Protein AF-A0A1H0XQ32-F1 (afdb_monomer)

Nearest PDB structures (foldseek):
  3n6x-assembly1_A  TM=8.731E-01  e=6.498E-16  Methylobacillus flagellatus KT
  6twz-assembly2_D  TM=1.959E-01  e=4.871E+00  Homo sapiens
  9j4x-assembly1_B  TM=1.695E-01  e=3.723E+00  Homo sapiens
  6bav-assembly1_B  TM=1.476E-01  e=6.093E+00  Pyrococcus horikoshii OT3
  6zl4-assembly1_C  TM=1.636E-01  e=9.119E+00  Thermococcus kodakarensis

Structure (mmCIF, N/CA/C/O backbone):
data_AF-A0A1H0XQ32-F1
#
_entry.id   AF-A0A1H0XQ32-F1
#
loop_
_atom_site.group_PDB
_atom_site.id
_atom_site.type_symbol
_atom_site.label_atom_id
_atom_site.label_alt_id
_atom_site.label_comp_id
_atom_site.label_asym_id
_atom_site.label_entity_id
_atom_site.label_seq_id
_atom_site.pdbx_PDB_ins_code
_atom_site.Cartn_x
_atom_site.Cartn_y
_atom_site.Cartn_z
_atom_site.occupancy
_atom_site.B_iso_or_equiv
_atom_site.auth_seq_id
_atom_site.auth_comp_id
_atom_site.auth_asym_id
_atom_site.auth_atom_id
_atom_site.pdbx_PDB_model_num
ATOM 1 N N . MET A 1 1 ? -42.227 3.439 33.821 1.00 31.31 1 MET A N 1
ATOM 2 C CA . MET A 1 1 ? -41.181 2.536 34.349 1.00 31.31 1 MET A CA 1
ATOM 3 C C . MET A 1 1 ? -41.293 1.191 33.646 1.00 31.31 1 MET A C 1
ATOM 5 O O . MET A 1 1 ? -41.882 0.273 34.191 1.00 31.31 1 MET A O 1
ATOM 9 N N . THR A 1 2 ? -40.744 1.080 32.437 1.00 22.09 2 THR A N 1
ATOM 10 C CA . THR A 1 2 ? -40.580 -0.215 31.761 1.00 22.09 2 THR A CA 1
ATOM 11 C C . THR A 1 2 ? -39.084 -0.395 31.578 1.00 22.09 2 THR A C 1
ATOM 13 O O . THR A 1 2 ? -38.461 0.267 30.750 1.00 22.09 2 THR A O 1
ATOM 16 N N . GLN A 1 3 ? -38.495 -1.178 32.474 1.00 25.22 3 GLN A N 1
ATOM 17 C CA . GLN A 1 3 ? -37.087 -1.541 32.476 1.00 25.22 3 GLN A CA 1
ATOM 18 C C . GLN A 1 3 ? -36.874 -2.440 31.247 1.00 25.22 3 GLN A C 1
ATOM 20 O O . GLN A 1 3 ? -37.228 -3.615 31.275 1.00 25.22 3 GLN A O 1
ATOM 25 N N . LEU A 1 4 ? -36.392 -1.882 30.127 1.00 27.50 4 LEU A N 1
ATOM 26 C CA . LEU A 1 4 ? -35.857 -2.709 29.043 1.00 27.50 4 LEU A CA 1
ATOM 27 C C . LEU A 1 4 ? -34.647 -3.442 29.630 1.00 27.50 4 LEU A C 1
ATOM 29 O O . LEU A 1 4 ? -33.611 -2.823 29.873 1.00 27.50 4 LEU A O 1
ATOM 33 N N . ALA A 1 5 ? -34.813 -4.731 29.922 1.00 26.94 5 ALA A N 1
ATOM 34 C CA . ALA A 1 5 ? -33.715 -5.610 30.289 1.00 26.94 5 ALA A CA 1
ATOM 35 C C . ALA A 1 5 ? -32.644 -5.540 29.190 1.00 26.94 5 ALA A C 1
ATOM 37 O O . ALA A 1 5 ? -32.963 -5.651 28.007 1.00 26.94 5 ALA A O 1
ATOM 38 N N . ASP A 1 6 ? -31.394 -5.295 29.582 1.00 38.69 6 ASP A N 1
ATOM 39 C CA . ASP A 1 6 ? -30.257 -5.198 28.670 1.00 38.69 6 ASP A CA 1
ATOM 40 C C . ASP A 1 6 ? -29.831 -6.619 28.249 1.00 38.69 6 ASP A C 1
ATOM 42 O O . ASP A 1 6 ? -29.292 -7.352 29.085 1.00 38.69 6 ASP A O 1
ATOM 46 N N . PRO A 1 7 ? -30.041 -7.044 26.987 1.00 36.62 7 PRO A N 1
ATOM 47 C CA . PRO A 1 7 ? -29.637 -8.375 26.529 1.00 36.62 7 PRO A CA 1
ATOM 48 C C . PRO A 1 7 ? -28.108 -8.577 26.541 1.00 36.62 7 PRO A C 1
ATOM 50 O O . PRO A 1 7 ? -27.640 -9.697 26.359 1.00 36.62 7 PRO A O 1
ATOM 53 N N . ARG A 1 8 ? -27.314 -7.521 26.789 1.00 48.47 8 ARG A N 1
ATOM 54 C CA . ARG A 1 8 ? -25.839 -7.539 26.786 1.00 48.47 8 ARG A CA 1
ATOM 55 C C . ARG A 1 8 ? -25.207 -7.951 28.122 1.00 48.47 8 ARG A C 1
ATOM 57 O O . ARG A 1 8 ? -23.985 -8.020 28.220 1.00 48.47 8 ARG A O 1
ATOM 64 N N . ALA A 1 9 ? -26.000 -8.212 29.165 1.00 37.81 9 ALA A N 1
ATOM 65 C CA . ALA A 1 9 ? -25.479 -8.560 30.492 1.00 37.81 9 ALA A CA 1
ATOM 66 C C . ALA A 1 9 ? -24.954 -10.012 30.615 1.00 37.81 9 ALA A C 1
ATOM 68 O O . ALA A 1 9 ? -24.308 -10.329 31.610 1.00 37.81 9 ALA A O 1
ATOM 69 N N . GLY A 1 10 ? -25.219 -10.891 29.635 1.00 31.66 10 GLY A N 1
ATOM 70 C CA . GLY A 1 10 ? -25.147 -12.348 29.829 1.00 31.66 10 GLY A CA 1
ATOM 71 C C . GLY A 1 10 ? -23.977 -13.135 29.219 1.00 31.66 10 GLY A C 1
ATOM 72 O O . GLY A 1 10 ? -23.879 -14.321 29.511 1.00 31.66 10 GLY A O 1
ATOM 73 N N . ALA A 1 11 ? -23.091 -12.561 28.395 1.00 36.66 11 ALA A N 1
ATOM 74 C CA . ALA A 1 11 ? -22.084 -13.358 27.673 1.00 36.66 11 ALA A CA 1
ATOM 75 C C . ALA A 1 11 ? -20.656 -12.794 27.788 1.00 36.66 11 ALA A C 1
ATOM 77 O O . ALA A 1 11 ? -20.172 -12.069 26.918 1.00 36.66 11 ALA A O 1
ATOM 78 N N . VAL A 1 12 ? -19.957 -13.165 28.866 1.00 41.00 12 VAL A N 1
ATOM 79 C CA . VAL A 1 12 ? -18.495 -13.020 28.987 1.00 41.00 12 VAL A CA 1
ATOM 80 C C . VAL A 1 12 ? -17.870 -14.380 28.687 1.00 41.00 12 VAL A C 1
ATOM 82 O O . VAL A 1 12 ? -18.045 -15.325 29.451 1.00 41.00 12 VAL A O 1
ATOM 85 N N . ALA A 1 13 ? -17.145 -14.503 27.574 1.00 41.34 13 ALA A N 1
ATOM 86 C CA . ALA A 1 13 ? -16.465 -15.752 27.239 1.00 41.34 13 ALA A CA 1
ATOM 87 C C . ALA A 1 13 ? -15.279 -15.994 28.193 1.00 41.34 13 ALA A C 1
ATOM 89 O O . ALA A 1 13 ? -14.374 -15.162 28.316 1.00 41.34 13 ALA A O 1
ATOM 90 N N . ALA A 1 14 ? -15.278 -17.145 28.870 1.00 35.25 14 ALA A N 1
ATOM 91 C CA . ALA A 1 14 ? -14.205 -17.569 29.757 1.00 35.25 14 ALA A CA 1
ATOM 92 C C . ALA A 1 14 ? -13.032 -18.147 28.947 1.00 35.25 14 ALA A C 1
ATOM 94 O O . ALA A 1 14 ? -13.041 -19.312 28.568 1.00 35.25 14 ALA A O 1
ATOM 95 N N . ALA A 1 15 ? -11.997 -17.342 28.699 1.00 37.59 15 ALA A N 1
ATOM 96 C CA . ALA A 1 15 ? -10.663 -17.889 28.464 1.00 37.59 15 ALA A CA 1
ATOM 97 C C . ALA A 1 15 ? -10.096 -18.289 29.837 1.00 37.59 15 ALA A C 1
ATOM 99 O O . ALA A 1 15 ? -9.770 -17.413 30.640 1.00 37.59 15 ALA A O 1
ATOM 100 N N . GLY A 1 16 ? -10.128 -19.587 30.150 1.00 30.06 16 GLY A N 1
ATOM 101 C CA . GLY A 1 16 ? -9.577 -20.167 31.377 1.00 30.06 16 GLY A CA 1
ATOM 102 C C . GLY A 1 16 ? -8.091 -20.490 31.216 1.00 30.06 16 GLY A C 1
ATOM 103 O O . GLY A 1 16 ? -7.684 -20.988 30.168 1.00 30.06 16 GLY A O 1
ATOM 104 N N . GLY A 1 17 ? -7.304 -20.193 32.250 1.00 36.41 17 GLY A N 1
ATOM 105 C CA . GLY A 1 17 ? -5.853 -20.399 32.302 1.00 36.41 17 GLY A CA 1
ATOM 106 C C . GLY A 1 17 ? -5.114 -19.143 32.769 1.00 36.41 17 GLY A C 1
ATOM 107 O O . GLY A 1 17 ? -5.398 -18.043 32.295 1.00 36.41 17 GLY A O 1
ATOM 108 N N . GLY A 1 18 ? -4.181 -19.299 33.715 1.00 39.19 18 GLY A N 1
ATOM 109 C CA . GLY A 1 18 ? -3.292 -18.218 34.155 1.00 39.19 18 GLY A CA 1
ATOM 110 C C . GLY A 1 18 ? -2.538 -17.595 32.976 1.00 39.19 18 GLY A C 1
ATOM 111 O O . GLY A 1 18 ? -2.161 -18.293 32.035 1.00 39.19 18 GLY A O 1
ATOM 112 N N . VAL A 1 19 ? -2.352 -16.274 33.006 1.00 50.97 19 VAL A N 1
ATOM 113 C CA . VAL A 1 19 ? -1.716 -15.531 31.910 1.00 50.97 19 VAL A CA 1
ATOM 114 C C . VAL A 1 19 ? -0.263 -15.243 32.275 1.00 50.97 19 VAL A C 1
ATOM 116 O O . VAL A 1 19 ? 0.022 -14.364 33.091 1.00 50.97 19 VAL A O 1
ATOM 119 N N . GLU A 1 20 ? 0.662 -15.961 31.641 1.00 44.50 20 GLU A N 1
ATOM 120 C CA . GLU A 1 20 ? 2.079 -15.595 31.645 1.00 44.50 20 GLU A CA 1
ATOM 121 C C . GLU A 1 20 ? 2.291 -14.374 30.740 1.00 44.50 20 GLU A C 1
ATOM 123 O O . GLU A 1 20 ? 2.023 -14.404 29.537 1.00 44.50 20 GLU A O 1
ATOM 128 N N . LEU A 1 21 ? 2.745 -13.271 31.335 1.00 50.19 21 LEU A N 1
ATOM 129 C CA . LEU A 1 21 ? 3.136 -12.068 30.607 1.00 50.19 21 LEU A CA 1
ATOM 130 C C . LEU A 1 21 ? 4.607 -12.215 30.177 1.00 50.19 21 LEU A C 1
ATOM 132 O O . LEU A 1 21 ? 5.432 -12.604 31.005 1.00 50.19 21 LEU A O 1
ATOM 136 N N . PRO A 1 22 ? 4.970 -11.912 28.918 1.00 40.78 22 PRO A N 1
ATOM 137 C CA . PRO A 1 22 ? 6.354 -12.024 28.471 1.00 40.78 22 PRO A CA 1
ATOM 138 C C . PRO A 1 22 ? 7.275 -11.039 29.217 1.00 40.78 22 PRO A C 1
ATOM 140 O O . PRO A 1 22 ? 6.940 -9.870 29.403 1.00 40.78 22 PRO A O 1
ATOM 143 N N . ASP A 1 23 ? 8.443 -11.555 29.608 1.00 37.12 23 ASP A N 1
ATOM 144 C CA . ASP A 1 23 ? 9.588 -10.917 30.274 1.00 37.12 23 ASP A CA 1
ATOM 145 C C . ASP A 1 23 ? 9.352 -10.306 31.677 1.00 37.12 23 ASP A C 1
ATOM 147 O O . ASP A 1 23 ? 9.107 -9.112 31.855 1.00 37.12 23 ASP A O 1
ATOM 151 N N . GLY A 1 24 ? 9.561 -11.133 32.712 1.00 45.62 24 GLY A N 1
ATOM 152 C CA . GLY A 1 24 ? 10.059 -10.715 34.036 1.00 45.62 24 GLY A CA 1
ATOM 153 C C . GLY A 1 24 ? 9.094 -9.992 34.986 1.00 45.62 24 GLY A C 1
ATOM 154 O O . GLY A 1 24 ? 9.485 -9.678 36.110 1.00 45.62 24 GLY A O 1
ATOM 155 N N . GLY A 1 25 ? 7.849 -9.734 34.586 1.00 47.66 25 GLY A N 1
ATOM 156 C CA . GLY A 1 25 ? 6.786 -9.276 35.485 1.00 47.66 25 GLY A CA 1
ATOM 157 C C . GLY A 1 25 ? 6.001 -10.463 36.043 1.00 47.66 25 GLY A C 1
ATOM 158 O O . GLY A 1 25 ? 5.611 -11.334 35.273 1.00 47.66 25 GLY A O 1
ATOM 159 N N . ALA A 1 26 ? 5.767 -10.511 37.358 1.00 50.94 26 ALA A N 1
ATOM 160 C CA . ALA A 1 26 ? 4.978 -11.571 37.993 1.00 50.94 26 ALA A CA 1
ATOM 161 C C . ALA A 1 26 ? 3.661 -11.822 37.227 1.00 50.94 26 ALA A C 1
ATOM 163 O O . ALA A 1 26 ? 2.922 -10.874 36.950 1.00 50.94 26 ALA A O 1
ATOM 164 N N . ALA A 1 27 ? 3.399 -13.082 36.864 1.00 62.31 27 ALA A N 1
ATOM 165 C CA . ALA A 1 27 ? 2.175 -13.498 36.183 1.00 62.31 27 ALA A CA 1
ATOM 166 C C . ALA A 1 27 ? 0.936 -13.091 37.000 1.00 62.31 27 ALA A C 1
ATOM 168 O O . ALA A 1 27 ? 0.950 -13.175 38.231 1.00 62.31 27 ALA A O 1
ATOM 169 N N . LEU A 1 28 ? -0.134 -12.656 36.325 1.00 69.56 28 LEU A N 1
ATOM 170 C CA . LEU A 1 28 ? -1.410 -12.398 36.995 1.00 69.56 28 LEU A CA 1
ATOM 171 C C . LEU A 1 28 ? -2.043 -13.741 37.364 1.00 69.56 28 LEU A C 1
ATOM 173 O O . LEU A 1 28 ? -2.235 -14.602 36.499 1.00 69.56 28 LEU A O 1
ATOM 177 N N . GLY A 1 29 ? -2.388 -13.911 38.640 1.00 75.62 29 GLY A N 1
ATOM 178 C CA . GLY A 1 29 ? -3.139 -15.082 39.091 1.00 75.62 29 GLY A CA 1
ATOM 179 C C . GLY A 1 29 ? -4.531 -15.134 38.452 1.00 75.62 29 GLY A C 1
ATOM 180 O O . GLY A 1 29 ? -5.077 -14.113 38.035 1.00 75.62 29 GLY A O 1
ATOM 181 N N . GLU A 1 30 ? -5.148 -16.316 38.404 1.00 77.56 30 GLU A N 1
ATOM 182 C CA . GLU A 1 30 ? -6.462 -16.510 37.767 1.00 77.56 30 GLU A CA 1
ATOM 183 C C . GLU A 1 30 ? -7.561 -15.614 38.367 1.00 77.56 30 GLU A C 1
ATOM 185 O O . GLU A 1 30 ? -8.359 -15.025 37.638 1.00 77.56 30 GLU A O 1
ATOM 190 N N . GLN A 1 31 ? -7.563 -15.445 39.693 1.00 82.12 31 GLN A N 1
ATOM 191 C CA . GLN A 1 31 ? -8.504 -14.564 40.392 1.00 82.12 31 GLN A CA 1
ATOM 192 C C . GLN A 1 31 ? -8.262 -13.081 40.073 1.00 82.12 31 GLN A C 1
ATOM 194 O O . GLN A 1 31 ? -9.213 -12.335 39.844 1.00 82.12 31 GLN A O 1
ATOM 199 N N . GLU A 1 32 ? -6.997 -12.662 40.008 1.00 83.06 32 GLU A N 1
ATOM 200 C CA . GLU A 1 32 ? -6.605 -11.286 39.675 1.00 83.06 32 GLU A CA 1
ATOM 201 C C . GLU A 1 32 ? -6.991 -10.949 38.227 1.00 83.06 32 GLU A C 1
ATOM 203 O O . GLU A 1 32 ? -7.568 -9.896 37.955 1.00 83.06 32 GLU A O 1
ATOM 208 N N . TRP A 1 33 ? -6.773 -11.887 37.300 1.00 85.50 33 TRP A N 1
ATOM 209 C CA . TRP A 1 33 ? -7.219 -11.774 35.913 1.00 85.50 33 TRP A CA 1
ATOM 210 C C . TRP A 1 33 ? -8.747 -11.711 35.791 1.00 85.50 33 TRP A C 1
ATOM 212 O O . TRP A 1 33 ? -9.278 -10.897 35.032 1.00 85.50 33 TRP A O 1
ATOM 222 N N . ALA A 1 34 ? -9.473 -12.537 36.549 1.00 85.62 34 ALA A N 1
ATOM 223 C CA . ALA A 1 34 ? -10.932 -12.518 36.559 1.00 85.62 34 ALA A CA 1
ATOM 224 C C . ALA A 1 34 ? -11.485 -11.170 37.056 1.00 85.62 34 ALA A C 1
ATOM 226 O O . ALA A 1 34 ? -12.405 -10.629 36.432 1.00 85.62 34 ALA A O 1
ATOM 227 N N . ALA A 1 35 ? -10.898 -10.605 38.116 1.00 88.06 35 ALA A N 1
ATOM 228 C CA . ALA A 1 35 ? -11.256 -9.290 38.644 1.00 88.06 35 ALA A CA 1
ATOM 229 C C . ALA A 1 35 ? -10.950 -8.167 37.640 1.00 88.06 35 ALA A C 1
ATOM 231 O O . ALA A 1 35 ? -11.825 -7.349 37.342 1.00 88.06 35 ALA A O 1
ATOM 232 N N . LEU A 1 36 ? -9.753 -8.181 37.040 1.00 89.31 36 LEU A N 1
ATOM 233 C CA . LEU A 1 36 ? -9.358 -7.250 35.980 1.00 89.31 36 LEU A CA 1
ATOM 234 C C . LEU A 1 36 ? -10.362 -7.282 34.826 1.00 89.31 36 LEU A C 1
ATOM 236 O O . LEU A 1 36 ? -10.873 -6.241 34.410 1.00 89.31 36 LEU A O 1
ATOM 240 N N . ARG A 1 37 ? -10.679 -8.479 34.320 1.00 90.00 37 ARG A N 1
ATOM 241 C CA . ARG A 1 37 ? -11.626 -8.668 33.216 1.00 90.00 37 ARG A CA 1
ATOM 242 C C . ARG A 1 37 ? -13.003 -8.106 33.558 1.00 90.00 37 ARG A C 1
ATOM 244 O O . ARG A 1 37 ? -13.582 -7.406 32.729 1.00 90.00 37 ARG A O 1
ATOM 251 N N . ALA A 1 38 ? -13.520 -8.394 34.752 1.00 92.50 38 ALA A N 1
ATOM 252 C CA . ALA A 1 38 ? -14.818 -7.892 35.195 1.00 92.50 38 ALA A CA 1
ATOM 253 C C . ALA A 1 38 ? -14.844 -6.356 35.235 1.00 92.50 38 ALA A C 1
ATOM 255 O O . ALA A 1 38 ? -15.766 -5.738 34.697 1.00 92.50 38 ALA A O 1
ATOM 256 N N . GLY A 1 39 ? -13.798 -5.739 35.788 1.00 94.19 39 GLY A N 1
ATOM 257 C CA . GLY A 1 39 ? -13.684 -4.287 35.847 1.00 94.19 39 GLY A CA 1
ATOM 258 C C . GLY A 1 39 ? -13.544 -3.622 34.479 1.00 94.19 39 GLY A C 1
ATOM 259 O O . GLY A 1 39 ? -14.209 -2.624 34.208 1.00 94.19 39 GLY A O 1
ATOM 260 N N . VAL A 1 40 ? -12.759 -4.206 33.571 1.00 93.06 40 VAL A N 1
ATOM 261 C CA . VAL A 1 40 ? -12.608 -3.708 32.193 1.00 93.06 40 VAL A CA 1
ATOM 262 C C . VAL A 1 40 ? -13.931 -3.780 31.425 1.00 93.06 40 VAL A C 1
ATOM 264 O O . VAL A 1 40 ? -14.305 -2.823 30.745 1.00 93.06 40 VAL A O 1
ATOM 267 N N . VAL A 1 41 ? -14.679 -4.880 31.566 1.00 94.56 41 VAL A N 1
ATOM 268 C CA . VAL A 1 41 ? -16.009 -5.030 30.955 1.00 94.56 41 VAL A CA 1
ATOM 269 C C . VAL A 1 41 ? -16.997 -4.017 31.537 1.00 94.56 41 VAL A C 1
ATOM 271 O O . VAL A 1 41 ? -17.730 -3.371 30.786 1.00 94.56 41 VAL A O 1
ATOM 274 N N . GLN A 1 42 ? -17.018 -3.830 32.859 1.00 95.50 42 GLN A N 1
ATOM 275 C CA . GLN A 1 42 ? -17.862 -2.822 33.503 1.00 95.50 42 GLN A CA 1
ATOM 276 C C . GLN A 1 42 ? -17.548 -1.414 32.983 1.00 95.50 42 GLN A C 1
ATOM 278 O O . GLN A 1 42 ? -18.458 -0.705 32.548 1.00 95.50 42 GLN A O 1
ATOM 283 N N . HIS A 1 43 ? -16.269 -1.045 32.949 1.00 94.25 43 HIS A N 1
ATOM 284 C CA . HIS A 1 43 ? -15.827 0.242 32.431 1.00 94.25 43 HIS A CA 1
ATOM 285 C C . HIS A 1 43 ? -16.259 0.450 30.972 1.00 94.25 43 HIS A C 1
ATOM 287 O O . HIS A 1 43 ? -16.863 1.476 30.655 1.00 94.25 43 HIS A O 1
ATOM 293 N N . LYS A 1 44 ? -16.043 -0.535 30.086 1.00 93.88 44 LYS A N 1
ATOM 294 C CA . LYS A 1 44 ? -16.458 -0.428 28.677 1.00 93.88 44 LYS A CA 1
ATOM 295 C C . LYS A 1 44 ? -17.970 -0.235 28.532 1.00 93.88 44 LYS A C 1
ATOM 297 O O . LYS A 1 44 ? -18.394 0.604 27.740 1.00 93.88 44 LYS A O 1
ATOM 302 N N . ARG A 1 45 ? -18.794 -0.950 29.310 1.00 94.75 45 ARG A N 1
ATOM 303 C CA . ARG A 1 45 ? -20.263 -0.777 29.297 1.00 94.75 45 ARG A CA 1
ATOM 304 C C . ARG A 1 45 ? -20.671 0.644 29.689 1.00 94.75 45 ARG A C 1
ATOM 306 O O . ARG A 1 45 ? -21.519 1.240 29.024 1.00 94.75 45 ARG A O 1
ATOM 313 N N . ALA A 1 46 ? -20.061 1.195 30.741 1.00 94.19 46 ALA A N 1
ATOM 314 C CA . ALA A 1 46 ? -20.303 2.574 31.161 1.00 94.19 46 ALA A CA 1
ATOM 315 C C . ALA A 1 46 ? -19.883 3.573 30.070 1.00 94.19 46 ALA A C 1
ATOM 317 O O . ALA A 1 46 ? -20.626 4.507 29.763 1.00 94.19 46 ALA A O 1
ATOM 318 N N . LEU A 1 47 ? -18.735 3.329 29.433 1.00 93.44 47 LEU A N 1
ATOM 319 C CA . LEU A 1 47 ? -18.185 4.166 28.372 1.00 93.44 47 LEU A CA 1
ATOM 320 C C . LEU A 1 47 ? -19.069 4.184 27.116 1.00 93.44 47 LEU A C 1
ATOM 322 O O . LEU A 1 47 ? -19.374 5.255 26.600 1.00 93.44 47 LEU A O 1
ATOM 326 N N . GLU A 1 48 ? -19.556 3.030 26.655 1.00 92.81 48 GLU A N 1
ATOM 327 C CA . GLU A 1 48 ? -20.490 2.937 25.519 1.00 92.81 48 GLU A CA 1
ATOM 328 C C . GLU A 1 48 ? -21.792 3.714 25.787 1.00 92.81 48 GLU A C 1
ATOM 330 O O . GLU A 1 48 ? -22.268 4.458 24.923 1.00 92.81 48 GLU A O 1
ATOM 335 N N . ARG A 1 49 ? -22.351 3.605 27.006 1.00 92.12 49 ARG A N 1
ATOM 336 C CA . ARG A 1 49 ? -23.553 4.359 27.413 1.00 92.12 49 ARG A CA 1
ATOM 337 C C . ARG A 1 49 ? -23.291 5.863 27.486 1.00 92.12 49 ARG A C 1
ATOM 339 O O . ARG A 1 49 ? -24.133 6.641 27.035 1.00 92.12 49 ARG A O 1
ATOM 346 N N . PHE A 1 50 ? -22.131 6.271 27.997 1.00 92.19 50 PHE A N 1
ATOM 347 C CA . PHE A 1 50 ? -21.698 7.668 28.010 1.00 92.19 50 PHE A CA 1
ATOM 348 C C . PHE A 1 50 ? -21.580 8.244 26.595 1.00 92.19 50 PHE A C 1
ATOM 350 O O . PHE A 1 50 ? -22.188 9.272 26.292 1.00 92.19 50 PHE A O 1
ATOM 357 N N . LEU A 1 51 ? -20.860 7.557 25.704 1.00 91.38 51 LEU A N 1
ATOM 358 C CA . LEU A 1 51 ? -20.684 7.987 24.317 1.00 91.38 51 LEU A CA 1
ATOM 359 C C . LEU A 1 51 ? -22.027 8.088 23.585 1.00 91.38 51 LEU A C 1
ATOM 361 O O . LEU A 1 51 ? -22.233 9.032 22.821 1.00 91.38 51 LEU A O 1
ATOM 365 N N . ALA A 1 52 ? -22.954 7.158 23.835 1.00 88.56 52 ALA A N 1
ATOM 366 C CA . ALA A 1 52 ? -24.306 7.225 23.291 1.00 88.56 52 ALA A CA 1
ATOM 367 C C . ALA A 1 52 ? -25.095 8.425 23.831 1.00 88.56 52 ALA A C 1
ATOM 369 O O . ALA A 1 52 ? -25.738 9.129 23.056 1.00 88.56 52 ALA A O 1
ATOM 370 N N . ALA A 1 53 ? -25.015 8.698 25.135 1.00 87.25 53 ALA A N 1
ATOM 371 C CA . ALA A 1 53 ? -25.704 9.828 25.750 1.00 87.25 53 ALA A CA 1
ATOM 372 C C . ALA A 1 53 ? -25.205 11.179 25.213 1.00 87.25 53 ALA A C 1
ATOM 374 O O . ALA A 1 53 ? -26.011 12.073 24.964 1.00 87.25 53 ALA A O 1
ATOM 375 N N . VAL A 1 54 ? -23.892 11.315 25.005 1.00 87.44 54 VAL A N 1
ATOM 376 C CA . VAL A 1 54 ? -23.261 12.538 24.488 1.00 87.44 54 VAL A CA 1
ATOM 377 C C . VAL A 1 54 ? -23.625 12.801 23.026 1.00 87.44 54 VAL A C 1
ATOM 379 O O . VAL A 1 54 ? -23.956 13.931 22.670 1.00 87.44 54 VAL A O 1
ATOM 382 N N . HIS A 1 55 ? -23.587 11.772 22.177 1.00 85.94 55 HIS A N 1
ATOM 383 C CA . HIS A 1 55 ? -23.819 11.931 20.738 1.00 85.94 55 HIS A CA 1
ATOM 384 C C . HIS A 1 55 ? -25.296 11.818 20.340 1.00 85.94 55 HIS A C 1
ATOM 386 O O . HIS A 1 55 ? -25.659 12.222 19.238 1.00 85.94 55 HIS A O 1
ATOM 392 N N . ARG A 1 56 ? -26.172 11.342 21.233 1.00 78.00 56 ARG A N 1
ATOM 393 C CA . ARG A 1 56 ? -27.628 11.323 21.038 1.00 78.00 56 ARG A CA 1
ATOM 394 C C . ARG A 1 56 ? -28.352 11.955 22.236 1.00 78.00 56 ARG A C 1
ATOM 396 O O . ARG A 1 56 ? -28.972 11.240 23.031 1.00 78.00 56 ARG A O 1
ATOM 403 N N . PRO A 1 57 ? -28.331 13.294 22.366 1.00 64.94 57 PRO A N 1
ATOM 404 C CA . PRO A 1 57 ? -29.088 13.971 23.411 1.00 64.94 57 PRO A CA 1
ATOM 405 C C . PRO A 1 57 ? -30.576 13.648 23.240 1.00 64.94 57 PRO A C 1
ATOM 407 O O . PRO A 1 57 ? -31.156 13.941 22.195 1.00 64.94 57 PRO A O 1
ATOM 410 N N . ARG A 1 58 ? -31.231 13.051 24.245 1.00 60.97 58 ARG A N 1
ATOM 411 C CA . ARG A 1 58 ? -32.702 12.968 24.217 1.00 60.97 58 ARG A CA 1
ATOM 412 C C . ARG A 1 58 ? -33.272 14.377 24.428 1.00 60.97 58 ARG A C 1
ATOM 414 O O . ARG A 1 58 ? -32.704 15.115 25.245 1.00 60.97 58 ARG A O 1
ATOM 421 N N . PRO A 1 59 ? -34.379 14.754 23.766 1.00 50.97 59 PRO A N 1
ATOM 422 C CA . PRO A 1 59 ? -35.110 15.973 24.107 1.00 50.97 59 PRO A CA 1
ATOM 423 C C . PRO A 1 59 ? -35.417 15.977 25.616 1.00 50.97 59 PRO A C 1
ATOM 425 O O . PRO A 1 59 ? -35.971 15.006 26.126 1.00 50.97 59 PRO A O 1
ATOM 428 N N . GLY A 1 60 ? -34.975 17.006 26.348 1.00 52.97 60 GLY A N 1
ATOM 429 C CA . GLY A 1 60 ? -35.142 17.112 27.810 1.00 52.97 60 GLY A CA 1
ATOM 430 C C . GLY A 1 60 ? -34.107 16.370 28.680 1.00 52.97 60 GLY A C 1
ATOM 431 O O . GLY A 1 60 ? -34.237 16.353 29.900 1.00 52.97 60 GLY A O 1
ATOM 432 N N . SER A 1 61 ? -33.070 15.764 28.090 1.00 52.59 61 SER A N 1
ATOM 433 C CA . SER A 1 61 ? -31.977 15.106 28.829 1.00 52.59 61 SER A CA 1
ATOM 434 C C . SER A 1 61 ? -31.003 16.075 29.522 1.00 52.59 61 SER A C 1
ATOM 436 O O . SER A 1 61 ? -30.846 17.231 29.126 1.00 52.59 61 SER A O 1
ATOM 438 N N . ALA A 1 62 ? -30.284 15.569 30.535 1.00 46.72 62 ALA A N 1
ATOM 439 C CA . ALA A 1 62 ? -29.322 16.274 31.401 1.00 46.72 62 ALA A CA 1
ATOM 440 C C . ALA A 1 62 ? -28.186 17.059 30.698 1.00 46.72 62 ALA A C 1
ATOM 442 O O . ALA A 1 62 ? -27.461 17.808 31.359 1.00 46.72 62 ALA A O 1
ATOM 443 N N . LEU A 1 63 ? -28.032 16.953 29.373 1.00 49.97 63 LEU A N 1
ATOM 444 C CA . LEU A 1 63 ? -27.153 17.835 28.593 1.00 49.97 63 LEU A CA 1
ATOM 445 C C . LEU A 1 63 ? -27.658 19.292 28.568 1.00 49.97 63 LEU A C 1
ATOM 447 O O . LEU A 1 63 ? -26.850 20.220 28.479 1.00 49.97 63 LEU A O 1
ATOM 451 N N . ALA A 1 64 ? -28.965 19.517 28.733 1.00 42.03 64 ALA A N 1
ATOM 452 C CA . ALA A 1 64 ? -29.549 20.854 28.851 1.00 42.03 64 ALA A CA 1
ATOM 453 C C . ALA A 1 64 ? -29.326 21.499 30.239 1.00 42.03 64 ALA A C 1
ATOM 455 O O . ALA A 1 64 ? -29.304 22.722 30.334 1.00 42.03 64 ALA A O 1
ATOM 456 N N . GLY A 1 65 ? -29.095 20.698 31.292 1.00 45.19 65 GLY A N 1
ATOM 457 C CA . GLY A 1 65 ? -29.075 21.140 32.698 1.00 45.19 65 GLY A CA 1
ATOM 458 C C . GLY A 1 65 ? -27.720 21.101 33.423 1.00 45.19 65 GLY A C 1
ATOM 459 O O . GLY A 1 65 ? -27.692 21.220 34.642 1.00 45.19 65 GLY A O 1
ATOM 460 N N . GLY A 1 66 ? -26.592 20.912 32.725 1.00 55.44 66 GLY A N 1
ATOM 461 C CA . GLY A 1 66 ? -25.255 20.972 33.350 1.00 55.44 66 GLY A CA 1
ATOM 462 C C . GLY A 1 66 ? -24.738 19.676 34.004 1.00 55.44 66 GLY A C 1
ATOM 463 O O . GLY A 1 66 ? -23.834 19.743 34.841 1.00 55.44 66 GLY A O 1
ATOM 464 N N . GLY A 1 67 ? -25.276 18.507 33.625 1.00 68.38 67 GLY A N 1
ATOM 465 C CA . GLY A 1 67 ? -24.870 17.198 34.164 1.00 68.38 67 GLY A CA 1
ATOM 466 C C . GLY A 1 67 ? -23.453 16.737 33.777 1.00 68.38 67 GLY A C 1
ATOM 467 O O . GLY A 1 67 ? -22.813 17.326 32.901 1.00 68.38 67 GLY A O 1
ATOM 468 N N . LEU A 1 68 ? -22.987 15.646 34.410 1.00 70.94 68 LEU A N 1
ATOM 469 C CA . LEU A 1 68 ? -21.664 15.021 34.207 1.00 70.94 68 LEU A CA 1
ATOM 470 C C . LEU A 1 68 ? -21.258 14.925 32.718 1.00 70.94 68 LEU A C 1
ATOM 472 O O . LEU A 1 68 ? -20.152 15.366 32.398 1.00 70.94 68 LEU A O 1
ATOM 476 N N . PRO A 1 69 ? -22.132 14.497 31.776 1.00 75.62 69 PRO A N 1
ATOM 477 C CA . PRO A 1 69 ? -21.739 14.402 30.374 1.00 75.62 69 PRO A CA 1
ATOM 478 C C . PRO A 1 69 ? -21.330 15.735 29.742 1.00 75.62 69 PRO A C 1
ATOM 480 O O . PRO A 1 69 ? -20.370 15.792 28.981 1.00 75.62 69 PRO A O 1
ATOM 483 N N . ARG A 1 70 ? -22.001 16.838 30.095 1.00 76.56 70 ARG A N 1
ATOM 484 C CA . ARG A 1 70 ? -21.684 18.163 29.544 1.00 76.56 70 ARG A CA 1
ATOM 485 C C . ARG A 1 70 ? -20.321 18.659 30.027 1.00 76.56 70 ARG A C 1
ATOM 487 O O . ARG A 1 70 ? -19.596 19.265 29.247 1.00 76.56 70 ARG A O 1
ATOM 494 N N . ARG A 1 71 ? -19.969 18.393 31.291 1.00 78.50 71 ARG A N 1
ATOM 495 C CA . ARG A 1 71 ? -18.690 18.816 31.891 1.00 78.50 71 ARG A CA 1
ATOM 496 C C . ARG A 1 71 ? -17.491 18.101 31.272 1.00 78.50 71 ARG A C 1
ATOM 498 O O . ARG A 1 71 ? -16.449 18.719 31.116 1.00 78.50 71 ARG A O 1
ATOM 505 N N . LEU A 1 72 ? -17.656 16.830 30.906 1.00 81.62 72 LEU A N 1
ATOM 506 C CA . LEU A 1 72 ? -16.598 16.031 30.277 1.00 81.62 72 LEU A CA 1
ATOM 507 C C . LEU A 1 72 ? -16.409 16.352 28.789 1.00 81.62 72 LEU A C 1
ATOM 509 O O . LEU A 1 72 ? -15.328 16.148 28.249 1.00 81.62 72 LEU A O 1
ATOM 513 N N . VAL A 1 73 ? -17.452 16.859 28.128 1.00 82.69 73 VAL A N 1
ATOM 514 C CA . VAL A 1 73 ? -17.422 17.212 26.700 1.00 82.69 73 VAL A CA 1
ATOM 515 C C . VAL A 1 73 ? -16.978 18.658 26.473 1.00 82.69 73 VAL A C 1
ATOM 517 O O . VAL A 1 73 ? -16.325 18.958 25.473 1.00 82.69 73 VAL A O 1
ATOM 520 N N . ALA A 1 74 ? -17.329 19.569 27.384 1.00 78.12 74 ALA A N 1
ATOM 521 C CA . ALA A 1 74 ? -17.013 20.986 27.259 1.00 78.12 74 ALA A CA 1
ATOM 522 C C . ALA A 1 74 ? -15.492 21.215 27.179 1.00 78.12 74 ALA A C 1
ATOM 524 O O . ALA A 1 74 ? -14.770 21.015 28.150 1.00 78.12 74 ALA A O 1
ATOM 525 N N . GLY A 1 75 ? -15.015 21.659 26.013 1.00 75.00 75 GLY A N 1
ATOM 526 C CA . GLY A 1 75 ? -13.603 21.976 25.777 1.00 75.00 75 GLY A CA 1
ATOM 527 C C . GLY A 1 75 ? -12.726 20.797 25.341 1.00 75.00 75 GLY A C 1
ATOM 528 O O . GLY A 1 75 ? -11.542 21.009 25.089 1.00 75.00 75 GLY A O 1
ATOM 529 N N . SER A 1 76 ? -13.272 19.583 25.199 1.00 84.62 76 SER A N 1
ATOM 530 C CA . SER A 1 76 ? -12.517 18.463 24.626 1.00 84.62 76 SER A CA 1
ATOM 531 C C . SER A 1 76 ? -12.327 18.655 23.120 1.00 84.62 76 SER A C 1
ATOM 533 O O . SER A 1 76 ? -13.292 18.827 22.373 1.00 84.62 76 SER A O 1
ATOM 535 N N . SER A 1 77 ? -11.082 18.557 22.651 1.00 82.81 77 SER A N 1
ATOM 536 C CA . SER A 1 77 ? -10.768 18.507 21.218 1.00 82.81 77 SER A CA 1
ATOM 537 C C . SER A 1 77 ? -11.131 17.168 20.569 1.00 82.81 77 SER A C 1
ATOM 539 O O . SER A 1 77 ? -11.141 17.073 19.347 1.00 82.81 77 SER A O 1
ATOM 541 N N . ARG A 1 78 ? -11.449 16.139 21.369 1.00 87.00 78 ARG A N 1
ATOM 542 C CA . ARG A 1 78 ? -11.834 14.797 20.903 1.00 87.00 78 ARG A CA 1
ATOM 543 C C . ARG A 1 78 ? -13.343 14.630 20.727 1.00 87.00 78 ARG A C 1
ATOM 545 O O . ARG A 1 78 ? -13.794 13.581 20.277 1.00 87.00 78 ARG A O 1
ATOM 552 N N . PHE A 1 79 ? -14.130 15.647 21.077 1.00 88.19 79 PHE A N 1
ATOM 553 C CA . PHE A 1 79 ? -15.555 15.672 20.774 1.00 88.19 79 PHE A CA 1
ATOM 554 C C . PHE A 1 79 ? -15.791 16.102 19.323 1.00 88.19 79 PHE A C 1
ATOM 556 O O . PHE A 1 79 ? -15.423 17.208 18.919 1.00 88.19 79 PHE A O 1
ATOM 563 N N . SER A 1 80 ? -16.468 15.248 18.556 1.00 85.88 80 SER A N 1
ATOM 564 C CA . SER A 1 80 ? -16.808 15.520 17.162 1.00 85.88 80 SER A CA 1
ATOM 565 C C . SER A 1 80 ? -18.286 15.893 17.011 1.00 85.88 80 SER A C 1
ATOM 567 O O . SER A 1 80 ? -19.156 15.037 17.183 1.00 85.88 80 SER A O 1
ATOM 569 N N . PRO A 1 81 ? -18.623 17.132 16.598 1.00 83.69 81 PRO A N 1
ATOM 570 C CA . PRO A 1 81 ? -20.004 17.478 16.261 1.00 83.69 81 PRO A CA 1
ATOM 571 C C . PRO A 1 81 ? -20.546 16.655 15.092 1.00 83.69 81 PRO A C 1
ATOM 573 O O . PRO A 1 81 ? -21.751 16.436 14.998 1.00 83.69 81 PRO A O 1
ATOM 576 N N . ALA A 1 82 ? -19.665 16.173 14.208 1.00 84.00 82 ALA A N 1
ATOM 577 C CA . ALA A 1 82 ? -20.062 15.343 13.079 1.00 84.00 82 ALA A CA 1
ATOM 578 C C . ALA A 1 82 ? -20.646 13.985 13.524 1.00 84.00 82 ALA A C 1
ATOM 580 O O . ALA A 1 82 ? -21.404 13.368 12.775 1.00 84.00 82 ALA A O 1
ATOM 581 N N . ALA A 1 83 ? -20.355 13.552 14.751 1.00 88.00 83 ALA A N 1
ATOM 582 C CA . ALA A 1 83 ? -20.895 12.333 15.339 1.00 88.00 83 ALA A CA 1
ATOM 583 C C . ALA A 1 83 ? -22.281 12.512 15.991 1.00 88.00 83 ALA A C 1
ATOM 585 O O . ALA A 1 83 ? -22.932 11.522 16.323 1.00 88.00 83 ALA A O 1
ATOM 586 N N . VAL A 1 84 ? -22.761 13.748 16.183 1.00 87.88 84 VAL A N 1
ATOM 587 C CA . VAL A 1 84 ? -24.066 13.997 16.815 1.00 87.88 84 VAL A CA 1
ATOM 588 C C . VAL A 1 84 ? -25.198 13.487 15.920 1.00 87.88 84 VAL A C 1
ATOM 590 O O . VAL A 1 84 ? -25.255 13.797 14.732 1.00 87.88 84 VAL A O 1
ATOM 593 N N . GLY A 1 85 ? -26.106 12.704 16.505 1.00 84.62 85 GLY A N 1
ATOM 594 C CA . GLY A 1 85 ? -27.225 12.062 15.813 1.00 84.62 85 GLY A CA 1
ATOM 595 C C . GLY A 1 85 ? -26.844 10.812 15.015 1.00 84.62 85 GLY A C 1
ATOM 596 O O . GLY A 1 85 ? -27.718 10.223 14.384 1.00 84.62 85 GLY A O 1
ATOM 597 N N . VAL A 1 86 ? -25.574 10.396 15.045 1.00 86.62 86 VAL A N 1
ATOM 598 C CA . VAL A 1 86 ? -25.079 9.237 14.295 1.00 86.62 86 VAL A CA 1
ATOM 599 C C . VAL A 1 86 ? -25.061 7.995 15.183 1.00 86.62 86 VAL A C 1
ATOM 601 O O . VAL A 1 86 ? -24.468 7.988 16.268 1.00 86.62 86 VAL A O 1
ATOM 604 N N . GLU A 1 87 ? -25.698 6.928 14.706 1.00 86.94 87 GLU A N 1
ATOM 605 C CA . GLU A 1 87 ? -25.591 5.606 15.321 1.00 86.94 87 GLU A CA 1
ATOM 606 C C . GLU A 1 87 ? -24.405 4.833 14.736 1.00 86.94 87 GLU A C 1
ATOM 608 O O . GLU A 1 87 ? -24.160 4.911 13.529 1.00 86.94 87 GLU A O 1
ATOM 613 N N . PRO A 1 88 ? -23.653 4.086 15.564 1.00 89.38 88 PRO A N 1
ATOM 614 C CA . PRO A 1 88 ? -22.622 3.202 15.054 1.00 89.38 88 PRO A CA 1
ATOM 615 C C . PRO A 1 88 ? -23.264 2.103 14.206 1.00 89.38 88 PRO A C 1
ATOM 617 O O . PRO A 1 88 ? -24.177 1.403 14.653 1.00 89.38 88 PRO A O 1
ATOM 620 N N . VAL A 1 89 ? -22.749 1.916 12.995 1.00 87.75 89 VAL A N 1
ATOM 621 C CA . VAL A 1 89 ? -23.041 0.716 12.206 1.00 87.75 89 VAL A CA 1
ATOM 622 C C . VAL A 1 89 ? -22.598 -0.509 13.017 1.00 87.75 89 VAL A C 1
ATOM 624 O O . VAL A 1 89 ? -21.553 -0.476 13.665 1.00 87.75 89 VAL A O 1
ATOM 627 N N . GLY A 1 90 ? -23.444 -1.540 13.081 1.00 83.25 90 GLY A N 1
ATOM 628 C CA . GLY A 1 90 ? -23.220 -2.709 13.943 1.00 83.25 90 GLY A CA 1
ATOM 629 C C . GLY A 1 90 ? -23.531 -2.492 15.435 1.00 83.25 90 GLY A C 1
ATOM 630 O O . GLY A 1 90 ? -23.452 -3.431 16.219 1.00 83.25 90 GLY A O 1
ATOM 631 N N . GLY A 1 91 ? -23.929 -1.287 15.863 1.00 87.75 91 GLY A N 1
ATOM 632 C CA . GLY A 1 91 ? -24.481 -1.051 17.206 1.00 87.75 91 GLY A CA 1
ATOM 633 C C . GLY A 1 91 ? -23.470 -0.973 18.362 1.00 87.75 91 GLY A C 1
ATOM 634 O O . GLY A 1 91 ? -23.892 -0.879 19.523 1.00 87.75 91 GLY A O 1
ATOM 635 N N . VAL A 1 92 ? -22.165 -0.981 18.065 1.00 91.81 92 VAL A N 1
ATOM 636 C CA . VAL A 1 92 ? -21.054 -0.872 19.031 1.00 91.81 92 VAL A CA 1
ATOM 637 C C . VAL A 1 92 ? -20.136 0.280 18.617 1.00 91.81 92 VAL A C 1
ATOM 639 O O . VAL A 1 92 ? -19.678 0.313 17.476 1.00 91.81 92 VAL A O 1
ATOM 642 N N . ARG A 1 93 ? -19.851 1.248 19.506 1.00 92.25 93 ARG A N 1
ATOM 643 C CA . ARG A 1 93 ? -19.007 2.408 19.143 1.00 92.25 93 ARG A CA 1
ATOM 644 C C . ARG A 1 93 ? -17.522 2.081 19.197 1.00 92.25 93 ARG A C 1
ATOM 646 O O . ARG A 1 93 ? -16.759 2.590 18.376 1.00 92.25 93 ARG A O 1
ATOM 653 N N . LEU A 1 94 ? -17.122 1.215 20.128 1.00 93.25 94 LEU A N 1
ATOM 654 C CA . LEU A 1 94 ? -15.750 0.743 20.296 1.00 93.25 94 LEU A CA 1
ATOM 655 C C . LEU A 1 94 ? -15.669 -0.786 20.108 1.00 93.25 94 LEU A C 1
ATOM 657 O O . LEU A 1 94 ? -15.498 -1.504 21.098 1.00 93.25 94 LEU A O 1
ATOM 661 N N . PRO A 1 95 ? -15.795 -1.315 18.871 1.00 93.81 95 PRO A N 1
ATOM 662 C CA . PRO A 1 95 ? -15.628 -2.750 18.611 1.00 93.81 95 PRO A CA 1
ATOM 663 C C . PRO A 1 95 ? -14.241 -3.281 18.985 1.00 93.81 95 PRO A C 1
ATOM 665 O O . PRO A 1 95 ? -14.086 -4.436 19.366 1.00 93.81 95 PRO A O 1
ATOM 668 N N . VAL A 1 96 ? -13.215 -2.436 18.871 1.00 92.25 96 VAL A N 1
ATOM 669 C CA . VAL A 1 96 ? -11.834 -2.759 19.236 1.00 92.25 96 VAL A CA 1
ATOM 670 C C . VAL A 1 96 ? -11.257 -1.572 19.994 1.00 92.25 96 VAL A C 1
ATOM 672 O O . VAL A 1 96 ? -11.262 -0.456 19.480 1.00 92.25 96 VAL A O 1
ATOM 675 N N . CYS A 1 97 ? -10.760 -1.800 21.206 1.00 91.75 97 CYS A N 1
ATOM 676 C CA . CYS A 1 97 ? -9.998 -0.812 21.968 1.00 91.75 97 CYS A CA 1
ATOM 677 C C . CYS A 1 97 ? -8.982 -1.508 22.878 1.00 91.75 97 CYS A C 1
ATOM 679 O O . CYS A 1 97 ? -9.074 -2.709 23.114 1.00 91.75 97 CYS A O 1
ATOM 681 N N . ALA A 1 98 ? -8.005 -0.772 23.398 1.00 88.75 98 ALA A N 1
ATOM 682 C CA . ALA A 1 98 ? -7.165 -1.257 24.488 1.00 88.75 98 ALA A CA 1
ATOM 683 C C . ALA A 1 98 ? -7.360 -0.420 25.745 1.00 88.75 98 ALA A C 1
ATOM 685 O O . ALA A 1 98 ? -7.597 0.785 25.667 1.00 88.75 98 ALA A O 1
ATOM 686 N N . VAL A 1 99 ? -7.226 -1.070 26.896 1.00 89.75 99 VAL A N 1
ATOM 687 C CA . VAL A 1 99 ? -7.255 -0.428 28.208 1.00 89.75 99 VAL A CA 1
ATOM 688 C C . VAL A 1 99 ? -5.863 -0.519 28.813 1.00 89.75 99 VAL A C 1
ATOM 690 O O . VAL A 1 99 ? -5.304 -1.610 28.957 1.00 89.75 99 VAL A O 1
ATOM 693 N N . ASP A 1 100 ? -5.310 0.645 29.140 1.00 87.62 100 ASP A N 1
ATOM 694 C CA . ASP A 1 100 ? -4.046 0.784 29.847 1.00 87.62 100 ASP A CA 1
ATOM 695 C C . ASP A 1 100 ? -4.315 0.828 31.350 1.00 87.62 100 ASP A C 1
ATOM 697 O O . ASP A 1 100 ? -5.147 1.603 31.827 1.00 87.62 100 ASP A O 1
ATOM 701 N N . LEU A 1 101 ? -3.591 0.002 32.097 1.00 87.00 101 LEU A N 1
ATOM 702 C CA . LEU A 1 101 ? -3.752 -0.196 33.531 1.00 87.00 101 LEU A CA 1
ATOM 703 C C . LEU A 1 101 ? -2.401 -0.031 34.238 1.00 87.00 101 LEU A C 1
ATOM 705 O O . LEU A 1 101 ? -1.342 -0.335 33.683 1.00 87.00 101 LEU A O 1
ATOM 709 N N . LEU A 1 102 ? -2.441 0.428 35.482 1.00 85.88 102 LEU A N 1
ATOM 710 C CA . LEU A 1 102 ? -1.327 0.431 36.417 1.00 85.88 102 LEU A CA 1
ATOM 711 C C . LEU A 1 102 ? -1.623 -0.595 37.499 1.00 85.88 102 LEU A C 1
ATOM 713 O O . LEU A 1 102 ? -2.622 -0.473 38.202 1.00 85.88 102 LEU A O 1
ATOM 717 N N . ARG A 1 103 ? -0.731 -1.568 37.648 1.00 84.00 103 ARG A N 1
ATOM 718 C CA . ARG A 1 103 ? -0.674 -2.422 38.825 1.00 84.00 103 ARG A CA 1
ATOM 719 C C . ARG A 1 103 ? 0.276 -1.791 39.830 1.00 84.00 103 ARG A C 1
ATOM 721 O O . ARG A 1 103 ? 1.473 -1.653 39.555 1.00 84.00 103 ARG A O 1
ATOM 728 N N . THR A 1 104 ? -0.266 -1.360 40.954 1.00 83.00 104 THR A N 1
ATOM 729 C CA . THR A 1 104 ? 0.500 -0.756 42.042 1.00 83.00 104 THR A CA 1
ATOM 730 C C . THR A 1 104 ? 1.264 -1.835 42.832 1.00 83.00 104 THR A C 1
ATOM 732 O O . THR A 1 104 ? 0.984 -3.027 42.676 1.00 83.00 104 THR A O 1
ATOM 735 N N . PRO A 1 105 ? 2.260 -1.472 43.663 1.00 78.44 105 PRO A N 1
ATOM 736 C CA . PRO A 1 105 ? 3.054 -2.446 44.421 1.00 78.44 105 PRO A CA 1
ATOM 737 C C . PRO A 1 105 ? 2.235 -3.271 45.426 1.00 78.44 105 PRO A C 1
ATOM 739 O O . PRO A 1 105 ? 2.600 -4.400 45.732 1.00 78.44 105 PRO A O 1
ATOM 742 N N . ASP A 1 106 ? 1.128 -2.717 45.914 1.00 79.81 106 ASP A N 1
ATOM 743 C CA . ASP A 1 106 ? 0.123 -3.361 46.767 1.00 79.81 106 ASP A CA 1
ATOM 744 C C . ASP A 1 106 ? -0.880 -4.232 45.984 1.00 79.81 106 ASP A C 1
ATOM 746 O O . ASP A 1 106 ? -1.767 -4.836 46.579 1.00 79.81 106 ASP A O 1
ATOM 750 N N . GLY A 1 107 ? -0.729 -4.341 44.659 1.00 79.25 107 GLY A N 1
ATOM 751 C CA . GLY A 1 107 ? -1.536 -5.211 43.801 1.00 79.25 107 GLY A CA 1
ATOM 752 C C . GLY A 1 107 ? -2.850 -4.598 43.312 1.00 79.25 107 GLY A C 1
ATOM 753 O O . GLY A 1 107 ? -3.601 -5.272 42.609 1.00 79.25 107 GLY A O 1
ATOM 754 N N . ALA A 1 108 ? -3.137 -3.332 43.627 1.00 84.56 108 ALA A N 1
ATOM 755 C CA . ALA A 1 108 ? -4.321 -2.655 43.111 1.00 84.56 108 ALA A CA 1
ATOM 756 C C . ALA A 1 108 ? -4.181 -2.362 41.607 1.00 84.56 108 ALA A C 1
ATOM 758 O O . ALA A 1 108 ? -3.106 -2.022 41.105 1.00 84.56 108 ALA A O 1
ATOM 759 N N . LEU A 1 109 ? -5.294 -2.483 40.881 1.00 86.94 109 LEU A N 1
ATOM 760 C CA . LEU A 1 109 ? -5.376 -2.210 39.449 1.00 86.94 109 LEU A CA 1
ATOM 761 C C . LEU A 1 109 ? -6.098 -0.886 39.217 1.00 86.94 109 LEU A C 1
ATOM 763 O O . LEU A 1 109 ? -7.271 -0.740 39.551 1.00 86.94 109 LEU A O 1
ATOM 767 N N . LEU A 1 110 ? -5.391 0.065 38.614 1.00 89.50 110 LEU A N 1
ATOM 768 C CA . LEU A 1 110 ? -5.894 1.406 38.340 1.00 89.50 110 LEU A CA 1
ATOM 769 C C . LEU A 1 110 ? -5.926 1.674 36.838 1.00 89.50 110 LEU A C 1
ATOM 771 O O . LEU A 1 110 ? -4.982 1.360 36.116 1.00 89.50 110 LEU A O 1
ATOM 775 N N . LEU A 1 111 ? -6.997 2.297 36.361 1.00 89.94 111 LEU A N 1
ATOM 776 C CA . LEU A 1 111 ? -7.184 2.636 34.958 1.00 89.94 111 LEU A CA 1
ATOM 777 C C . LEU A 1 111 ? -6.373 3.885 34.589 1.00 89.94 111 LEU A C 1
ATOM 779 O O . LEU A 1 111 ? -6.511 4.940 35.207 1.00 89.94 111 LEU A O 1
ATOM 783 N N . LEU A 1 112 ? -5.520 3.766 33.569 1.00 87.31 112 LEU A N 1
ATOM 784 C CA . LEU A 1 112 ? -4.669 4.852 33.068 1.00 87.31 112 LEU A CA 1
ATOM 785 C C . LEU A 1 112 ? -5.248 5.537 31.836 1.00 87.31 112 LEU A C 1
ATOM 787 O O . LEU A 1 112 ? -5.007 6.726 31.628 1.00 87.31 112 LEU A O 1
ATOM 791 N N . GLY A 1 113 ? -5.955 4.788 30.994 1.00 87.00 113 GLY A N 1
ATOM 792 C CA . GLY A 1 113 ? -6.472 5.310 29.740 1.00 87.00 113 GLY A CA 1
ATOM 793 C C . GLY A 1 113 ? -7.054 4.240 28.834 1.00 87.00 113 GLY A C 1
ATOM 794 O O . GLY A 1 113 ? -6.911 3.040 29.067 1.00 87.00 113 GLY A O 1
ATOM 795 N N . VAL A 1 114 ? -7.691 4.717 27.771 1.00 86.94 114 VAL A N 1
ATOM 796 C CA . VAL A 1 114 ? -8.242 3.894 26.697 1.00 86.94 114 VAL A CA 1
ATOM 797 C C . VAL A 1 114 ? -7.604 4.328 25.380 1.00 86.94 114 VAL A C 1
ATOM 799 O O . VAL A 1 114 ? -7.544 5.518 25.074 1.00 86.94 114 VAL A O 1
ATOM 802 N N . ASP A 1 115 ? -7.142 3.368 24.585 1.00 84.50 115 ASP A N 1
ATOM 803 C CA . ASP A 1 115 ? -6.766 3.571 23.185 1.00 84.50 115 ASP A CA 1
ATOM 804 C C . ASP A 1 115 ? -7.902 3.033 22.310 1.00 84.50 115 ASP A C 1
ATOM 806 O O . ASP A 1 115 ? -8.064 1.824 22.146 1.00 84.50 115 ASP A O 1
ATOM 810 N N . ALA A 1 116 ? -8.739 3.944 21.815 1.00 76.75 116 ALA A N 1
ATOM 811 C CA . ALA A 1 116 ? -9.923 3.633 21.014 1.00 76.75 116 ALA A CA 1
ATOM 812 C C . ALA A 1 116 ? -9.620 3.412 19.520 1.00 76.75 116 ALA A C 1
ATOM 814 O O . ALA A 1 116 ? -10.497 2.966 18.790 1.00 76.75 116 ALA A O 1
ATOM 815 N N . ALA A 1 117 ? -8.411 3.746 19.052 1.00 70.19 117 ALA A N 1
ATOM 816 C CA . ALA A 1 117 ? -7.975 3.518 17.671 1.00 70.19 117 ALA A CA 1
ATOM 817 C C . ALA A 1 117 ? -7.385 2.104 17.525 1.00 70.19 117 ALA A C 1
ATOM 819 O O . ALA A 1 117 ? -7.564 1.287 18.414 1.00 70.19 117 ALA A O 1
ATOM 820 N N . VAL A 1 118 ? -6.653 1.800 16.440 1.00 66.81 118 VAL A N 1
ATOM 821 C CA . VAL A 1 118 ? -5.902 0.527 16.306 1.00 66.81 118 VAL A CA 1
ATOM 822 C C . VAL A 1 118 ? -4.867 0.415 17.428 1.00 66.81 118 VAL A C 1
ATOM 824 O O . VAL A 1 118 ? -3.814 1.057 17.325 1.00 66.81 118 VAL A O 1
ATOM 827 N N . PRO A 1 119 ? -5.124 -0.333 18.508 1.00 68.75 119 PRO A N 1
ATOM 828 C CA . PRO A 1 119 ? -4.249 -0.289 19.658 1.00 68.75 119 PRO A CA 1
ATOM 829 C C . PRO A 1 119 ? -3.059 -1.220 19.423 1.00 68.75 119 PRO A C 1
ATOM 831 O O . PRO A 1 119 ? -3.210 -2.314 18.879 1.00 68.75 119 PRO A O 1
ATOM 834 N N . ALA A 1 120 ? -1.866 -0.807 19.854 1.00 68.31 120 ALA A N 1
ATOM 835 C CA . ALA A 1 120 ? -0.726 -1.724 19.889 1.00 68.31 120 ALA A CA 1
ATOM 836 C C . ALA A 1 120 ? -1.077 -2.955 20.745 1.00 68.31 120 ALA A C 1
ATOM 838 O O . ALA A 1 120 ? -1.636 -2.785 21.832 1.00 68.31 120 ALA A O 1
ATOM 839 N N . GLY A 1 121 ? -0.760 -4.151 20.247 1.00 71.31 121 GLY A N 1
ATOM 840 C CA . GLY A 1 121 ? -1.157 -5.443 20.815 1.00 71.31 121 GLY A CA 1
ATOM 841 C C . GLY A 1 121 ? -2.330 -6.108 20.079 1.00 71.31 121 GLY A C 1
ATOM 842 O O . GLY A 1 121 ? -2.537 -7.310 20.225 1.00 71.31 121 GLY A O 1
ATOM 843 N N . ALA A 1 122 ? -3.073 -5.379 19.236 1.00 80.81 122 ALA A N 1
ATOM 844 C CA . ALA A 1 122 ? -4.107 -5.973 18.382 1.00 80.81 122 ALA A CA 1
ATOM 845 C C . ALA A 1 122 ? -3.528 -6.976 17.371 1.00 80.81 122 ALA A C 1
ATOM 847 O O . ALA A 1 122 ? -4.175 -7.963 17.026 1.00 80.81 122 ALA A O 1
ATOM 848 N N . GLU A 1 123 ? -2.296 -6.747 16.916 1.00 80.69 123 GLU A N 1
ATOM 849 C CA . GLU A 1 123 ? -1.579 -7.615 15.986 1.00 80.69 123 GLU A CA 1
ATOM 850 C C . GLU A 1 123 ? -1.303 -9.027 16.523 1.00 80.69 123 GLU A C 1
ATOM 852 O O . GLU A 1 123 ? -1.093 -9.940 15.720 1.00 80.69 123 GLU A O 1
ATOM 857 N N . GLU A 1 124 ? -1.312 -9.196 17.851 1.00 81.25 124 GLU A N 1
ATOM 858 C CA . GLU A 1 124 ? -1.132 -10.473 18.551 1.00 81.25 124 GLU A CA 1
ATOM 859 C C . GLU A 1 124 ? -2.423 -11.309 18.527 1.00 81.25 124 GLU A C 1
ATOM 861 O O . GLU A 1 124 ? -2.370 -12.535 18.607 1.00 81.25 124 GLU A O 1
ATOM 866 N N . HIS A 1 125 ? -3.578 -10.656 18.331 1.00 85.81 125 HIS A N 1
ATOM 867 C CA . HIS A 1 125 ? -4.912 -11.266 18.313 1.00 85.81 125 HIS A CA 1
ATOM 868 C C . HIS A 1 125 ? 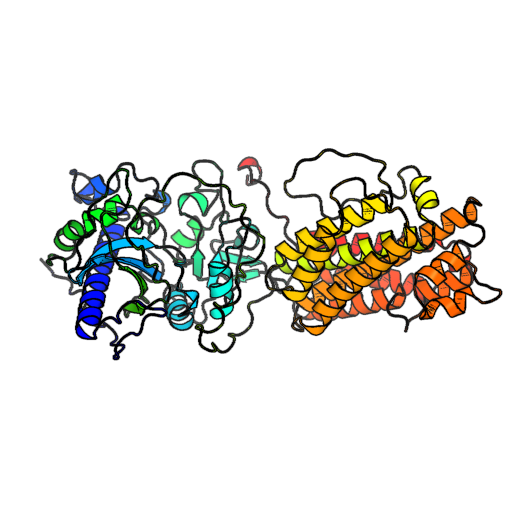-5.676 -10.968 17.011 1.00 85.81 125 HIS A C 1
ATOM 870 O O . HIS A 1 125 ? -6.803 -10.461 17.051 1.00 85.81 125 HIS A O 1
ATOM 876 N N . PRO A 1 126 ? -5.122 -11.301 15.829 1.00 87.31 126 PRO A N 1
ATOM 877 C CA . PRO A 1 126 ? -5.699 -10.888 14.550 1.00 87.31 126 PRO A CA 1
ATOM 878 C C . PRO A 1 126 ? -7.083 -11.492 14.288 1.00 87.31 126 PRO A C 1
ATOM 880 O O . PRO A 1 126 ? -7.937 -10.827 13.710 1.00 87.31 126 PRO A O 1
ATOM 883 N N . GLN A 1 127 ? -7.332 -12.732 14.725 1.00 88.44 127 GLN A N 1
ATOM 884 C CA . GLN A 1 127 ? -8.605 -13.422 14.479 1.00 88.44 127 GLN A CA 1
ATOM 885 C C . GLN A 1 127 ? -9.760 -12.859 15.326 1.00 88.44 127 GLN A C 1
ATOM 887 O O . GLN A 1 127 ? -10.800 -12.538 14.748 1.00 88.44 127 GLN A O 1
ATOM 892 N N . PRO A 1 128 ? -9.615 -12.660 16.657 1.00 89.88 128 PRO A N 1
ATOM 893 C CA . PRO A 1 128 ? -10.617 -11.937 17.439 1.00 89.88 128 PRO A CA 1
ATOM 894 C C . PRO A 1 128 ? -10.922 -10.544 16.886 1.00 89.88 128 PRO A C 1
ATOM 896 O O . PRO A 1 128 ? -12.092 -10.205 16.722 1.00 89.88 128 PRO A O 1
ATOM 899 N N . VAL A 1 129 ? -9.884 -9.771 16.547 1.00 91.06 129 VAL A N 1
ATOM 900 C CA . VAL A 1 129 ? -10.034 -8.428 15.972 1.00 91.06 129 VAL A CA 1
ATOM 901 C C . VAL A 1 129 ? -10.811 -8.489 14.659 1.00 91.06 129 VAL A C 1
ATOM 903 O O . VAL A 1 129 ? -11.803 -7.782 14.508 1.00 91.06 129 VAL A O 1
ATOM 906 N N . LEU A 1 130 ? -10.426 -9.372 13.733 1.00 90.94 130 LEU A N 1
ATOM 907 C CA . LEU A 1 130 ? -11.123 -9.538 12.459 1.00 90.94 130 LEU A CA 1
ATOM 908 C C . LEU A 1 130 ? -12.596 -9.925 12.652 1.00 90.94 130 LEU A C 1
ATOM 910 O O . LEU A 1 130 ? -13.452 -9.390 11.953 1.00 90.94 130 LEU A O 1
ATOM 914 N N . ALA A 1 131 ? -12.905 -10.809 13.604 1.00 90.50 131 ALA A N 1
ATOM 915 C CA . ALA A 1 131 ? -14.281 -11.203 13.900 1.00 90.50 131 ALA A CA 1
ATOM 916 C C . ALA A 1 131 ? -15.143 -10.008 14.346 1.00 90.50 131 ALA A C 1
ATOM 918 O O . ALA A 1 131 ? -16.226 -9.815 13.799 1.00 90.50 131 ALA A O 1
ATOM 919 N N . ALA A 1 132 ? -14.647 -9.163 15.258 1.00 92.44 132 ALA A N 1
ATOM 920 C CA . ALA A 1 132 ? -15.377 -7.962 15.677 1.00 92.44 132 ALA A CA 1
ATOM 921 C C . ALA A 1 132 ? -15.511 -6.924 14.560 1.00 92.44 132 ALA A C 1
ATOM 923 O O . ALA A 1 132 ? -16.566 -6.314 14.413 1.00 92.44 132 ALA A O 1
ATOM 924 N N . LEU A 1 133 ? -14.479 -6.751 13.726 1.00 94.06 133 LEU A N 1
ATOM 925 C CA . LEU A 1 133 ? -14.568 -5.868 12.561 1.00 94.06 133 LEU A CA 1
ATOM 926 C C . LEU A 1 133 ? -15.646 -6.344 11.585 1.00 94.06 133 LEU A C 1
ATOM 928 O O . LEU A 1 133 ? -16.426 -5.530 11.108 1.00 94.06 133 LEU A O 1
ATOM 932 N N . ARG A 1 134 ? -15.723 -7.651 11.309 1.00 93.31 134 ARG A N 1
ATOM 933 C CA . ARG A 1 134 ? -16.762 -8.222 10.440 1.00 93.31 134 ARG A CA 1
ATOM 934 C C . ARG A 1 134 ? -18.159 -8.094 11.050 1.00 93.31 134 ARG A C 1
ATOM 936 O O . ARG A 1 134 ? -19.089 -7.773 10.323 1.00 93.31 134 ARG A O 1
ATOM 943 N N . ALA A 1 135 ? -18.296 -8.282 12.362 1.00 92.25 135 ALA A N 1
ATOM 944 C CA . ALA A 1 135 ? -19.564 -8.096 13.068 1.00 92.25 135 ALA A CA 1
ATOM 945 C C . ALA A 1 135 ? -20.046 -6.634 13.069 1.00 92.25 135 ALA A C 1
ATOM 947 O O . ALA A 1 135 ? -21.247 -6.381 13.097 1.00 92.25 135 ALA A O 1
ATOM 948 N N . ALA A 1 136 ? -19.125 -5.669 12.979 1.00 93.62 136 ALA A N 1
ATOM 949 C CA . ALA A 1 136 ? -19.457 -4.250 12.875 1.00 93.62 136 ALA A CA 1
ATOM 950 C C . ALA A 1 136 ? -19.990 -3.833 11.489 1.00 93.62 136 ALA A C 1
ATOM 952 O O . ALA A 1 136 ? -20.386 -2.681 11.320 1.00 93.62 136 ALA A O 1
ATOM 953 N N . ALA A 1 137 ? -19.973 -4.717 10.487 1.00 94.50 137 ALA A N 1
ATOM 954 C CA . ALA A 1 137 ? -20.376 -4.389 9.124 1.00 94.50 137 ALA A CA 1
ATOM 955 C C . ALA A 1 137 ? -21.859 -3.965 9.004 1.00 94.50 137 ALA A C 1
ATOM 957 O O . ALA A 1 137 ? -22.684 -4.321 9.851 1.00 94.50 137 ALA A O 1
ATOM 958 N N . PRO A 1 138 ? -22.227 -3.219 7.941 1.00 93.12 138 PRO A N 1
ATOM 959 C CA . PRO A 1 138 ? -23.623 -2.932 7.617 1.00 93.12 138 PRO A CA 1
ATOM 960 C C . PRO A 1 138 ? -24.482 -4.200 7.524 1.00 93.12 138 PRO A C 1
ATOM 962 O O . PRO A 1 138 ? -24.018 -5.253 7.081 1.00 93.12 138 PRO A O 1
ATOM 965 N N . SER A 1 139 ? -25.759 -4.092 7.898 1.00 87.25 139 SER A N 1
ATOM 966 C CA . SER A 1 139 ? -26.705 -5.205 7.801 1.00 87.25 139 SER A CA 1
ATOM 967 C C . SER A 1 139 ? -26.893 -5.660 6.349 1.00 87.25 139 SER A C 1
ATOM 969 O O . SER A 1 139 ? -26.956 -4.847 5.430 1.00 87.25 139 SER A O 1
ATOM 971 N N . GLY A 1 140 ? -27.004 -6.975 6.143 1.00 85.38 140 GLY A N 1
ATOM 972 C CA . GLY A 1 140 ? -27.188 -7.577 4.816 1.00 85.38 140 GLY A CA 1
ATOM 973 C C . GLY A 1 140 ? -25.896 -7.850 4.035 1.00 85.38 140 GLY A C 1
ATOM 974 O O . GLY A 1 140 ? -25.972 -8.320 2.904 1.00 85.38 140 GLY A O 1
ATOM 975 N N . VAL A 1 141 ? -24.718 -7.591 4.615 1.00 90.06 141 VAL A N 1
ATOM 976 C CA . VAL A 1 141 ? -23.420 -7.923 4.007 1.00 90.06 141 VAL A CA 1
ATOM 977 C C . VAL A 1 141 ? -22.915 -9.263 4.553 1.00 90.06 141 VAL A C 1
ATOM 979 O O . VAL A 1 141 ? -22.502 -9.340 5.706 1.00 90.06 141 VAL A O 1
ATOM 982 N N . GLU A 1 142 ? -22.921 -10.312 3.727 1.00 82.94 142 GLU A N 1
ATOM 983 C CA . GLU A 1 142 ? -22.480 -11.658 4.141 1.00 82.94 142 GLU A CA 1
ATOM 984 C C . GLU A 1 142 ? -20.949 -11.801 4.223 1.00 82.94 142 GLU A C 1
ATOM 986 O O . GLU A 1 142 ? -20.435 -12.380 5.179 1.00 82.94 142 GLU A O 1
ATOM 991 N N . ASP A 1 143 ? -20.208 -11.235 3.260 1.00 86.81 143 ASP A N 1
ATOM 992 C CA . ASP A 1 143 ? -18.734 -11.220 3.248 1.00 86.81 143 ASP A CA 1
ATOM 993 C C . ASP A 1 143 ? -18.195 -9.777 3.309 1.00 86.81 143 ASP A C 1
ATOM 995 O O . ASP A 1 143 ? -17.885 -9.157 2.281 1.00 86.81 143 ASP A O 1
ATOM 999 N N . PRO A 1 144 ? -18.117 -9.181 4.513 1.00 93.12 144 PRO A N 1
ATOM 1000 C CA . PRO A 1 144 ? -17.704 -7.799 4.660 1.00 93.12 144 PRO A CA 1
ATOM 1001 C C . PRO A 1 144 ? -16.215 -7.621 4.371 1.00 93.12 144 PRO A C 1
ATOM 1003 O O . PRO A 1 144 ? -15.326 -8.110 5.069 1.00 93.12 144 PRO A O 1
ATOM 1006 N N . PHE A 1 145 ? -15.949 -6.827 3.342 1.00 93.75 145 PHE A N 1
ATOM 1007 C CA . PHE A 1 145 ? -14.616 -6.334 3.023 1.00 93.75 145 PHE A CA 1
ATOM 1008 C C . PHE A 1 145 ? -14.164 -5.218 3.982 1.00 93.75 145 PHE A C 1
ATOM 1010 O O . PHE A 1 145 ? -14.771 -4.142 4.035 1.00 93.75 145 PHE A O 1
ATOM 1017 N N . VAL A 1 146 ? -13.080 -5.489 4.712 1.00 94.75 146 VAL A N 1
ATOM 1018 C CA . VAL A 1 146 ? -12.511 -4.639 5.769 1.00 94.75 146 VAL A CA 1
ATOM 1019 C C . VAL A 1 146 ? -11.174 -4.050 5.311 1.00 94.75 146 VAL A C 1
ATOM 1021 O O . VAL A 1 146 ? -10.383 -4.752 4.684 1.00 94.75 146 VAL A O 1
ATOM 1024 N N . VAL A 1 147 ? -10.890 -2.787 5.645 1.00 94.06 147 VAL A N 1
ATOM 1025 C CA . VAL A 1 147 ? -9.599 -2.118 5.377 1.00 94.06 147 VAL A CA 1
ATOM 1026 C C . VAL A 1 147 ? -9.050 -1.415 6.621 1.00 94.06 147 VAL A C 1
ATOM 1028 O O . VAL A 1 147 ? -9.812 -1.041 7.511 1.00 94.06 147 VAL A O 1
ATOM 1031 N N . VAL A 1 148 ? -7.734 -1.187 6.666 1.00 91.69 148 VAL A N 1
ATOM 1032 C CA . VAL A 1 148 ? -7.053 -0.418 7.721 1.00 91.69 148 VAL A CA 1
ATOM 1033 C C . VAL A 1 148 ? -6.597 0.932 7.166 1.00 91.69 148 VAL A C 1
ATOM 1035 O O . VAL A 1 148 ? -5.664 0.980 6.369 1.00 91.69 148 VAL A O 1
ATOM 1038 N N . LEU A 1 149 ? -7.231 2.032 7.578 1.00 90.56 149 LEU A N 1
ATOM 1039 C CA . LEU A 1 149 ? -6.883 3.394 7.162 1.00 90.56 149 LEU A CA 1
ATOM 1040 C C . LEU A 1 149 ? -5.789 3.985 8.061 1.00 90.56 149 LEU A C 1
ATOM 1042 O O . LEU A 1 149 ? -6.028 4.297 9.235 1.00 90.56 149 LEU A O 1
ATOM 1046 N N . THR A 1 150 ? -4.602 4.199 7.489 1.00 84.25 150 THR A N 1
ATOM 1047 C CA . THR A 1 150 ? -3.480 4.855 8.175 1.00 84.25 150 THR A CA 1
ATOM 1048 C C . THR A 1 150 ? -3.472 6.367 7.927 1.00 84.25 150 THR A C 1
ATOM 1050 O O . THR A 1 150 ? -3.692 6.837 6.813 1.00 84.25 150 THR A O 1
ATOM 1053 N N . GLY A 1 151 ? -3.232 7.145 8.989 1.00 66.00 151 GLY A N 1
ATOM 1054 C CA . GLY A 1 151 ? -3.289 8.614 8.972 1.00 66.00 151 GLY A CA 1
ATOM 1055 C C . GLY A 1 151 ? -1.947 9.324 8.778 1.00 66.00 151 GLY A C 1
ATOM 1056 O O . GLY A 1 151 ? -1.862 10.533 8.938 1.00 66.00 151 GLY A O 1
ATOM 1057 N N . ILE A 1 152 ? -0.856 8.616 8.497 1.00 60.03 152 ILE A N 1
ATOM 1058 C CA . ILE A 1 152 ? 0.495 9.200 8.492 1.00 60.03 152 ILE A CA 1
ATOM 1059 C C . ILE A 1 152 ? 1.245 8.828 7.221 1.00 60.03 152 ILE A C 1
ATOM 1061 O O . ILE A 1 152 ? 1.273 7.672 6.823 1.00 60.03 152 ILE A O 1
ATOM 1065 N N . ARG A 1 153 ? 1.979 9.801 6.654 1.00 46.22 153 ARG A N 1
ATOM 1066 C CA . ARG A 1 153 ? 2.899 9.596 5.513 1.00 46.22 153 ARG A CA 1
ATOM 1067 C C . ARG A 1 153 ? 4.036 8.595 5.793 1.00 46.22 153 ARG A C 1
ATOM 1069 O O . ARG A 1 153 ? 4.805 8.279 4.891 1.00 46.22 153 ARG A O 1
ATOM 1076 N N . ARG A 1 154 ? 4.202 8.144 7.042 1.00 45.72 154 ARG A N 1
ATOM 1077 C CA . ARG A 1 154 ? 5.139 7.086 7.441 1.00 45.72 154 ARG A CA 1
ATOM 1078 C C . ARG A 1 154 ? 4.345 5.993 8.143 1.00 45.72 154 ARG A C 1
ATOM 1080 O O . ARG A 1 154 ? 3.832 6.234 9.233 1.00 45.72 154 ARG A O 1
ATOM 1087 N N . GLN A 1 155 ? 4.270 4.820 7.520 1.00 50.12 155 GLN A N 1
ATOM 1088 C CA . GLN A 1 155 ? 3.701 3.615 8.120 1.00 50.12 155 GLN A CA 1
ATOM 1089 C C . GLN A 1 155 ? 4.328 3.395 9.501 1.00 50.12 155 GLN A C 1
ATOM 1091 O O . GLN A 1 155 ? 5.556 3.381 9.636 1.00 50.12 155 GLN A O 1
ATOM 1096 N N . ARG A 1 156 ? 3.499 3.259 10.539 1.00 55.19 156 ARG A N 1
ATOM 1097 C CA . ARG A 1 156 ? 3.979 2.788 11.839 1.00 55.19 156 ARG A CA 1
ATOM 1098 C C . ARG A 1 156 ? 4.029 1.256 11.811 1.00 55.19 156 ARG A C 1
ATOM 1100 O O . ARG A 1 156 ? 3.091 0.649 11.299 1.00 55.19 156 ARG A O 1
ATOM 1107 N N . PRO A 1 157 ? 5.078 0.629 12.375 1.00 63.28 157 PRO A N 1
ATOM 1108 C CA . PRO A 1 157 ? 5.211 -0.828 12.377 1.00 63.28 157 PRO A CA 1
ATOM 1109 C C . PRO A 1 157 ? 3.976 -1.613 12.876 1.00 63.28 157 PRO A C 1
ATOM 1111 O O . PRO A 1 157 ? 3.688 -2.638 12.264 1.00 63.28 157 PRO A O 1
ATOM 1114 N N . PRO A 1 158 ? 3.217 -1.168 13.905 1.00 68.38 158 PRO A N 1
ATOM 1115 C CA . PRO A 1 158 ? 2.046 -1.906 14.399 1.00 68.38 158 PRO A CA 1
ATOM 1116 C C . PRO A 1 158 ? 0.872 -1.975 13.413 1.00 68.38 158 PRO A C 1
ATOM 1118 O O . PRO A 1 158 ? 0.310 -3.048 13.230 1.00 68.38 158 PRO A O 1
ATOM 1121 N N . ASP A 1 159 ? 0.536 -0.876 12.723 1.00 74.12 159 ASP A N 1
ATOM 1122 C CA . ASP A 1 159 ? -0.578 -0.847 11.754 1.00 74.12 159 ASP A CA 1
ATOM 1123 C C . ASP A 1 159 ? -0.336 -1.853 10.620 1.00 74.12 159 ASP A C 1
ATOM 1125 O O . ASP A 1 159 ? -1.226 -2.595 10.205 1.00 74.12 159 ASP A O 1
ATOM 1129 N N . ALA A 1 160 ? 0.905 -1.873 10.133 1.00 75.25 160 ALA A N 1
ATOM 1130 C CA . ALA A 1 160 ? 1.338 -2.734 9.048 1.00 75.25 160 ALA A CA 1
ATOM 1131 C C . ALA A 1 160 ? 1.413 -4.205 9.501 1.00 75.25 160 ALA A C 1
ATOM 1133 O O . ALA A 1 160 ? 0.986 -5.107 8.782 1.00 75.25 160 ALA A O 1
ATOM 1134 N N . LEU A 1 161 ? 1.856 -4.442 10.742 1.00 76.06 161 LEU A N 1
ATOM 1135 C CA . LEU A 1 161 ? 1.880 -5.766 11.356 1.00 76.06 161 LEU A CA 1
ATOM 1136 C C . LEU A 1 161 ? 0.470 -6.337 11.568 1.00 76.06 161 LEU A C 1
ATOM 1138 O O . LEU A 1 161 ? 0.266 -7.491 11.202 1.00 76.06 161 LEU A O 1
ATOM 1142 N N . LEU A 1 162 ? -0.493 -5.552 12.071 1.00 81.00 162 LEU A N 1
ATOM 1143 C CA . LEU A 1 162 ? -1.891 -5.980 12.207 1.00 81.00 162 LEU A CA 1
ATOM 1144 C C . LEU A 1 162 ? -2.529 -6.246 10.845 1.00 81.00 162 LEU A C 1
ATOM 1146 O O . LEU A 1 162 ? -3.138 -7.293 10.648 1.00 81.00 162 LEU A O 1
ATOM 1150 N N . ALA A 1 163 ? -2.396 -5.311 9.899 1.00 84.44 163 ALA A N 1
ATOM 1151 C CA . ALA A 1 163 ? -2.944 -5.488 8.559 1.00 84.44 163 ALA A CA 1
ATOM 1152 C C . ALA A 1 163 ? -2.411 -6.783 7.926 1.00 84.44 163 ALA A C 1
ATOM 1154 O O . ALA A 1 163 ? -3.178 -7.577 7.386 1.00 84.44 163 ALA A O 1
ATOM 1155 N N . ARG A 1 164 ? -1.112 -7.060 8.084 1.00 80.69 164 ARG A N 1
ATOM 1156 C CA . ARG A 1 164 ? -0.500 -8.302 7.611 1.00 80.69 164 ARG A CA 1
ATOM 1157 C C . ARG A 1 164 ? -0.981 -9.540 8.371 1.00 80.69 164 ARG A C 1
ATOM 1159 O O . ARG A 1 164 ? -1.289 -10.535 7.722 1.00 80.69 164 ARG A O 1
ATOM 1166 N N . SER A 1 165 ? -1.033 -9.513 9.704 1.00 81.69 165 SER A N 1
ATOM 1167 C CA . SER A 1 165 ? -1.427 -10.684 10.503 1.00 81.69 165 SER A CA 1
ATOM 1168 C C . SER A 1 165 ? -2.915 -11.020 10.361 1.00 81.69 165 SER A C 1
ATOM 1170 O O . SER A 1 165 ? -3.276 -12.194 10.406 1.00 81.69 165 SER A O 1
ATOM 1172 N N . ALA A 1 166 ? -3.764 -10.017 10.117 1.00 84.19 166 ALA A N 1
ATOM 1173 C CA . ALA A 1 166 ? -5.196 -10.171 9.864 1.00 84.19 166 ALA A CA 1
ATOM 1174 C C . ALA A 1 166 ? -5.562 -10.333 8.373 1.00 84.19 166 ALA A C 1
ATOM 1176 O O . ALA A 1 166 ? -6.720 -10.599 8.061 1.00 84.19 166 ALA A O 1
ATOM 1177 N N . GLY A 1 167 ? -4.609 -10.178 7.445 1.00 84.81 167 GLY A N 1
ATOM 1178 C CA . GLY A 1 167 ? -4.861 -10.268 5.998 1.00 84.81 167 GLY A CA 1
ATOM 1179 C C . GLY A 1 167 ? -5.666 -9.099 5.416 1.00 84.81 167 GLY A C 1
ATOM 1180 O O . GLY A 1 167 ? -6.347 -9.257 4.405 1.00 84.81 167 GLY A O 1
ATOM 1181 N N . LEU A 1 168 ? -5.609 -7.925 6.044 1.00 88.75 168 LEU A N 1
ATOM 1182 C CA . LEU A 1 168 ? -6.366 -6.738 5.656 1.00 88.75 168 LEU A CA 1
ATOM 1183 C C . LEU A 1 168 ? -5.539 -5.793 4.764 1.00 88.75 168 LEU A C 1
ATOM 1185 O O . LEU A 1 168 ? -4.332 -5.641 4.969 1.00 88.75 168 LEU A O 1
ATOM 1189 N N . PRO A 1 169 ? -6.154 -5.094 3.793 1.00 88.88 169 PRO A N 1
ATOM 1190 C CA . PRO A 1 169 ? -5.495 -4.013 3.068 1.00 88.88 169 PRO A CA 1
ATOM 1191 C C . PRO A 1 169 ? -5.150 -2.843 3.999 1.00 88.88 169 PRO A C 1
ATOM 1193 O O . PRO A 1 169 ? -6.034 -2.285 4.650 1.00 88.88 169 PRO A O 1
ATOM 1196 N N . LEU A 1 170 ? -3.881 -2.428 4.007 1.00 87.69 170 LEU A N 1
ATOM 1197 C CA . LEU A 1 170 ? -3.436 -1.172 4.618 1.00 87.69 170 LEU A CA 1
ATOM 1198 C C . LEU A 1 170 ? -3.555 -0.037 3.594 1.00 87.69 170 LEU A C 1
ATOM 1200 O O . LEU A 1 170 ? -2.847 -0.048 2.586 1.00 87.69 170 LEU A O 1
ATOM 1204 N N . VAL A 1 171 ? -4.430 0.930 3.853 1.00 88.25 171 VAL A N 1
ATOM 1205 C CA . VAL A 1 171 ? -4.850 1.956 2.891 1.00 88.25 171 VAL A CA 1
ATOM 1206 C C . VAL A 1 171 ? -4.560 3.366 3.397 1.00 88.25 171 VAL A C 1
ATOM 1208 O O . VAL A 1 171 ? -4.590 3.635 4.598 1.00 88.25 171 VAL A O 1
ATOM 1211 N N . GLU A 1 172 ? -4.303 4.278 2.466 1.00 85.50 172 GLU A N 1
ATOM 1212 C CA . GLU A 1 172 ? -4.277 5.724 2.700 1.00 85.50 172 GLU A CA 1
ATOM 1213 C C . GLU A 1 172 ? -5.558 6.371 2.147 1.00 85.50 172 GLU A C 1
ATOM 1215 O O . GLU A 1 172 ? -6.285 5.759 1.364 1.00 85.50 172 GLU A O 1
ATOM 1220 N N . ALA A 1 173 ? -5.817 7.638 2.483 1.00 84.50 173 ALA A N 1
ATOM 1221 C CA . ALA A 1 173 ? -6.960 8.385 1.946 1.00 84.50 173 ALA A CA 1
ATOM 1222 C C . ALA A 1 173 ? -7.088 8.305 0.416 1.00 84.50 173 ALA A C 1
ATOM 1224 O O . ALA A 1 173 ? -8.186 8.143 -0.100 1.00 84.50 173 ALA A O 1
ATOM 1225 N N . ALA A 1 174 ? -5.966 8.382 -0.309 1.00 81.69 174 ALA A N 1
ATOM 1226 C CA . ALA A 1 174 ? -5.941 8.363 -1.774 1.00 81.69 174 ALA A CA 1
ATOM 1227 C C . ALA A 1 174 ? -6.351 7.010 -2.392 1.00 81.69 174 ALA A C 1
ATOM 1229 O O . ALA A 1 174 ? -6.701 6.951 -3.578 1.00 81.69 174 ALA A O 1
ATOM 1230 N N . ASP A 1 175 ? -6.293 5.937 -1.597 1.00 86.56 175 ASP A N 1
ATOM 1231 C CA . ASP A 1 175 ? -6.691 4.588 -1.997 1.00 86.56 175 ASP A CA 1
ATOM 1232 C C . ASP A 1 175 ? -8.215 4.396 -1.886 1.00 86.56 175 ASP A C 1
ATOM 1234 O O . ASP A 1 175 ? -8.763 3.481 -2.502 1.00 86.56 175 ASP A O 1
ATOM 1238 N N . LEU A 1 176 ? -8.910 5.267 -1.146 1.00 90.38 176 LEU A N 1
ATOM 1239 C CA . LEU A 1 176 ? -10.360 5.254 -0.974 1.00 90.38 176 LEU A CA 1
ATOM 1240 C C . LEU A 1 176 ? -11.025 6.333 -1.837 1.00 90.38 176 LEU A C 1
ATOM 1242 O O . LEU A 1 176 ? -10.452 7.383 -2.126 1.00 90.38 176 LEU A O 1
ATOM 1246 N N . HIS A 1 177 ? -12.260 6.078 -2.254 1.00 89.50 177 HIS A N 1
ATOM 1247 C CA . HIS A 1 177 ? -13.143 7.101 -2.809 1.00 89.50 177 HIS A CA 1
ATOM 1248 C C . HIS A 1 177 ? -14.594 6.800 -2.457 1.00 89.50 177 HIS A C 1
ATOM 1250 O O . HIS A 1 177 ? -14.976 5.639 -2.320 1.00 89.50 177 HIS A O 1
ATOM 1256 N N . CYS A 1 178 ? -15.396 7.850 -2.312 1.00 89.75 178 CYS A N 1
ATOM 1257 C CA . CYS A 1 178 ? -16.823 7.727 -2.050 1.00 89.75 178 CYS A CA 1
ATOM 1258 C C . CYS A 1 178 ? -17.602 8.022 -3.334 1.00 89.75 178 CYS A C 1
ATOM 1260 O O . CYS A 1 178 ? -17.468 9.104 -3.906 1.00 89.75 178 CYS A O 1
ATOM 1262 N N . ARG A 1 179 ? -18.432 7.078 -3.789 1.00 85.88 179 ARG A N 1
ATOM 1263 C CA . ARG A 1 179 ? -19.283 7.237 -4.977 1.00 85.88 179 ARG A CA 1
ATOM 1264 C C . ARG A 1 179 ? -20.676 6.691 -4.691 1.00 85.88 179 ARG A C 1
ATOM 1266 O O . ARG A 1 179 ? -20.812 5.562 -4.236 1.00 85.88 179 ARG A O 1
ATOM 1273 N N . GLY A 1 180 ? -21.708 7.499 -4.948 1.00 84.62 180 GLY A N 1
ATOM 1274 C CA . GLY A 1 180 ? -23.101 7.104 -4.696 1.00 84.62 180 GLY A CA 1
ATOM 1275 C C . GLY A 1 180 ? -23.384 6.763 -3.228 1.00 84.62 180 GLY A C 1
ATOM 1276 O O . GLY A 1 180 ? -24.138 5.840 -2.954 1.00 84.62 180 GLY A O 1
ATOM 1277 N N . GLY A 1 181 ? -22.722 7.445 -2.286 1.00 85.75 181 GLY A N 1
ATOM 1278 C CA . GLY A 1 181 ? -22.854 7.173 -0.849 1.00 85.75 181 GLY A CA 1
ATOM 1279 C C . GLY A 1 181 ? -22.119 5.923 -0.349 1.00 85.75 181 GLY A C 1
ATOM 1280 O O . GLY A 1 181 ? -22.156 5.652 0.845 1.00 85.75 181 GLY A O 1
ATOM 1281 N N . GLN A 1 182 ? -21.423 5.185 -1.220 1.00 91.12 182 GLN A N 1
ATOM 1282 C CA . GLN A 1 182 ? -20.639 4.003 -0.855 1.00 91.12 182 GLN A CA 1
ATOM 1283 C C . GLN A 1 182 ? -19.139 4.291 -0.880 1.00 91.12 182 GLN A C 1
ATOM 1285 O O . GLN A 1 182 ? -18.651 5.006 -1.758 1.00 91.12 182 GLN A O 1
ATOM 1290 N N . VAL A 1 183 ? -18.399 3.687 0.051 1.00 94.56 183 VAL A N 1
ATOM 1291 C CA . VAL A 1 183 ? -16.932 3.733 0.070 1.00 94.56 183 VAL A CA 1
ATOM 1292 C C . VAL A 1 183 ? -16.382 2.605 -0.788 1.00 94.56 183 VAL A C 1
ATOM 1294 O O . VAL A 1 183 ? -16.791 1.452 -0.665 1.00 94.56 183 VAL A O 1
ATOM 1297 N N . GLN A 1 184 ? -15.433 2.929 -1.656 1.00 92.81 184 GLN A N 1
ATOM 1298 C CA . GLN A 1 184 ? -14.805 1.979 -2.560 1.00 92.81 184 GLN A CA 1
ATOM 1299 C C . GLN A 1 184 ? -13.279 2.074 -2.469 1.00 92.81 184 GLN A C 1
ATOM 1301 O O . GLN A 1 184 ? -12.700 3.159 -2.412 1.00 92.81 184 GLN A O 1
ATOM 1306 N N . LEU A 1 185 ? -12.622 0.916 -2.481 1.00 91.00 185 LEU A N 1
ATOM 1307 C CA . LEU A 1 185 ? -11.175 0.762 -2.539 1.00 91.00 185 LEU A CA 1
ATOM 1308 C C . LEU A 1 185 ? -10.706 0.730 -3.992 1.00 91.00 185 LEU A C 1
ATOM 1310 O O . LEU A 1 185 ? -11.223 -0.046 -4.795 1.00 91.00 185 LEU A O 1
ATOM 1314 N N . ARG A 1 186 ? -9.674 1.510 -4.311 1.00 85.75 186 ARG A N 1
ATOM 1315 C CA . ARG A 1 186 ? -9.006 1.498 -5.616 1.00 85.75 186 ARG A CA 1
ATOM 1316 C C . ARG A 1 186 ? -7.985 0.365 -5.678 1.00 85.75 186 ARG A C 1
ATOM 1318 O O . ARG A 1 186 ? -6.870 0.480 -5.162 1.00 85.75 186 ARG A O 1
ATOM 1325 N N . THR A 1 187 ? -8.355 -0.724 -6.337 1.00 82.25 187 THR A N 1
ATOM 1326 C CA . THR A 1 187 ? -7.452 -1.850 -6.608 1.00 82.25 187 THR A CA 1
ATOM 1327 C C . THR A 1 187 ? -7.024 -1.863 -8.070 1.00 82.25 187 THR A C 1
ATOM 1329 O O . THR A 1 187 ? -7.605 -1.168 -8.904 1.00 82.25 187 THR A O 1
ATOM 1332 N N . THR A 1 188 ? -6.010 -2.661 -8.391 1.00 73.44 188 THR A N 1
ATOM 1333 C CA . THR A 1 188 ? -5.607 -2.938 -9.779 1.00 73.44 188 THR A CA 1
ATOM 1334 C C . THR A 1 188 ? -6.736 -3.604 -10.568 1.00 73.44 188 THR A C 1
ATOM 1336 O O . THR A 1 188 ? -6.957 -3.253 -11.724 1.00 73.44 188 THR A O 1
ATOM 1339 N N . ALA A 1 189 ? -7.516 -4.468 -9.911 1.00 69.50 189 ALA A N 1
ATOM 1340 C CA . ALA A 1 189 ? -8.676 -5.153 -10.474 1.00 69.50 189 ALA A CA 1
ATOM 1341 C C . ALA A 1 189 ? -9.930 -4.268 -10.618 1.00 69.50 189 ALA A C 1
ATOM 1343 O O . ALA A 1 189 ? -10.925 -4.701 -11.192 1.00 69.50 189 ALA A O 1
ATOM 1344 N N . GLY A 1 190 ? -9.903 -3.024 -10.126 1.00 73.94 190 GLY A N 1
ATOM 1345 C CA . GLY A 1 190 ? -11.051 -2.120 -10.129 1.00 73.94 190 GLY A CA 1
ATOM 1346 C C . GLY A 1 190 ? -11.439 -1.584 -8.760 1.00 73.94 190 GLY A C 1
ATOM 1347 O O . GLY A 1 190 ? -10.746 -1.778 -7.758 1.00 73.94 190 GLY A O 1
ATOM 1348 N N . SER A 1 191 ? -12.572 -0.887 -8.715 1.00 83.56 191 SER A N 1
ATOM 1349 C CA . SER A 1 191 ? -13.158 -0.432 -7.456 1.00 83.56 191 SER A CA 1
ATOM 1350 C C . SER A 1 191 ? -13.834 -1.592 -6.732 1.00 83.56 191 SER A C 1
ATOM 1352 O O . SER A 1 191 ? -14.716 -2.236 -7.293 1.00 83.56 191 SER A O 1
ATOM 1354 N N . ARG A 1 192 ? -13.460 -1.827 -5.472 1.00 87.81 192 ARG A N 1
ATOM 1355 C CA . ARG A 1 192 ? -14.098 -2.827 -4.604 1.00 87.81 192 ARG A CA 1
ATOM 1356 C C . ARG A 1 192 ? -14.859 -2.135 -3.469 1.00 87.81 192 ARG A C 1
ATOM 1358 O O . ARG A 1 192 ? -14.254 -1.288 -2.815 1.00 87.81 192 ARG A O 1
ATOM 1365 N N . PRO A 1 193 ? -16.130 -2.473 -3.194 1.00 92.19 193 PRO A N 1
ATOM 1366 C CA . PRO A 1 193 ? -16.856 -1.924 -2.048 1.00 92.19 193 PRO A CA 1
ATOM 1367 C C . PRO A 1 193 ? -16.139 -2.199 -0.721 1.00 92.19 193 PRO A C 1
ATOM 1369 O O . PRO A 1 193 ? -15.626 -3.298 -0.501 1.00 92.19 193 PRO A O 1
ATOM 1372 N N . VAL A 1 194 ? -16.101 -1.194 0.152 1.00 96.50 194 VAL A N 1
ATOM 1373 C CA . VAL A 1 194 ? -15.553 -1.274 1.510 1.00 96.50 194 VAL A CA 1
ATOM 1374 C C . VAL A 1 194 ? -16.701 -1.150 2.497 1.00 96.50 194 VAL A C 1
ATOM 1376 O O . VAL A 1 194 ? -17.447 -0.176 2.462 1.00 96.50 194 VAL A O 1
ATOM 1379 N N . HIS A 1 195 ? -16.805 -2.120 3.398 1.00 96.69 195 HIS A N 1
ATOM 1380 C CA . HIS A 1 195 ? -17.898 -2.204 4.365 1.00 96.69 195 HIS A CA 1
ATOM 1381 C C . HIS A 1 195 ? -17.452 -1.768 5.757 1.00 96.69 195 HIS A C 1
ATOM 1383 O O . HIS A 1 195 ? -18.261 -1.259 6.525 1.00 96.69 195 HIS A O 1
ATOM 1389 N N . VAL A 1 196 ? -16.165 -1.937 6.080 1.00 97.00 196 VAL A N 1
ATOM 1390 C CA . VAL A 1 196 ? -15.603 -1.600 7.392 1.00 97.00 196 VAL A CA 1
ATOM 1391 C C . VAL A 1 196 ? -14.240 -0.936 7.221 1.00 97.00 196 VAL A C 1
ATOM 1393 O O . VAL A 1 196 ? -13.365 -1.461 6.529 1.00 97.00 196 VAL A O 1
ATOM 1396 N N . VAL A 1 197 ? -14.042 0.206 7.874 1.00 95.56 197 VAL A N 1
ATOM 1397 C CA . VAL A 1 197 ? -12.773 0.938 7.912 1.00 95.56 197 VAL A CA 1
ATOM 1398 C C . VAL A 1 197 ? -12.276 0.988 9.351 1.00 95.56 197 VAL A C 1
ATOM 1400 O O . VAL A 1 197 ? -12.777 1.756 10.173 1.00 95.56 197 VAL A O 1
ATOM 1403 N N . LEU A 1 198 ? -11.245 0.198 9.642 1.00 93.38 198 LEU A N 1
ATOM 1404 C CA . LEU A 1 198 ? -10.470 0.322 10.869 1.00 93.38 198 LEU A CA 1
ATOM 1405 C C . LEU A 1 198 ? -9.547 1.543 10.740 1.00 93.38 198 LEU A C 1
ATOM 1407 O O . LEU A 1 198 ? -8.608 1.531 9.945 1.00 93.38 198 LEU A O 1
ATOM 1411 N N . ARG A 1 199 ? -9.816 2.617 11.484 1.00 90.75 199 ARG A N 1
ATOM 1412 C CA . ARG A 1 199 ? -9.160 3.923 11.317 1.00 90.75 199 ARG A CA 1
ATOM 1413 C C . ARG A 1 199 ? -8.149 4.237 12.424 1.00 90.75 199 ARG A C 1
ATOM 1415 O O . ARG A 1 199 ? -8.388 4.022 13.608 1.00 90.75 199 ARG A O 1
ATOM 1422 N N . ARG A 1 200 ? -7.022 4.841 12.031 1.00 84.88 200 ARG A N 1
ATOM 1423 C CA . ARG A 1 200 ? -6.102 5.590 12.920 1.00 84.88 200 ARG A CA 1
ATOM 1424 C C . ARG A 1 200 ? -6.298 7.108 12.843 1.00 84.88 200 ARG A C 1
ATOM 1426 O O . ARG A 1 200 ? -5.623 7.851 13.553 1.00 84.88 200 ARG A O 1
ATOM 1433 N N . VAL A 1 201 ? -7.137 7.561 11.918 1.00 86.81 201 VAL A N 1
ATOM 1434 C CA . VAL A 1 201 ? -7.411 8.975 11.648 1.00 86.81 201 VAL A CA 1
ATOM 1435 C C . VAL A 1 201 ? -8.507 9.444 12.593 1.00 86.81 201 VAL A C 1
ATOM 1437 O O . VAL A 1 201 ? -9.531 8.774 12.667 1.00 86.81 201 VAL A O 1
ATOM 1440 N N . ALA A 1 202 ? -8.290 10.556 13.296 1.00 86.19 202 ALA A N 1
ATOM 1441 C CA . ALA A 1 202 ? -9.269 11.150 14.206 1.00 86.19 202 ALA A CA 1
ATOM 1442 C C . ALA A 1 202 ? -10.487 11.724 13.456 1.00 86.19 202 ALA A C 1
ATOM 1444 O O . ALA A 1 202 ? -10.385 12.050 12.272 1.00 86.19 202 ALA A O 1
ATOM 1445 N N . ASP A 1 203 ? -11.628 11.834 14.135 1.00 88.31 203 ASP A N 1
ATOM 1446 C CA . ASP A 1 203 ? -12.925 12.207 13.558 1.00 88.31 203 ASP A CA 1
ATOM 1447 C C . ASP A 1 203 ? -12.885 13.523 12.773 1.00 88.31 203 ASP A C 1
ATOM 1449 O O . ASP A 1 203 ? -13.502 13.641 11.716 1.00 88.31 203 ASP A O 1
ATOM 1453 N N . ASP A 1 204 ? -12.146 14.507 13.278 1.00 85.06 204 ASP A N 1
ATOM 1454 C CA . ASP A 1 204 ? -11.967 15.836 12.692 1.00 85.06 204 ASP A CA 1
ATOM 1455 C C . ASP A 1 204 ? -11.105 15.837 11.419 1.00 85.06 204 ASP A C 1
ATOM 1457 O O . ASP A 1 204 ? -11.172 16.778 10.630 1.00 85.06 204 ASP A O 1
ATOM 1461 N N . LEU A 1 205 ? -10.332 14.771 11.192 1.00 86.31 205 LEU A N 1
ATOM 1462 C CA . LEU A 1 205 ? -9.434 14.602 10.048 1.00 86.31 205 LEU A CA 1
ATOM 1463 C C . LEU A 1 205 ? -9.932 13.544 9.048 1.00 86.31 205 LEU A C 1
ATOM 1465 O O . LEU A 1 205 ? -9.272 13.316 8.028 1.00 86.31 205 LEU A O 1
ATOM 1469 N N . LEU A 1 206 ? -11.056 12.873 9.324 1.00 88.00 206 LEU A N 1
ATOM 1470 C CA . LEU A 1 206 ? -11.558 11.744 8.528 1.00 88.00 206 LEU A CA 1
ATOM 1471 C C . LEU A 1 206 ? -12.124 12.127 7.167 1.00 88.00 206 LEU A C 1
ATOM 1473 O O . LEU A 1 206 ? -12.089 11.314 6.245 1.00 88.00 206 LEU A O 1
ATOM 1477 N N . ASP A 1 207 ? -12.677 13.324 7.047 1.00 89.31 207 ASP A N 1
ATOM 1478 C CA . ASP A 1 207 ? -13.348 13.758 5.833 1.00 89.31 207 ASP A CA 1
ATOM 1479 C C . ASP A 1 207 ? -13.082 15.251 5.617 1.00 89.31 207 ASP A C 1
ATOM 1481 O O . ASP A 1 207 ? -13.521 16.062 6.435 1.00 89.31 207 ASP A O 1
ATOM 1485 N N . PRO A 1 208 ? -12.379 15.643 4.538 1.00 86.38 208 PRO A N 1
ATOM 1486 C CA . PRO A 1 208 ? -12.117 17.049 4.240 1.00 86.38 208 PRO A CA 1
ATOM 1487 C C . PRO A 1 208 ? -13.386 17.891 4.093 1.00 86.38 208 PRO A C 1
ATOM 1489 O O . PRO A 1 208 ? -13.316 19.095 4.309 1.00 86.38 208 PRO A O 1
ATOM 1492 N N . LEU A 1 209 ? -14.541 17.288 3.782 1.00 86.00 209 LEU A N 1
ATOM 1493 C CA . LEU A 1 209 ? -15.821 18.002 3.705 1.00 86.00 209 LEU A CA 1
ATOM 1494 C C . LEU A 1 209 ? -16.381 18.381 5.087 1.00 86.00 209 LEU A C 1
ATOM 1496 O O . LEU A 1 209 ? -17.284 19.207 5.180 1.00 86.00 209 LEU A O 1
ATOM 1500 N N . HIS A 1 210 ? -15.861 17.771 6.155 1.00 80.19 210 HIS A N 1
ATOM 1501 C CA . HIS A 1 210 ? -16.278 17.993 7.542 1.00 80.19 210 HIS A CA 1
ATOM 1502 C C . HIS A 1 210 ? -15.133 18.520 8.431 1.00 80.19 210 HIS A C 1
ATOM 1504 O O . HIS A 1 210 ? -15.361 18.826 9.604 1.00 80.19 210 HIS A O 1
ATOM 1510 N N . ALA A 1 211 ? -13.911 18.624 7.896 1.00 73.25 211 ALA A N 1
ATOM 1511 C CA . ALA A 1 211 ? -12.726 19.065 8.622 1.00 73.25 211 ALA A CA 1
ATOM 1512 C C . ALA A 1 211 ? -12.768 20.576 8.895 1.00 73.25 211 ALA A C 1
ATOM 1514 O O . ALA A 1 211 ? -13.015 21.376 7.993 1.00 73.25 211 ALA A O 1
ATOM 1515 N N . ARG A 1 212 ? -12.476 20.980 10.136 1.00 63.66 212 ARG A N 1
ATOM 1516 C CA . ARG A 1 212 ? -12.555 22.390 10.568 1.00 63.66 212 ARG A CA 1
ATOM 1517 C C . ARG A 1 212 ? -11.479 23.288 9.944 1.00 63.66 212 ARG A C 1
ATOM 1519 O O . ARG A 1 212 ? -11.766 24.439 9.641 1.00 63.66 212 ARG A O 1
ATOM 1526 N N . ASP A 1 213 ? -10.287 22.740 9.699 1.00 64.12 213 ASP A N 1
ATOM 1527 C CA . ASP A 1 213 ? -9.101 23.509 9.283 1.00 64.12 213 ASP A CA 1
ATOM 1528 C C . ASP A 1 213 ? -8.639 23.190 7.845 1.00 64.12 213 ASP A C 1
ATOM 1530 O O . ASP A 1 213 ? -7.522 23.522 7.443 1.00 64.12 213 ASP A O 1
ATOM 1534 N N . GLY A 1 214 ? -9.451 22.459 7.069 1.00 59.78 214 GLY A N 1
ATOM 1535 C CA . GLY A 1 214 ? -9.106 21.987 5.717 1.00 59.78 214 GLY A CA 1
ATOM 1536 C C . GLY A 1 214 ? -7.966 20.952 5.657 1.00 59.78 214 GLY A C 1
ATOM 1537 O O . GLY A 1 214 ? -7.653 20.425 4.589 1.00 59.78 214 GLY A O 1
ATOM 1538 N N . ALA A 1 215 ? -7.333 20.629 6.789 1.00 61.84 215 ALA A N 1
ATOM 1539 C CA . ALA A 1 215 ? -6.412 19.510 6.917 1.00 61.84 215 ALA A CA 1
ATOM 1540 C C . ALA A 1 215 ? -7.213 18.213 7.096 1.00 61.84 215 ALA A C 1
ATOM 1542 O O . ALA A 1 215 ? -7.930 18.059 8.077 1.00 61.84 215 ALA A O 1
ATOM 1543 N N . ALA A 1 216 ? -7.072 17.272 6.164 1.00 70.38 216 ALA A N 1
ATOM 1544 C CA . ALA A 1 216 ? -7.689 15.955 6.263 1.00 70.38 216 ALA A CA 1
ATOM 1545 C C . ALA A 1 216 ? -6.682 14.853 5.937 1.00 70.38 216 ALA A C 1
ATOM 1547 O O . ALA A 1 216 ? -5.790 15.018 5.100 1.00 70.38 216 ALA A O 1
ATOM 1548 N N . LEU A 1 217 ? -6.839 13.729 6.627 1.00 80.50 217 LEU A N 1
ATOM 1549 C CA . LEU A 1 217 ? -6.056 12.507 6.460 1.00 80.50 217 LEU A CA 1
ATOM 1550 C C . LEU A 1 217 ? -6.922 11.328 6.000 1.00 80.50 217 LEU A C 1
ATOM 1552 O O . LEU A 1 217 ? -6.380 10.260 5.726 1.00 80.50 217 LEU A O 1
ATOM 1556 N N . GLY A 1 218 ? -8.244 11.507 5.939 1.00 83.81 218 GLY A N 1
ATOM 1557 C CA . GLY A 1 218 ? -9.188 10.547 5.377 1.00 83.81 218 GLY A CA 1
ATOM 1558 C C . GLY A 1 218 ? -9.756 10.978 4.019 1.00 83.81 218 GLY A C 1
ATOM 1559 O O . GLY A 1 218 ? -9.149 11.766 3.293 1.00 83.81 218 GLY A O 1
ATOM 1560 N N . CYS A 1 219 ? -10.895 10.402 3.641 1.00 88.06 219 CYS A N 1
ATOM 1561 C CA . CYS A 1 219 ? -11.443 10.457 2.285 1.00 88.06 219 CYS A CA 1
ATOM 1562 C C . CYS A 1 219 ? -12.661 11.399 2.204 1.00 88.06 219 CYS A C 1
ATOM 1564 O O . CYS A 1 219 ? -13.539 11.300 3.064 1.00 88.06 219 CYS A O 1
ATOM 1566 N N . PRO A 1 220 ? -12.775 12.255 1.164 1.00 89.50 220 PRO A N 1
ATOM 1567 C CA . PRO A 1 220 ? -13.984 13.044 0.921 1.00 89.50 220 PRO A CA 1
ATOM 1568 C C . PRO A 1 220 ? -15.246 12.173 0.917 1.00 89.50 220 PRO A C 1
ATOM 1570 O O . PRO A 1 220 ? -15.283 11.138 0.247 1.00 89.50 220 PRO A O 1
ATOM 1573 N N . GLY A 1 221 ? -16.270 12.580 1.666 1.00 90.38 221 GLY A N 1
ATOM 1574 C CA . GLY A 1 221 ? -17.571 11.906 1.743 1.00 90.38 221 GLY A CA 1
ATOM 1575 C C . GLY A 1 221 ? -17.624 10.691 2.677 1.00 90.38 221 GLY A C 1
ATOM 1576 O O . GLY A 1 221 ? -18.690 10.090 2.818 1.00 90.38 221 GLY A O 1
ATOM 1577 N N . LEU A 1 222 ? -16.513 10.329 3.332 1.00 92.25 222 LEU A N 1
ATOM 1578 C CA . LEU A 1 222 ? -16.440 9.172 4.228 1.00 92.25 222 LEU A CA 1
ATOM 1579 C C . LEU A 1 222 ? -17.376 9.311 5.437 1.00 92.25 222 LEU A C 1
ATOM 1581 O O . LEU A 1 222 ? -18.041 8.346 5.812 1.00 92.25 222 LEU A O 1
ATOM 1585 N N . VAL A 1 223 ? -17.480 10.512 6.017 1.00 92.31 223 VAL A N 1
ATOM 1586 C CA . VAL A 1 223 ? -18.404 10.776 7.135 1.00 92.31 223 VAL A CA 1
ATOM 1587 C C . VAL A 1 223 ? -19.855 10.672 6.662 1.00 92.31 223 VAL A C 1
ATOM 1589 O O . VAL A 1 223 ? -20.694 10.119 7.371 1.00 92.31 223 VAL A O 1
ATOM 1592 N N . GLY A 1 224 ? -20.152 11.144 5.448 1.00 92.06 224 GLY A N 1
ATOM 1593 C CA . GLY A 1 224 ? -21.478 11.015 4.837 1.00 92.06 224 GLY A CA 1
ATOM 1594 C C . GLY A 1 224 ? -21.886 9.556 4.614 1.00 92.06 224 GLY A C 1
ATOM 1595 O O . GLY A 1 224 ? -22.988 9.164 4.992 1.00 92.06 224 GLY A O 1
ATOM 1596 N N . ALA A 1 225 ? -20.980 8.734 4.076 1.00 93.44 225 ALA A N 1
ATOM 1597 C CA . ALA A 1 225 ? -21.212 7.302 3.879 1.00 93.44 225 ALA A CA 1
ATOM 1598 C C . ALA A 1 225 ? -21.441 6.560 5.209 1.00 93.44 225 ALA A C 1
ATOM 1600 O O . ALA A 1 225 ? -22.342 5.726 5.308 1.00 93.44 225 ALA A O 1
ATOM 1601 N N . ALA A 1 226 ? -20.668 6.896 6.248 1.00 93.25 226 ALA A N 1
ATOM 1602 C CA . ALA A 1 226 ? -20.837 6.314 7.579 1.00 93.25 226 ALA A CA 1
ATOM 1603 C C . ALA A 1 226 ? -22.190 6.696 8.201 1.00 93.25 226 ALA A C 1
ATOM 1605 O O . ALA A 1 226 ? -22.893 5.842 8.735 1.00 93.25 226 ALA A O 1
ATOM 1606 N N . ARG A 1 227 ? -22.600 7.964 8.068 1.00 91.31 227 ARG A N 1
ATOM 1607 C CA . ARG A 1 227 ? -23.914 8.457 8.518 1.00 91.31 227 ARG A CA 1
ATOM 1608 C C . ARG A 1 227 ? -25.086 7.770 7.824 1.00 91.31 227 ARG A C 1
ATOM 1610 O O . ARG A 1 227 ? -26.106 7.534 8.460 1.00 91.31 227 ARG A O 1
ATOM 1617 N N . ALA A 1 228 ? -24.937 7.450 6.541 1.00 91.69 228 ALA A N 1
ATOM 1618 C CA . ALA A 1 228 ? -25.936 6.716 5.771 1.00 91.69 228 ALA A CA 1
ATOM 1619 C C . ALA A 1 228 ? -25.978 5.210 6.102 1.00 91.69 228 ALA A C 1
ATOM 1621 O O . ALA A 1 228 ? -26.806 4.491 5.550 1.00 91.69 228 ALA A O 1
ATOM 1622 N N . GLY A 1 229 ? -25.082 4.717 6.965 1.00 92.25 229 GLY A N 1
ATOM 1623 C CA . GLY A 1 229 ? -24.976 3.299 7.306 1.00 92.25 229 GLY A CA 1
ATOM 1624 C C . GLY A 1 229 ? -24.321 2.437 6.223 1.00 92.25 229 GLY A C 1
ATOM 1625 O O . GLY A 1 229 ? -24.340 1.216 6.332 1.00 92.25 229 GLY A O 1
ATOM 1626 N N . ALA A 1 230 ? -23.729 3.044 5.189 1.00 92.50 230 ALA A N 1
ATOM 1627 C CA . ALA A 1 230 ? -23.117 2.322 4.070 1.00 92.50 230 ALA A CA 1
ATOM 1628 C C . ALA A 1 230 ? -21.728 1.749 4.402 1.00 92.50 230 ALA A C 1
ATOM 1630 O O . ALA A 1 230 ? -21.251 0.846 3.717 1.00 92.50 230 ALA A O 1
ATOM 1631 N N . VAL A 1 231 ? -21.065 2.277 5.434 1.00 95.88 231 VAL A N 1
ATOM 1632 C CA . VAL A 1 231 ? -19.752 1.821 5.904 1.00 95.88 231 VAL A CA 1
ATOM 1633 C C . VAL A 1 231 ? -19.670 1.940 7.423 1.00 95.88 231 VAL A C 1
ATOM 1635 O O . VAL A 1 231 ? -20.097 2.938 8.003 1.00 95.88 231 VAL A O 1
ATOM 1638 N N . ALA A 1 232 ? -19.085 0.943 8.074 1.00 96.25 232 ALA A N 1
ATOM 1639 C CA . ALA A 1 232 ? -18.754 0.997 9.487 1.00 96.25 232 ALA A CA 1
ATOM 1640 C C . ALA A 1 232 ? -17.368 1.613 9.692 1.00 96.25 232 ALA A C 1
ATOM 1642 O O . ALA A 1 232 ? -16.387 1.190 9.078 1.00 96.25 232 ALA A O 1
ATOM 1643 N N . LEU A 1 233 ? -17.272 2.602 10.576 1.00 95.44 233 LEU A N 1
ATOM 1644 C CA . LEU A 1 233 ? -15.992 3.131 11.044 1.00 95.44 233 LEU A CA 1
ATOM 1645 C C . LEU A 1 233 ? -15.655 2.471 12.379 1.00 95.44 233 LEU A C 1
ATOM 1647 O O . LEU A 1 233 ? -16.522 2.367 13.244 1.00 95.44 233 LEU A O 1
ATOM 1651 N N . VAL A 1 234 ? -14.407 2.033 12.544 1.00 94.31 234 VAL A N 1
ATOM 1652 C CA . VAL A 1 234 ? -13.916 1.434 13.791 1.00 94.31 234 VAL A CA 1
ATOM 1653 C C . VAL A 1 234 ? -12.656 2.181 14.244 1.00 94.31 234 VAL A C 1
ATOM 1655 O O . VAL A 1 234 ? -11.636 2.077 13.562 1.00 94.31 234 VAL A O 1
ATOM 1658 N N . PRO A 1 235 ? -12.692 2.944 15.353 1.00 93.19 235 PRO A N 1
ATOM 1659 C CA . PRO A 1 235 ? -13.871 3.246 16.170 1.00 93.19 235 PRO A CA 1
ATOM 1660 C C . PRO A 1 235 ? -14.929 4.040 15.389 1.00 93.19 235 PRO A C 1
ATOM 1662 O O . PRO A 1 235 ? -14.624 4.701 14.388 1.00 93.19 235 PRO A O 1
ATOM 1665 N N . ALA A 1 236 ? -16.178 3.963 15.849 1.00 94.00 236 ALA A N 1
ATOM 1666 C CA . ALA A 1 236 ? -17.282 4.713 15.260 1.00 94.00 236 ALA A CA 1
ATOM 1667 C C . ALA A 1 236 ? -17.103 6.222 15.477 1.00 94.00 236 ALA A C 1
ATOM 1669 O O . ALA A 1 236 ? -16.389 6.644 16.390 1.00 94.00 236 ALA A O 1
ATOM 1670 N N . LEU A 1 237 ? -17.791 7.044 14.675 1.00 92.19 237 LEU A N 1
ATOM 1671 C CA . LEU A 1 237 ? -17.800 8.499 14.871 1.00 92.19 237 LEU A CA 1
ATOM 1672 C C . LEU A 1 237 ? -18.201 8.842 16.314 1.00 92.19 237 LEU A C 1
ATOM 1674 O O . LEU A 1 237 ? -19.180 8.314 16.848 1.00 92.19 237 LEU A O 1
ATOM 1678 N N . GLY A 1 238 ? -17.428 9.722 16.946 1.00 90.50 238 GLY A N 1
ATOM 1679 C CA . GLY A 1 238 ? -17.566 10.112 18.347 1.00 90.50 238 GLY A CA 1
ATOM 1680 C C . GLY A 1 238 ? -16.823 9.198 19.324 1.00 90.50 238 GLY A C 1
ATOM 1681 O O . GLY A 1 238 ? -16.723 9.522 20.506 1.00 90.50 238 GLY A O 1
ATOM 1682 N N . GLY A 1 239 ? -16.277 8.071 18.857 1.00 91.69 239 GLY A N 1
ATOM 1683 C CA . GLY A 1 239 ? -15.510 7.130 19.673 1.00 91.69 239 GLY A CA 1
ATOM 1684 C C . GLY A 1 239 ? -14.177 7.693 20.170 1.00 91.69 239 GLY A C 1
ATOM 1685 O O . GLY A 1 239 ? -13.683 7.254 21.204 1.00 91.69 239 GLY A O 1
ATOM 1686 N N . ASP A 1 240 ? -13.623 8.714 19.510 1.00 89.81 240 ASP A N 1
ATOM 1687 C CA . ASP A 1 240 ? -12.333 9.313 19.889 1.00 89.81 240 ASP A CA 1
ATOM 1688 C C . ASP A 1 240 ? -12.369 9.962 21.280 1.00 89.81 240 ASP A C 1
ATOM 1690 O O . ASP A 1 240 ? -11.341 10.020 21.967 1.00 89.81 240 ASP A O 1
ATOM 1694 N N . LEU A 1 241 ? -13.559 10.389 21.717 1.00 91.38 241 LEU A N 1
ATOM 1695 C CA . LEU A 1 241 ? -13.823 10.943 23.044 1.00 91.38 241 LEU A CA 1
ATOM 1696 C C . LEU A 1 241 ? -13.531 9.936 24.168 1.00 91.38 241 LEU A C 1
ATOM 1698 O O . LEU A 1 241 ? -13.186 10.339 25.275 1.00 91.38 241 LEU A O 1
ATOM 1702 N N . ALA A 1 242 ? -13.609 8.632 23.890 1.00 91.31 242 ALA A N 1
ATOM 1703 C CA . ALA A 1 242 ? -13.301 7.578 24.855 1.00 91.31 242 ALA A CA 1
ATOM 1704 C C . ALA A 1 242 ? -11.874 7.665 25.411 1.00 91.31 242 ALA A C 1
ATOM 1706 O O . ALA A 1 242 ? -11.618 7.307 26.556 1.00 91.31 242 ALA A O 1
ATOM 1707 N N . ALA A 1 243 ? -10.955 8.164 24.589 1.00 88.50 243 ALA A N 1
ATOM 1708 C CA . ALA A 1 243 ? -9.546 8.310 24.915 1.00 88.50 243 ALA A CA 1
ATOM 1709 C C . ALA A 1 243 ? -9.213 9.695 25.513 1.00 88.50 243 ALA A C 1
ATOM 1711 O O . ALA A 1 243 ? -8.042 10.072 25.599 1.00 88.50 243 ALA A O 1
ATOM 1712 N N . ASP A 1 244 ? -10.223 10.486 25.894 1.00 89.50 244 ASP A N 1
ATOM 1713 C CA . ASP A 1 244 ? -10.016 11.750 26.593 1.00 89.50 244 ASP A CA 1
ATOM 1714 C C . ASP A 1 244 ? -9.620 11.508 28.070 1.00 89.50 244 ASP A C 1
ATOM 1716 O O . ASP A 1 244 ? -10.298 10.757 28.787 1.00 89.50 244 ASP A O 1
ATOM 1720 N N . PRO A 1 245 ? -8.544 12.143 28.578 1.00 86.19 245 PRO A N 1
ATOM 1721 C CA . PRO A 1 245 ? -8.138 12.008 29.978 1.00 86.19 245 PRO A CA 1
ATOM 1722 C C . PRO A 1 245 ? -9.203 12.452 30.991 1.00 86.19 245 PRO A C 1
ATOM 1724 O O . PRO A 1 245 ? -9.202 11.983 32.129 1.00 86.19 245 PRO A O 1
ATOM 1727 N N . ALA A 1 246 ? -10.099 13.378 30.634 1.00 88.38 246 ALA A N 1
ATOM 1728 C CA . ALA A 1 246 ? -11.217 13.763 31.492 1.00 88.38 246 ALA A CA 1
ATOM 1729 C C . ALA A 1 246 ? -12.230 12.619 31.633 1.00 88.38 246 ALA A C 1
ATOM 1731 O O . ALA A 1 246 ? -12.664 12.330 32.745 1.00 88.38 246 ALA A O 1
ATOM 1732 N N . VAL A 1 247 ? -12.539 11.923 30.535 1.00 90.50 247 VAL A N 1
ATOM 1733 C CA . VAL A 1 247 ? -13.435 10.754 30.528 1.00 90.50 247 VAL A CA 1
ATOM 1734 C C . VAL A 1 247 ? -12.829 9.609 31.333 1.00 90.50 247 VAL A C 1
ATOM 1736 O O . VAL A 1 247 ? -13.496 9.031 32.185 1.00 90.50 247 VAL A O 1
ATOM 1739 N N . THR A 1 248 ? -11.535 9.352 31.137 1.00 88.44 248 THR A N 1
ATOM 1740 C CA . THR A 1 248 ? -10.772 8.342 31.887 1.00 88.44 248 THR A CA 1
ATOM 1741 C C . THR A 1 248 ? -10.836 8.599 33.396 1.00 88.44 248 THR A C 1
ATOM 1743 O O . THR A 1 248 ? -11.169 7.702 34.169 1.00 88.44 248 THR A O 1
ATOM 1746 N N . ARG A 1 249 ? -10.577 9.840 33.831 1.00 88.88 249 ARG A N 1
ATOM 1747 C CA . ARG A 1 249 ? -10.620 10.223 35.254 1.00 88.88 249 ARG A CA 1
ATOM 1748 C C . ARG A 1 249 ? -12.014 10.128 35.866 1.00 88.88 249 ARG A C 1
ATOM 1750 O O . ARG A 1 249 ? -12.127 9.895 37.060 1.00 88.88 249 ARG A O 1
ATOM 1757 N N . ALA A 1 250 ? -13.056 10.277 35.058 1.00 90.69 250 ALA A N 1
ATOM 1758 C CA . ALA A 1 250 ? -14.439 10.163 35.499 1.00 90.69 250 ALA A CA 1
ATOM 1759 C C . ALA A 1 250 ? -14.964 8.716 35.504 1.00 90.69 250 ALA A C 1
ATOM 1761 O O . ALA A 1 250 ? -16.162 8.520 35.673 1.00 90.69 250 ALA A O 1
ATOM 1762 N N . THR A 1 251 ? -14.110 7.700 35.318 1.00 90.25 251 THR A N 1
ATOM 1763 C CA . THR A 1 251 ? -14.518 6.285 35.221 1.00 90.25 251 THR A CA 1
ATOM 1764 C C . THR A 1 251 ? -15.503 5.862 36.312 1.00 90.25 251 THR A C 1
ATOM 1766 O O . THR A 1 251 ? -16.568 5.337 35.988 1.00 90.25 251 THR A O 1
ATOM 1769 N N . ALA A 1 252 ? -15.182 6.124 37.579 1.00 92.12 252 ALA A N 1
ATOM 1770 C CA . ALA A 1 252 ? -16.026 5.749 38.709 1.00 92.12 252 ALA A CA 1
ATOM 1771 C C . ALA A 1 252 ? -17.413 6.409 38.643 1.00 92.12 252 ALA A C 1
ATOM 1773 O O . ALA A 1 252 ? -18.443 5.747 38.781 1.00 92.12 252 ALA A O 1
ATOM 1774 N N . ASP A 1 253 ? -17.445 7.706 38.340 1.00 92.06 253 ASP A N 1
ATOM 1775 C CA . ASP A 1 253 ? -18.685 8.466 38.195 1.00 92.06 253 ASP A CA 1
ATOM 1776 C C . ASP A 1 253 ? -19.509 7.991 36.995 1.00 92.06 253 ASP A C 1
ATOM 1778 O O . ASP A 1 253 ? -20.734 7.940 37.075 1.00 92.06 253 ASP A O 1
ATOM 1782 N N . LEU A 1 254 ? -18.861 7.600 35.892 1.00 91.62 254 LEU A N 1
ATOM 1783 C CA . LEU A 1 254 ? -19.539 7.054 34.715 1.00 91.62 254 LEU A CA 1
ATOM 1784 C C . LEU A 1 254 ? -20.199 5.711 35.023 1.00 91.62 254 LEU A C 1
ATOM 1786 O O . LEU A 1 254 ? -21.331 5.490 34.591 1.00 91.62 254 LEU A O 1
ATOM 1790 N N . VAL A 1 255 ? -19.532 4.833 35.779 1.00 94.44 255 VAL A N 1
ATOM 1791 C CA . VAL A 1 255 ? -20.102 3.549 36.215 1.00 94.44 255 VAL A CA 1
ATOM 1792 C C . VAL A 1 255 ? -21.331 3.791 37.091 1.00 94.44 255 VAL A C 1
ATOM 1794 O O . VAL A 1 255 ? -22.416 3.305 36.761 1.00 94.44 255 VAL A O 1
ATOM 1797 N N . ARG A 1 256 ? -21.212 4.624 38.130 1.00 94.00 256 ARG A N 1
ATOM 1798 C CA . ARG A 1 256 ? -22.341 4.948 39.017 1.00 94.00 256 ARG A CA 1
ATOM 1799 C C . ARG A 1 256 ? -23.493 5.602 38.256 1.00 94.00 256 ARG A C 1
ATOM 1801 O O . ARG A 1 256 ? -24.645 5.210 38.412 1.00 94.00 256 ARG A O 1
ATOM 1808 N N . HIS A 1 257 ? -23.193 6.565 37.386 1.00 90.50 257 HIS A N 1
ATOM 1809 C CA . HIS A 1 257 ? -24.205 7.329 36.657 1.00 90.50 257 HIS A CA 1
ATOM 1810 C C . HIS A 1 257 ? -24.921 6.516 35.567 1.00 90.50 257 HIS A C 1
ATOM 1812 O O . HIS A 1 257 ? -26.134 6.645 35.407 1.00 90.50 257 HIS A O 1
ATOM 1818 N N . HIS A 1 258 ? -24.193 5.704 34.791 1.00 89.81 258 HIS A N 1
ATOM 1819 C CA . HIS A 1 258 ? -24.754 5.007 33.629 1.00 89.81 258 HIS A CA 1
ATOM 1820 C C . HIS A 1 258 ? -25.127 3.549 33.883 1.00 89.81 258 HIS A C 1
ATOM 1822 O O . HIS A 1 258 ? -25.968 3.024 33.146 1.00 89.81 258 HIS A O 1
ATOM 1828 N N . LEU A 1 259 ? -24.509 2.882 34.860 1.00 92.56 259 LEU A N 1
ATOM 1829 C CA . LEU A 1 259 ? -24.797 1.487 35.208 1.00 92.56 259 LEU A CA 1
ATOM 1830 C C . LEU A 1 259 ? -25.542 1.352 36.540 1.00 92.56 259 LEU A C 1
ATOM 1832 O O . LEU A 1 259 ? -26.274 0.381 36.698 1.00 92.56 259 LEU A O 1
ATOM 1836 N N . GLY A 1 260 ? -25.410 2.315 37.459 1.00 92.88 260 GLY A N 1
ATOM 1837 C CA . GLY A 1 260 ? -25.951 2.182 38.817 1.00 92.88 260 GLY A CA 1
ATOM 1838 C C . GLY A 1 260 ? -25.219 1.119 39.645 1.00 92.88 260 GLY A C 1
ATOM 1839 O O . GLY A 1 260 ? -25.789 0.576 40.585 1.00 92.88 260 GLY A O 1
ATOM 1840 N N . GLU A 1 261 ? -23.984 0.794 39.262 1.00 96.00 261 GLU A N 1
ATOM 1841 C CA . GLU A 1 261 ? -23.106 -0.177 39.921 1.00 96.00 261 GLU A CA 1
ATOM 1842 C C . GLU A 1 261 ? -21.989 0.570 40.679 1.00 96.00 261 GLU A C 1
ATOM 1844 O O . GLU A 1 261 ? -21.686 1.721 40.355 1.00 96.00 261 GLU A O 1
ATOM 1849 N N . GLU A 1 262 ? -21.338 -0.079 41.651 1.00 96.06 262 GLU A N 1
ATOM 1850 C CA . GLU A 1 262 ? -20.068 0.426 42.197 1.00 96.06 262 GLU A CA 1
ATOM 1851 C C . GLU A 1 262 ? -18.895 0.054 41.272 1.00 96.06 262 GLU A C 1
ATOM 1853 O O . GLU A 1 262 ? -18.894 -1.039 40.688 1.00 96.06 262 GLU A O 1
ATOM 1858 N N . PRO A 1 263 ? -17.901 0.946 41.106 1.00 95.25 263 PRO A N 1
ATOM 1859 C CA . PRO A 1 263 ? -16.781 0.721 40.210 1.00 95.25 263 PRO A CA 1
ATOM 1860 C C . PRO A 1 263 ? -15.842 -0.357 40.748 1.00 95.25 263 PRO A C 1
ATOM 1862 O O . PRO A 1 263 ? -15.393 -0.318 41.889 1.00 95.25 263 PRO A O 1
ATOM 1865 N N . LEU A 1 264 ? -15.507 -1.306 39.879 1.00 94.62 264 LEU A N 1
ATOM 1866 C CA . LEU A 1 264 ? -14.504 -2.340 40.138 1.00 94.62 264 LEU A CA 1
ATOM 1867 C C . LEU A 1 264 ? -13.076 -1.865 39.828 1.00 94.62 264 LEU A C 1
ATOM 1869 O O . LEU A 1 264 ? -12.114 -2.474 40.285 1.00 94.62 264 LEU A O 1
ATOM 1873 N N . LEU A 1 265 ? -12.937 -0.810 39.020 1.00 91.56 265 LEU A N 1
ATOM 1874 C CA . LEU A 1 265 ? -11.664 -0.170 38.695 1.00 91.56 265 LEU A CA 1
ATOM 1875 C C . LEU A 1 265 ? -11.764 1.325 38.959 1.00 91.56 265 LEU A C 1
ATOM 1877 O O . LEU A 1 265 ? -12.674 1.994 38.465 1.00 91.56 265 LEU A O 1
ATOM 1881 N N . GLU A 1 266 ? -10.771 1.840 39.669 1.00 91.38 266 GLU A N 1
ATOM 1882 C CA . GLU A 1 266 ? -10.596 3.269 39.892 1.00 91.38 266 GLU A CA 1
ATOM 1883 C C . GLU A 1 266 ? -9.624 3.857 38.870 1.00 91.38 266 GLU A C 1
ATOM 1885 O O . GLU A 1 266 ? -8.724 3.176 38.370 1.00 91.38 266 GLU A O 1
ATOM 1890 N N . ALA A 1 267 ? -9.793 5.136 38.542 1.00 88.06 267 ALA A N 1
ATOM 1891 C CA . ALA A 1 267 ? -8.831 5.835 37.699 1.00 88.06 267 ALA A CA 1
ATOM 1892 C C . ALA A 1 267 ? -7.559 6.150 38.499 1.00 88.06 267 ALA A C 1
ATOM 1894 O O . ALA A 1 267 ? -7.623 6.552 39.661 1.00 88.06 267 ALA A O 1
ATOM 1895 N N . ALA A 1 268 ? -6.393 6.015 37.870 1.00 85.00 268 ALA A N 1
ATOM 1896 C CA . ALA A 1 268 ? -5.140 6.379 38.515 1.00 85.00 268 ALA A CA 1
ATOM 1897 C C . ALA A 1 268 ? -5.102 7.891 38.817 1.00 85.00 268 ALA A C 1
ATOM 1899 O O . ALA A 1 268 ? -5.499 8.702 37.968 1.00 85.00 268 ALA A O 1
ATOM 1900 N N . PRO A 1 269 ? -4.599 8.301 39.996 1.00 76.88 269 PRO A N 1
ATOM 1901 C CA . PRO A 1 269 ? -4.501 9.710 40.332 1.00 76.88 269 PRO A CA 1
ATOM 1902 C C . PRO A 1 269 ? -3.532 10.420 39.372 1.00 76.88 269 PRO A C 1
ATOM 1904 O O . PRO A 1 269 ? -2.499 9.858 38.985 1.00 76.88 269 PRO A O 1
ATOM 1907 N N . PRO A 1 270 ? -3.828 11.670 38.979 1.00 68.12 270 PRO A N 1
ATOM 1908 C CA . PRO A 1 270 ? -2.909 12.449 38.166 1.00 68.12 270 PRO A CA 1
ATOM 1909 C C . PRO A 1 270 ? -1.637 12.733 38.973 1.00 68.12 270 PRO A C 1
ATOM 1911 O O . PRO A 1 270 ? -1.704 13.224 40.098 1.00 68.12 270 PRO A O 1
ATOM 1914 N N . GLY A 1 271 ? -0.467 12.449 38.408 1.00 63.47 271 GLY A N 1
ATOM 1915 C CA . GLY A 1 271 ? 0.804 12.830 39.015 1.00 63.47 271 GLY A CA 1
ATOM 1916 C C . GLY A 1 271 ? 1.240 14.253 38.651 1.00 63.47 271 GLY A C 1
ATOM 1917 O O . GLY A 1 271 ? 0.596 14.946 37.849 1.00 63.47 271 GLY A O 1
ATOM 1918 N N . PRO A 1 272 ? 2.349 14.726 39.246 1.00 45.78 272 PRO A N 1
ATOM 1919 C CA . PRO A 1 272 ? 2.853 16.075 39.024 1.00 45.78 272 PRO A CA 1
ATOM 1920 C C . PRO A 1 272 ? 3.167 16.307 37.540 1.00 45.78 272 PRO A C 1
ATOM 1922 O O . PRO A 1 272 ? 3.759 15.461 36.871 1.00 45.78 272 PRO A O 1
ATOM 1925 N N . ARG A 1 273 ? 2.748 17.468 37.015 1.00 46.78 273 ARG A N 1
ATOM 1926 C CA . ARG A 1 273 ? 2.877 17.850 35.591 1.00 46.78 273 ARG A CA 1
ATOM 1927 C C . ARG A 1 273 ? 2.222 16.871 34.598 1.00 46.78 273 ARG A C 1
ATOM 1929 O O . ARG A 1 273 ? 2.594 16.854 33.429 1.00 46.78 273 ARG A O 1
ATOM 1936 N N . GLY A 1 274 ? 1.247 16.071 35.038 1.00 48.69 274 GLY A N 1
ATOM 1937 C CA . GLY A 1 274 ? 0.555 15.104 34.179 1.00 48.69 274 GLY A CA 1
ATOM 1938 C C . GLY A 1 274 ? 1.320 13.796 33.951 1.00 48.69 274 GLY A C 1
ATOM 1939 O O . GLY A 1 274 ? 0.884 12.981 33.140 1.00 48.69 274 GLY A O 1
ATOM 1940 N N . ALA A 1 275 ? 2.434 13.566 34.659 1.00 49.44 275 ALA A N 1
ATOM 1941 C CA . ALA A 1 275 ? 3.034 12.237 34.750 1.00 49.44 275 ALA A CA 1
ATOM 1942 C C . ALA A 1 275 ? 2.102 11.298 35.535 1.00 49.44 275 ALA A C 1
ATOM 1944 O O . ALA A 1 275 ? 1.328 11.750 36.370 1.00 49.44 275 ALA A O 1
ATOM 1945 N N . LEU A 1 276 ? 2.155 9.990 35.284 1.00 54.91 276 LEU A N 1
ATOM 1946 C CA . LEU A 1 276 ? 1.428 9.017 36.106 1.00 54.91 276 LEU A CA 1
ATOM 1947 C C . LEU A 1 276 ? 2.122 8.889 37.468 1.00 54.91 276 LEU A C 1
ATOM 1949 O O . LEU A 1 276 ? 3.342 8.731 37.517 1.00 54.91 276 LEU A O 1
ATOM 1953 N N . ALA A 1 277 ? 1.365 9.007 38.559 1.00 48.22 277 ALA A N 1
ATOM 1954 C CA . ALA A 1 277 ? 1.906 8.930 39.910 1.00 48.22 277 ALA A CA 1
ATOM 1955 C C . ALA A 1 277 ? 2.200 7.472 40.303 1.00 48.22 277 ALA A C 1
ATOM 1957 O O . ALA A 1 277 ? 1.283 6.661 40.391 1.00 48.22 277 ALA A O 1
ATOM 1958 N N . GLY A 1 278 ? 3.467 7.169 40.593 1.00 53.69 278 GLY A N 1
ATOM 1959 C CA . GLY A 1 278 ? 3.866 6.008 41.396 1.00 53.69 278 GLY A CA 1
ATOM 1960 C C . GLY A 1 278 ? 4.679 4.921 40.668 1.00 53.69 278 GLY A C 1
ATOM 1961 O O . GLY A 1 278 ? 4.568 4.767 39.450 1.00 53.69 278 GLY A O 1
ATOM 1962 N N . PRO A 1 279 ? 5.516 4.163 41.406 1.00 60.75 279 PRO A N 1
ATOM 1963 C CA . PRO A 1 279 ? 6.133 2.936 40.904 1.00 60.75 279 PRO A CA 1
ATOM 1964 C C . PRO A 1 279 ? 5.052 1.876 40.653 1.00 60.75 279 PRO A C 1
ATOM 1966 O O . PRO A 1 279 ? 4.137 1.728 41.459 1.00 60.75 279 PRO A O 1
ATOM 1969 N N . GLY A 1 280 ? 5.145 1.127 39.555 1.00 68.06 280 GLY A N 1
ATOM 1970 C CA . GLY A 1 280 ? 4.187 0.062 39.261 1.00 68.06 280 GLY A CA 1
ATOM 1971 C C . GLY A 1 280 ? 4.345 -0.539 37.869 1.00 68.06 280 GLY A C 1
ATOM 1972 O O . GLY A 1 280 ? 5.046 -0.009 37.001 1.00 68.06 280 GLY A O 1
ATOM 1973 N N . GLN A 1 281 ? 3.690 -1.675 37.653 1.00 75.62 281 GLN A N 1
ATOM 1974 C CA . GLN A 1 281 ? 3.722 -2.389 36.380 1.00 75.62 281 GLN A CA 1
ATOM 1975 C C . GLN A 1 281 ? 2.602 -1.866 35.480 1.00 75.62 281 GLN A C 1
ATOM 1977 O O . GLN A 1 281 ? 1.431 -1.898 35.854 1.00 75.62 281 GLN A O 1
ATOM 1982 N N . ARG A 1 282 ? 2.940 -1.387 34.276 1.00 77.75 282 ARG A N 1
ATOM 1983 C CA . ARG A 1 282 ? 1.920 -1.031 33.284 1.00 77.75 282 ARG A CA 1
ATOM 1984 C C . ARG A 1 282 ? 1.471 -2.269 32.535 1.00 77.75 282 ARG A C 1
ATOM 1986 O O . ARG A 1 282 ? 2.294 -2.965 31.942 1.00 77.75 282 ARG A O 1
ATOM 1993 N N . LEU A 1 283 ? 0.168 -2.485 32.537 1.00 80.62 283 LEU A N 1
ATOM 1994 C CA . LEU A 1 283 ? -0.495 -3.569 31.838 1.00 80.62 283 LEU A CA 1
ATOM 1995 C C . LEU A 1 283 ? -1.336 -2.980 30.710 1.00 80.62 283 LEU A C 1
ATOM 1997 O O . LEU A 1 283 ? -1.918 -1.904 30.854 1.00 80.62 283 LEU A O 1
ATOM 2001 N N . ARG A 1 284 ? -1.420 -3.702 29.597 1.00 84.94 284 ARG A N 1
ATOM 2002 C CA . ARG A 1 284 ? -2.333 -3.386 28.505 1.00 84.94 284 ARG A CA 1
ATOM 2003 C C . ARG A 1 284 ? -3.152 -4.618 28.173 1.00 84.94 284 ARG A C 1
ATOM 2005 O O . ARG A 1 284 ? -2.597 -5.690 27.922 1.00 84.94 284 ARG A O 1
ATOM 2012 N N . VAL A 1 285 ? -4.465 -4.445 28.128 1.00 87.69 285 VAL A N 1
ATOM 2013 C CA . VAL A 1 285 ? -5.388 -5.477 27.657 1.00 87.69 285 VAL A CA 1
ATOM 2014 C C . VAL A 1 285 ? -6.146 -4.984 26.441 1.00 87.69 285 VAL A C 1
ATOM 2016 O O . VAL A 1 285 ? -6.525 -3.817 26.356 1.00 87.69 285 VAL A O 1
ATOM 2019 N N . LEU A 1 286 ? -6.351 -5.883 25.489 1.00 89.25 286 LEU A N 1
ATOM 2020 C CA . LEU A 1 286 ? -7.155 -5.646 24.304 1.00 89.25 286 LEU A CA 1
ATOM 2021 C C . LEU A 1 286 ? -8.600 -6.037 24.609 1.00 89.25 286 LEU A C 1
ATOM 2023 O O . LEU A 1 286 ? -8.853 -7.113 25.147 1.00 89.25 286 LEU A O 1
ATOM 2027 N N . VAL A 1 287 ? -9.547 -5.186 24.240 1.00 91.69 287 VAL A N 1
ATOM 2028 C CA . VAL A 1 287 ? -10.973 -5.474 24.328 1.00 91.69 287 VAL A CA 1
ATOM 2029 C C . VAL A 1 287 ? -11.551 -5.542 22.926 1.00 91.69 287 VAL A C 1
ATOM 2031 O O . VAL A 1 287 ? -11.394 -4.625 22.120 1.00 91.69 287 VAL A O 1
ATOM 2034 N N . VAL A 1 288 ? -12.214 -6.658 22.652 1.00 92.44 288 VAL A N 1
ATOM 2035 C CA . VAL A 1 288 ? -12.868 -6.960 21.383 1.00 92.44 288 VAL A CA 1
ATOM 2036 C C . VAL A 1 288 ? -14.348 -7.183 21.671 1.00 92.44 288 VAL A C 1
ATOM 2038 O O . VAL A 1 288 ? -14.690 -8.021 22.503 1.00 92.44 288 VAL A O 1
ATOM 2041 N N . ASP A 1 289 ? -15.208 -6.425 21.005 1.00 92.69 289 ASP A N 1
ATOM 2042 C CA . ASP A 1 289 ? -16.659 -6.431 21.177 1.00 92.69 289 ASP A CA 1
ATOM 2043 C C . ASP A 1 289 ? -17.332 -6.558 19.808 1.00 92.69 289 ASP A C 1
ATOM 2045 O O . ASP A 1 289 ? -17.243 -5.657 18.974 1.00 92.69 289 ASP A O 1
ATOM 2049 N N . ASP A 1 290 ? -17.972 -7.699 19.571 1.00 88.62 290 ASP A N 1
ATOM 2050 C CA . ASP A 1 290 ? -18.725 -7.982 18.344 1.00 88.62 290 ASP A CA 1
ATOM 2051 C C . ASP A 1 290 ? -20.230 -7.691 18.488 1.00 88.62 290 ASP A C 1
ATOM 2053 O O . ASP A 1 290 ? -21.022 -8.031 17.612 1.00 88.62 290 ASP A O 1
ATOM 2057 N N . GLY A 1 291 ? -20.639 -7.061 19.593 1.00 85.75 291 GLY A N 1
ATOM 2058 C CA . GLY A 1 291 ? -22.028 -6.741 19.915 1.00 85.75 291 GLY A CA 1
ATOM 2059 C C . GLY A 1 291 ? -22.796 -7.886 20.574 1.00 85.75 291 GLY A C 1
ATOM 2060 O O . GLY A 1 291 ? -23.774 -7.617 21.277 1.00 85.75 291 GLY A O 1
ATOM 2061 N N . ALA A 1 292 ? -22.347 -9.133 20.404 1.00 85.62 292 ALA A N 1
ATOM 2062 C CA . ALA A 1 292 ? -22.896 -10.305 21.082 1.00 85.62 292 ALA A CA 1
ATOM 2063 C C . ALA A 1 292 ? -22.072 -10.680 22.323 1.00 85.62 292 ALA A C 1
ATOM 2065 O O . ALA A 1 292 ? -22.636 -11.057 23.351 1.00 85.62 292 ALA A O 1
ATOM 2066 N N . CYS A 1 293 ? -20.746 -10.559 22.246 1.00 86.44 293 CYS A N 1
ATOM 2067 C CA . CYS A 1 293 ? -19.829 -10.863 23.331 1.00 86.44 293 CYS A CA 1
ATOM 2068 C C . CYS A 1 293 ? -18.678 -9.851 23.425 1.00 86.44 293 CYS A C 1
ATOM 2070 O O . CYS A 1 293 ? -18.125 -9.384 22.429 1.00 86.44 293 CYS A O 1
ATOM 2072 N N . MET A 1 294 ? -18.273 -9.559 24.664 1.00 90.94 294 MET A N 1
ATOM 2073 C CA . MET A 1 294 ? -17.053 -8.807 24.959 1.00 90.94 294 MET A CA 1
ATOM 2074 C C . MET A 1 294 ? -15.957 -9.766 25.420 1.00 90.94 294 MET A C 1
ATOM 2076 O O . MET A 1 294 ? -16.143 -10.546 26.358 1.00 90.94 294 MET A O 1
ATOM 2080 N N . ARG A 1 295 ? -14.790 -9.680 24.784 1.00 90.19 295 ARG A N 1
ATOM 2081 C CA . ARG A 1 295 ? -13.593 -10.458 25.117 1.00 90.19 295 ARG A CA 1
ATOM 2082 C C . ARG A 1 295 ? -12.475 -9.527 25.558 1.00 90.19 295 ARG A C 1
ATOM 2084 O O . ARG A 1 295 ? -12.155 -8.575 24.853 1.00 90.19 295 ARG A O 1
ATOM 2091 N N . VAL A 1 296 ? -11.871 -9.834 26.703 1.00 89.75 296 VAL A N 1
ATOM 2092 C CA . VAL A 1 296 ? -10.668 -9.161 27.212 1.00 89.75 296 VAL A CA 1
ATOM 2093 C C . VAL A 1 296 ? -9.491 -10.103 27.005 1.00 89.75 296 VAL A C 1
ATOM 2095 O O . VAL A 1 296 ? -9.504 -11.230 27.500 1.00 89.75 296 VAL A O 1
ATOM 2098 N N . LEU A 1 297 ? -8.508 -9.653 26.235 1.00 86.19 297 LEU A N 1
ATOM 2099 C CA . LEU A 1 297 ? -7.372 -10.438 25.775 1.00 86.19 297 LEU A CA 1
ATOM 2100 C C . LEU A 1 297 ? -6.075 -9.814 26.311 1.00 86.19 297 LEU A C 1
ATOM 2102 O O . LEU A 1 297 ? -5.917 -8.589 26.259 1.00 86.19 297 LEU A O 1
ATOM 2106 N N . PRO A 1 298 ? -5.141 -10.619 26.837 1.00 82.06 298 PRO A N 1
ATOM 2107 C CA . PRO A 1 298 ? -3.855 -10.108 27.290 1.00 82.06 298 PRO A CA 1
ATOM 2108 C C . PRO A 1 298 ? -3.004 -9.677 26.094 1.00 82.06 298 PRO A C 1
ATOM 2110 O O . PRO A 1 298 ? -3.089 -10.285 25.033 1.00 82.06 298 PRO A O 1
ATOM 2113 N N . THR A 1 299 ? -2.168 -8.654 26.255 1.00 72.62 299 THR A N 1
ATOM 2114 C CA . THR A 1 299 ? -1.182 -8.271 25.230 1.00 72.62 299 THR A CA 1
ATOM 2115 C C . THR A 1 299 ? 0.226 -8.353 25.806 1.00 72.62 299 THR A C 1
ATOM 2117 O O . THR A 1 299 ? 0.429 -8.082 26.991 1.00 72.62 299 THR A O 1
ATOM 2120 N N . GLY A 1 300 ? 1.214 -8.695 24.981 1.00 60.22 300 GLY A N 1
ATOM 2121 C CA . GLY A 1 300 ? 2.625 -8.770 25.363 1.00 60.22 300 GLY A CA 1
ATOM 2122 C C . GLY A 1 300 ? 3.269 -7.408 25.649 1.00 60.22 300 GLY A C 1
ATOM 2123 O O . GLY A 1 300 ? 4.437 -7.332 26.025 1.00 60.22 300 GLY A O 1
ATOM 2124 N N . ALA A 1 301 ? 2.530 -6.306 25.491 1.00 52.03 301 ALA A N 1
ATOM 2125 C CA . ALA A 1 301 ? 3.003 -4.947 25.713 1.00 52.03 301 ALA A CA 1
ATOM 2126 C C . ALA A 1 301 ? 2.982 -4.546 27.204 1.00 52.03 301 ALA A C 1
ATOM 2128 O O . ALA A 1 301 ? 2.332 -3.575 27.588 1.00 52.03 301 ALA A O 1
ATOM 2129 N N . VAL A 1 302 ? 3.736 -5.250 28.053 1.00 43.78 302 VAL A N 1
ATOM 2130 C CA . VAL A 1 302 ? 4.054 -4.784 29.413 1.00 43.78 302 VAL A CA 1
ATOM 2131 C C . VAL A 1 302 ? 5.261 -3.845 29.330 1.00 43.78 302 VAL A C 1
ATOM 2133 O O . VAL A 1 302 ? 6.345 -4.233 28.900 1.00 43.78 302 VAL A O 1
ATOM 2136 N N . ARG A 1 303 ? 5.103 -2.579 29.735 1.00 42.28 303 ARG A N 1
ATOM 2137 C CA . ARG A 1 303 ? 6.244 -1.677 29.981 1.00 42.28 303 ARG A CA 1
ATOM 2138 C C . ARG A 1 303 ? 6.406 -1.509 31.484 1.00 42.28 303 ARG A C 1
ATOM 2140 O O . ARG A 1 303 ? 5.717 -0.692 32.091 1.00 42.28 303 ARG A O 1
ATOM 2147 N N . VAL A 1 304 ? 7.323 -2.265 32.081 1.00 37.06 304 VAL A N 1
ATOM 2148 C CA . VAL A 1 304 ? 7.759 -2.023 33.461 1.00 37.06 304 VAL A CA 1
ATOM 2149 C C . VAL A 1 304 ? 8.445 -0.654 33.503 1.00 37.06 304 VAL A C 1
ATOM 2151 O O . VAL A 1 304 ? 9.454 -0.444 32.831 1.00 37.06 304 VAL A O 1
ATOM 2154 N N . LEU A 1 305 ? 7.885 0.296 34.253 1.00 35.47 305 LEU A N 1
ATOM 2155 C CA . LEU A 1 305 ? 8.599 1.508 34.642 1.00 35.47 305 LEU A CA 1
ATOM 2156 C C . LEU A 1 305 ? 9.166 1.260 36.035 1.00 35.47 305 LEU A C 1
ATOM 2158 O O . LEU A 1 305 ? 8.430 1.276 37.020 1.00 35.47 305 LEU A O 1
ATOM 2162 N N . LEU A 1 306 ? 10.469 0.997 36.109 1.00 31.95 306 LEU A N 1
ATOM 2163 C CA . LEU A 1 306 ? 11.180 1.042 37.382 1.00 31.95 306 LEU A CA 1
ATOM 2164 C C . LEU A 1 306 ? 11.253 2.505 37.862 1.00 31.95 306 LEU A C 1
ATOM 2166 O O . LEU A 1 306 ? 11.329 3.408 37.022 1.00 31.95 306 LEU A O 1
ATOM 2170 N N . PRO A 1 307 ? 11.197 2.758 39.183 1.00 31.16 307 PRO A N 1
ATOM 2171 C CA . PRO A 1 307 ? 11.250 4.110 39.728 1.00 31.16 307 PRO A CA 1
ATOM 2172 C C . PRO A 1 307 ? 12.546 4.808 39.307 1.00 31.16 307 PRO A C 1
ATOM 2174 O O . PRO A 1 307 ? 13.616 4.203 39.316 1.00 31.16 307 PRO A O 1
ATOM 2177 N N . GLU A 1 308 ? 12.445 6.087 38.939 1.00 28.92 308 GLU A N 1
ATOM 2178 C CA . GLU A 1 308 ? 13.598 6.921 38.609 1.00 28.92 308 GLU A CA 1
ATOM 2179 C C . GLU A 1 308 ? 14.555 7.018 39.808 1.00 28.92 308 GLU A C 1
ATOM 2181 O O . GLU A 1 308 ? 14.398 7.857 40.695 1.00 28.92 308 GLU A O 1
ATOM 2186 N N . THR A 1 309 ? 15.607 6.204 39.825 1.00 24.84 309 THR A N 1
ATOM 2187 C CA . THR A 1 309 ? 16.856 6.610 40.466 1.00 24.84 309 THR A CA 1
ATOM 2188 C C . THR A 1 309 ? 17.517 7.627 39.547 1.00 24.84 309 THR A C 1
ATOM 2190 O O . THR A 1 309 ? 17.900 7.294 38.424 1.00 24.84 309 THR A O 1
ATOM 2193 N N . ARG A 1 310 ? 17.613 8.878 40.015 1.00 23.22 310 ARG A N 1
ATOM 2194 C CA . ARG A 1 310 ? 18.352 9.964 39.354 1.00 23.22 310 ARG A CA 1
ATOM 2195 C C . ARG A 1 310 ? 19.694 9.446 38.812 1.00 23.22 310 ARG A C 1
ATOM 2197 O O . ARG A 1 310 ? 20.487 8.954 39.615 1.00 23.22 310 ARG A O 1
ATOM 2204 N N . PRO A 1 311 ? 20.008 9.601 37.516 1.00 26.16 311 PRO A N 1
ATOM 2205 C CA . PRO A 1 311 ? 21.386 9.492 37.087 1.00 26.16 311 PRO A CA 1
ATOM 2206 C C . PRO A 1 311 ? 22.150 10.701 37.632 1.00 26.16 311 PRO A C 1
ATOM 2208 O O . PRO A 1 311 ? 21.760 11.855 37.434 1.00 26.16 311 PRO A O 1
ATOM 2211 N N . SER A 1 312 ? 23.224 10.416 38.361 1.00 26.83 312 SER A N 1
ATOM 2212 C CA . SER A 1 312 ? 24.277 11.367 38.703 1.00 26.83 312 SER A CA 1
ATOM 2213 C C . SER A 1 312 ? 24.794 12.073 37.438 1.00 26.83 312 SER A C 1
ATOM 2215 O O . SER A 1 312 ? 24.722 11.522 36.341 1.00 26.83 312 SER A O 1
ATOM 2217 N N . ALA A 1 313 ? 25.281 13.303 37.611 1.00 27.12 313 ALA A N 1
ATOM 2218 C CA . ALA A 1 313 ? 25.728 14.246 36.578 1.00 27.12 313 ALA A CA 1
ATOM 2219 C C . ALA A 1 313 ? 26.623 13.641 35.458 1.00 27.12 313 ALA A C 1
ATOM 2221 O O . ALA A 1 313 ? 27.279 12.620 35.673 1.00 27.12 313 ALA A O 1
ATOM 2222 N N . PRO A 1 314 ? 26.671 14.266 34.261 1.00 30.34 314 PRO A N 1
ATOM 2223 C CA . PRO A 1 314 ? 27.195 13.644 33.049 1.00 30.34 314 PRO A CA 1
ATOM 2224 C C . PRO A 1 314 ? 28.723 13.532 33.086 1.00 30.34 314 PRO A C 1
ATOM 2226 O O . PRO A 1 314 ? 29.427 14.537 33.113 1.00 30.34 314 PRO A O 1
ATOM 2229 N N . GLY A 1 315 ? 29.219 12.296 33.049 1.00 27.80 315 GLY A N 1
ATOM 2230 C CA . GLY A 1 315 ? 30.584 11.967 32.649 1.00 27.80 315 GLY A CA 1
ATOM 2231 C C . GLY A 1 315 ? 30.579 11.450 31.212 1.00 27.80 315 GLY A C 1
ATOM 2232 O O . GLY A 1 315 ? 29.750 10.614 30.854 1.00 27.80 315 GLY A O 1
ATOM 2233 N N . ASP A 1 316 ? 31.479 11.986 30.395 1.00 32.22 316 ASP A N 1
ATOM 2234 C CA . ASP A 1 316 ? 31.672 11.693 28.976 1.00 32.22 316 ASP A CA 1
ATOM 2235 C C . ASP A 1 316 ? 31.635 10.196 28.623 1.00 32.22 316 ASP A C 1
ATOM 2237 O O . ASP A 1 316 ? 32.588 9.454 28.854 1.00 32.22 316 ASP A O 1
ATOM 2241 N N . ALA A 1 317 ? 30.564 9.760 27.959 1.00 25.97 317 ALA A N 1
ATOM 2242 C CA . ALA A 1 317 ? 30.556 8.518 27.194 1.00 25.97 317 ALA A CA 1
ATOM 2243 C C . ALA A 1 317 ? 29.602 8.646 25.998 1.00 25.97 317 ALA A C 1
ATOM 2245 O O . ALA A 1 317 ? 28.378 8.614 26.124 1.00 25.97 317 ALA A O 1
ATOM 2246 N N . ARG A 1 318 ? 30.178 8.808 24.803 1.00 25.80 318 ARG A N 1
ATOM 2247 C CA . ARG A 1 318 ? 29.457 8.723 23.523 1.00 25.80 318 ARG A CA 1
ATOM 2248 C C . ARG A 1 318 ? 28.842 7.321 23.372 1.00 25.80 318 ARG A C 1
ATOM 2250 O O . ARG A 1 318 ? 29.576 6.348 23.542 1.00 25.80 318 ARG A O 1
ATOM 2257 N N . PRO A 1 319 ? 27.568 7.165 22.971 1.00 27.84 319 PRO A N 1
ATOM 2258 C CA . PRO A 1 319 ? 27.043 5.849 22.633 1.00 27.84 319 PRO A CA 1
ATOM 2259 C C . PRO A 1 319 ? 27.527 5.434 21.235 1.00 27.84 319 PRO A C 1
ATOM 2261 O O . PRO A 1 319 ? 27.341 6.155 20.252 1.00 27.84 319 PRO A O 1
ATOM 2264 N N . GLY A 1 320 ? 28.168 4.266 21.153 1.00 26.48 320 GLY A N 1
ATOM 2265 C CA . GLY A 1 320 ? 28.534 3.616 19.893 1.00 26.48 320 GLY A CA 1
ATOM 2266 C C . GLY A 1 320 ? 27.315 3.048 19.143 1.00 26.48 320 GLY A C 1
ATOM 2267 O O . GLY A 1 320 ? 26.251 2.851 19.736 1.00 26.48 320 GLY A O 1
ATOM 2268 N N . PRO A 1 321 ? 27.435 2.772 17.831 1.00 30.42 321 PRO A N 1
ATOM 2269 C CA . PRO A 1 321 ? 26.328 2.297 17.016 1.00 30.42 321 PRO A CA 1
ATOM 2270 C C . PRO A 1 321 ? 26.179 0.778 17.158 1.00 30.42 321 PRO A C 1
ATOM 2272 O O . PRO A 1 321 ? 27.053 0.025 16.741 1.00 30.42 321 PRO A O 1
ATOM 2275 N N . GLY A 1 322 ? 25.048 0.312 17.692 1.00 31.38 322 GLY A N 1
ATOM 2276 C CA . GLY A 1 322 ? 24.674 -1.100 17.584 1.00 31.38 322 GLY A CA 1
ATOM 2277 C C . GLY A 1 322 ? 24.006 -1.693 18.816 1.00 31.38 322 GLY A C 1
ATOM 2278 O O . GLY A 1 322 ? 24.603 -2.510 19.501 1.00 31.38 322 GLY A O 1
ATOM 2279 N N . ALA A 1 323 ? 22.730 -1.382 19.034 1.00 23.78 323 ALA A N 1
ATOM 2280 C CA . ALA A 1 323 ? 21.834 -2.271 19.770 1.00 23.78 323 ALA A CA 1
ATOM 2281 C C . ALA A 1 323 ? 20.630 -2.547 18.865 1.00 23.78 323 ALA A C 1
ATOM 2283 O O . ALA A 1 323 ? 19.817 -1.672 18.567 1.00 23.78 323 ALA A O 1
ATOM 2284 N N . ARG A 1 324 ? 20.641 -3.752 18.298 1.00 27.86 324 ARG A N 1
ATOM 2285 C CA . ARG A 1 324 ? 19.787 -4.211 17.206 1.00 27.86 324 ARG A CA 1
ATOM 2286 C C . ARG A 1 324 ? 18.358 -4.453 17.692 1.00 27.86 324 ARG A C 1
ATOM 2288 O O . ARG A 1 324 ? 18.134 -5.064 18.727 1.00 27.86 324 ARG A O 1
ATOM 2295 N N . VAL A 1 325 ? 17.403 -4.071 16.849 1.00 29.25 325 VAL A N 1
ATOM 2296 C CA . VAL A 1 325 ? 15.955 -4.353 16.911 1.00 29.25 325 VAL A CA 1
ATOM 2297 C C . VAL A 1 325 ? 15.661 -5.847 16.607 1.00 29.25 325 VAL A C 1
ATOM 2299 O O . VAL A 1 325 ? 14.685 -6.179 15.946 1.00 29.25 325 VAL A O 1
ATOM 2302 N N . ALA A 1 326 ? 16.529 -6.778 17.017 1.00 26.89 326 ALA A N 1
ATOM 2303 C CA . ALA A 1 326 ? 16.539 -8.137 16.461 1.00 26.89 326 ALA A CA 1
ATOM 2304 C C . ALA A 1 326 ? 15.597 -9.154 17.137 1.00 26.89 326 ALA A C 1
ATOM 2306 O O . ALA A 1 326 ? 15.115 -10.036 16.434 1.00 26.89 326 ALA A O 1
ATOM 2307 N N . ASP A 1 327 ? 15.235 -9.028 18.418 1.00 25.53 327 ASP A N 1
ATOM 2308 C CA . ASP A 1 327 ? 14.683 -10.197 19.141 1.00 25.53 327 ASP A CA 1
ATOM 2309 C C . ASP A 1 327 ? 13.171 -10.225 19.413 1.00 25.53 327 ASP A C 1
ATOM 2311 O O . ASP A 1 327 ? 12.669 -11.152 20.039 1.00 25.53 327 ASP A O 1
ATOM 2315 N N . ARG A 1 328 ? 12.366 -9.316 18.848 1.00 30.41 328 ARG A N 1
ATOM 2316 C CA . ARG A 1 328 ? 10.891 -9.387 19.009 1.00 30.41 328 ARG A CA 1
ATOM 2317 C C . ARG A 1 328 ? 10.170 -10.395 18.103 1.00 30.41 328 ARG A C 1
ATOM 2319 O O . ARG A 1 328 ? 8.946 -10.449 18.107 1.00 30.41 328 ARG A O 1
ATOM 2326 N N . ARG A 1 329 ? 10.893 -11.201 17.319 1.00 31.66 329 ARG A N 1
ATOM 2327 C CA . ARG A 1 329 ? 10.288 -12.208 16.423 1.00 31.66 329 ARG A CA 1
ATOM 2328 C C . ARG A 1 329 ? 9.912 -13.521 17.120 1.00 31.66 329 ARG A C 1
ATOM 2330 O O . ARG A 1 329 ? 9.188 -14.303 16.517 1.00 31.66 329 ARG A O 1
ATOM 2337 N N . ALA A 1 330 ? 10.375 -13.768 18.348 1.00 28.50 330 ALA A N 1
ATOM 2338 C CA . ALA A 1 330 ? 10.234 -15.077 18.992 1.00 28.50 330 ALA A CA 1
ATOM 2339 C C . ALA A 1 330 ? 8.917 -15.289 19.770 1.00 28.50 330 ALA A C 1
ATOM 2341 O O . ALA A 1 330 ? 8.539 -16.435 19.982 1.00 28.50 330 ALA A O 1
ATOM 2342 N N . ALA A 1 331 ? 8.193 -14.226 20.146 1.00 29.22 331 ALA A N 1
ATOM 2343 C CA . ALA A 1 331 ? 6.973 -14.334 20.965 1.00 29.22 331 ALA A CA 1
ATOM 2344 C C . ALA A 1 331 ? 5.650 -14.279 20.169 1.00 29.22 331 ALA A C 1
ATOM 2346 O O . ALA A 1 331 ? 4.585 -14.543 20.719 1.00 29.22 331 ALA A O 1
ATOM 2347 N N . ALA A 1 332 ? 5.690 -13.968 18.870 1.00 34.12 332 ALA A N 1
ATOM 2348 C CA . ALA A 1 332 ? 4.506 -14.026 18.017 1.00 34.12 332 ALA A CA 1
ATOM 2349 C C . ALA A 1 332 ? 4.339 -15.463 17.502 1.00 34.12 332 ALA A C 1
ATOM 2351 O O . ALA A 1 332 ? 5.083 -15.903 16.622 1.00 34.12 332 ALA A O 1
ATOM 2352 N N . GLY A 1 333 ? 3.382 -16.202 18.072 1.00 30.27 333 GLY A N 1
ATOM 2353 C CA . GLY A 1 333 ? 3.002 -17.537 17.610 1.00 30.27 333 GLY A CA 1
ATOM 2354 C C . GLY A 1 333 ? 2.820 -17.585 16.088 1.00 30.27 333 GLY A C 1
ATOM 2355 O O . GLY A 1 333 ? 2.468 -16.588 15.457 1.00 30.27 333 GLY A O 1
ATOM 2356 N N . ARG A 1 334 ? 3.094 -18.744 15.476 1.00 30.48 334 ARG A N 1
ATOM 2357 C CA . ARG A 1 334 ? 2.966 -18.956 14.025 1.00 30.48 334 ARG A CA 1
ATOM 2358 C C . ARG A 1 334 ? 1.504 -18.782 13.591 1.00 30.48 334 ARG A C 1
ATOM 2360 O O . ARG A 1 334 ? 0.750 -19.747 13.527 1.00 30.48 334 ARG A O 1
ATOM 2367 N N . VAL A 1 335 ? 1.103 -17.551 13.292 1.00 36.62 335 VAL A N 1
ATOM 2368 C CA . VAL A 1 335 ? -0.182 -17.244 12.660 1.00 36.62 335 VAL A CA 1
ATOM 2369 C C . VAL A 1 335 ? -0.097 -17.731 11.215 1.00 36.62 335 VAL A C 1
ATOM 2371 O O . VAL A 1 335 ? 0.774 -17.295 10.460 1.00 36.62 335 VAL A O 1
ATOM 2374 N N . SER A 1 336 ? -0.972 -18.666 10.833 1.00 34.12 336 SER A N 1
ATOM 2375 C CA . SER A 1 336 ? -1.111 -19.068 9.429 1.00 34.12 336 SER A CA 1
ATOM 2376 C C . SER A 1 336 ? -1.435 -17.832 8.586 1.00 34.12 336 SER A C 1
ATOM 2378 O O . SER A 1 336 ? -2.317 -17.064 8.978 1.00 34.12 336 SER A O 1
ATOM 2380 N N . PRO A 1 337 ? -0.740 -17.596 7.460 1.00 42.59 337 PRO A N 1
ATOM 2381 C CA . PRO A 1 337 ? -0.959 -16.394 6.675 1.00 42.59 337 PRO A CA 1
ATOM 2382 C C . PRO A 1 337 ? -2.387 -16.402 6.125 1.00 42.59 337 PRO A C 1
ATOM 2384 O O . PRO A 1 337 ? -2.764 -17.294 5.365 1.00 42.59 337 PRO A O 1
ATOM 2387 N N . ALA A 1 338 ? -3.176 -15.401 6.518 1.00 52.22 338 ALA A N 1
ATOM 2388 C CA . ALA A 1 338 ? -4.451 -15.106 5.885 1.00 52.22 338 ALA A CA 1
ATOM 2389 C C . ALA A 1 338 ? -4.246 -14.885 4.375 1.00 52.22 338 ALA A C 1
ATOM 2391 O O . ALA A 1 338 ? -3.155 -14.505 3.931 1.00 52.22 338 ALA A O 1
ATOM 2392 N N . ALA A 1 339 ? -5.295 -15.129 3.584 1.00 55.78 339 ALA A N 1
ATOM 2393 C CA . ALA A 1 339 ? -5.264 -14.866 2.151 1.00 55.78 339 ALA A CA 1
ATOM 2394 C C . ALA A 1 339 ? -4.746 -13.434 1.890 1.00 55.78 339 ALA A C 1
ATOM 2396 O O . ALA A 1 339 ? -5.111 -12.501 2.609 1.00 55.78 339 ALA A O 1
ATOM 2397 N N . PRO A 1 340 ? -3.855 -13.248 0.905 1.00 63.03 340 PRO A N 1
ATOM 2398 C CA . PRO A 1 340 ? -3.210 -11.965 0.673 1.00 63.03 340 PRO A CA 1
ATOM 2399 C C . PRO A 1 340 ? -4.249 -10.910 0.290 1.00 63.03 340 PRO A C 1
ATOM 2401 O O . PRO A 1 340 ? -5.088 -11.138 -0.580 1.00 63.03 340 PRO A O 1
ATOM 2404 N N . ALA A 1 341 ? -4.145 -9.725 0.889 1.00 72.44 341 ALA A N 1
ATOM 2405 C CA . ALA A 1 341 ? -4.961 -8.583 0.497 1.00 72.44 341 ALA A CA 1
ATOM 2406 C C . ALA A 1 341 ? -4.835 -8.296 -1.021 1.00 72.44 341 ALA A C 1
ATOM 2408 O O . ALA A 1 341 ? -3.797 -8.607 -1.623 1.00 72.44 341 ALA A O 1
ATOM 2409 N N . PRO A 1 342 ? -5.826 -7.653 -1.659 1.00 79.88 342 PRO A N 1
ATOM 2410 C CA . PRO A 1 342 ? -5.681 -7.145 -3.022 1.00 79.88 342 PRO A CA 1
ATOM 2411 C C . PRO A 1 342 ? -4.538 -6.127 -3.143 1.00 79.88 342 PRO A C 1
ATOM 2413 O O . PRO A 1 342 ? -4.145 -5.470 -2.172 1.00 79.88 342 PRO A O 1
ATOM 2416 N N . VAL A 1 343 ? -3.992 -5.993 -4.353 1.00 83.75 343 VAL A N 1
ATOM 2417 C CA . VAL A 1 343 ? -2.959 -4.997 -4.654 1.00 83.75 343 VAL A CA 1
ATOM 2418 C C . VAL A 1 343 ? -3.620 -3.641 -4.902 1.00 83.75 343 VAL A C 1
ATOM 2420 O O . VAL A 1 343 ? -4.514 -3.491 -5.734 1.00 83.75 343 VAL A O 1
ATOM 2423 N N . LEU A 1 344 ? -3.176 -2.637 -4.147 1.00 83.50 344 LEU A N 1
ATOM 2424 C CA . LEU A 1 344 ? -3.661 -1.265 -4.277 1.00 83.50 344 LEU A CA 1
ATOM 2425 C C . LEU A 1 344 ? -3.079 -0.607 -5.523 1.00 83.50 344 LEU A C 1
ATOM 2427 O O . LEU A 1 344 ? -1.895 -0.780 -5.822 1.00 83.50 344 LEU A O 1
ATOM 2431 N N . ALA A 1 345 ? -3.880 0.231 -6.179 1.00 81.94 345 ALA A N 1
ATOM 2432 C CA . ALA A 1 345 ? -3.454 1.021 -7.331 1.00 81.94 345 ALA A CA 1
ATOM 2433 C C . ALA A 1 345 ? -2.184 1.845 -7.033 1.00 81.94 345 ALA A C 1
ATOM 2435 O O . ALA A 1 345 ? -1.205 1.803 -7.780 1.00 81.94 345 ALA A O 1
ATOM 2436 N N . ARG A 1 346 ? -2.140 2.536 -5.887 1.00 84.75 346 ARG A N 1
ATOM 2437 C CA . ARG A 1 346 ? -0.966 3.311 -5.452 1.00 84.75 346 ARG A CA 1
ATOM 2438 C C . ARG A 1 346 ? 0.281 2.440 -5.290 1.00 84.75 346 ARG A C 1
ATOM 2440 O O . ARG A 1 346 ? 1.355 2.820 -5.755 1.00 84.75 346 ARG A O 1
ATOM 2447 N N . THR A 1 347 ? 0.139 1.275 -4.659 1.00 85.25 347 THR A N 1
ATOM 2448 C CA . THR A 1 347 ? 1.241 0.329 -4.428 1.00 85.25 347 THR A CA 1
ATOM 2449 C C . THR A 1 347 ? 1.764 -0.257 -5.736 1.00 85.25 347 THR A C 1
ATOM 2451 O O . THR A 1 347 ? 2.975 -0.295 -5.942 1.00 85.25 347 THR A O 1
ATOM 2454 N N . ALA A 1 348 ? 0.872 -0.644 -6.649 1.00 87.06 348 ALA A N 1
ATOM 2455 C CA . ALA A 1 348 ? 1.231 -1.081 -7.995 1.00 87.06 348 ALA A CA 1
ATOM 2456 C C . ALA A 1 348 ? 2.022 -0.003 -8.753 1.00 87.06 348 ALA A C 1
ATOM 2458 O O . ALA A 1 348 ? 3.080 -0.285 -9.316 1.00 87.06 348 ALA A O 1
ATOM 2459 N N . GLY A 1 349 ? 1.567 1.253 -8.692 1.00 86.75 349 GLY A N 1
ATOM 2460 C CA . GLY A 1 349 ? 2.259 2.376 -9.324 1.00 86.75 349 GLY A CA 1
ATOM 2461 C C . GLY A 1 349 ? 3.631 2.654 -8.732 1.00 86.75 349 GLY A C 1
ATOM 2462 O O . GLY A 1 349 ? 4.578 2.932 -9.467 1.00 86.75 349 GLY A O 1
ATOM 2463 N N . ALA A 1 350 ? 3.751 2.534 -7.413 1.00 89.12 350 ALA A N 1
ATOM 2464 C CA . ALA A 1 350 ? 5.016 2.671 -6.713 1.00 89.12 350 ALA A CA 1
ATOM 2465 C C . ALA A 1 350 ? 6.011 1.565 -7.107 1.00 89.12 350 ALA A C 1
ATOM 2467 O O . ALA A 1 350 ? 7.165 1.861 -7.406 1.00 89.12 350 ALA A O 1
ATOM 2468 N N . LEU A 1 351 ? 5.567 0.306 -7.202 1.00 92.88 351 LEU A N 1
ATOM 2469 C CA . LEU A 1 351 ? 6.399 -0.810 -7.671 1.00 92.88 351 LEU A CA 1
ATOM 2470 C C . LEU A 1 351 ? 6.857 -0.618 -9.120 1.00 92.88 351 LEU A C 1
ATOM 2472 O O . LEU A 1 351 ? 8.048 -0.747 -9.405 1.00 92.88 351 LEU A O 1
ATOM 2476 N N . PHE A 1 352 ? 5.930 -0.263 -10.015 1.00 93.12 352 PHE A N 1
ATOM 2477 C CA . PHE A 1 352 ? 6.227 0.013 -11.420 1.00 93.12 352 PHE A CA 1
ATOM 2478 C C . PHE A 1 352 ? 7.286 1.115 -11.561 1.00 93.12 352 PHE A C 1
ATOM 2480 O O . PHE A 1 352 ? 8.297 0.934 -12.247 1.00 93.12 352 PHE A O 1
ATOM 2487 N N . ARG A 1 353 ? 7.095 2.250 -10.873 1.00 93.50 353 ARG A N 1
ATOM 2488 C CA . ARG A 1 353 ? 8.044 3.368 -10.928 1.00 93.50 353 ARG A CA 1
ATOM 2489 C C . ARG A 1 353 ? 9.377 3.005 -10.289 1.00 93.50 353 ARG A C 1
ATOM 2491 O O . ARG A 1 353 ? 10.402 3.267 -10.912 1.00 93.50 353 ARG A O 1
ATOM 2498 N N . ALA A 1 354 ? 9.393 2.384 -9.108 1.00 94.00 354 ALA A N 1
ATOM 2499 C CA . ALA A 1 354 ? 10.628 1.978 -8.433 1.00 94.00 354 ALA A CA 1
ATOM 2500 C C . ALA A 1 354 ? 11.508 1.102 -9.339 1.00 94.00 354 ALA A C 1
ATOM 2502 O O . ALA A 1 354 ? 12.687 1.400 -9.530 1.00 94.00 354 ALA A O 1
ATOM 2503 N N . ALA A 1 355 ? 10.916 0.087 -9.973 1.00 96.06 355 ALA A N 1
ATOM 2504 C CA . ALA A 1 355 ? 11.589 -0.762 -10.949 1.00 96.06 355 ALA A CA 1
ATOM 2505 C C . ALA A 1 355 ? 12.131 0.028 -12.157 1.00 96.06 355 ALA A C 1
ATOM 2507 O O . ALA A 1 355 ? 13.299 -0.114 -12.525 1.00 96.06 355 ALA A O 1
ATOM 2508 N N . ALA A 1 356 ? 11.324 0.918 -12.742 1.00 93.00 356 ALA A N 1
ATOM 2509 C CA . ALA A 1 356 ? 11.755 1.756 -13.861 1.00 93.00 356 ALA A CA 1
ATOM 2510 C C . ALA A 1 356 ? 12.860 2.764 -13.475 1.00 93.00 356 ALA A C 1
ATOM 2512 O O . ALA A 1 356 ? 13.701 3.120 -14.303 1.00 93.00 356 ALA A O 1
ATOM 2513 N N . HIS A 1 357 ? 12.875 3.249 -12.229 1.00 94.44 357 HIS A N 1
ATOM 2514 C CA . HIS A 1 357 ? 13.942 4.097 -11.691 1.00 94.44 357 HIS A CA 1
ATOM 2515 C C . HIS A 1 357 ? 15.249 3.313 -11.479 1.00 94.44 357 HIS A C 1
ATOM 2517 O O . HIS A 1 357 ? 16.319 3.852 -11.754 1.00 94.44 357 HIS A O 1
ATOM 2523 N N . LEU A 1 358 ? 15.186 2.037 -11.079 1.00 95.94 358 LEU A N 1
ATOM 2524 C CA . LEU A 1 358 ? 16.371 1.172 -10.988 1.00 95.94 358 LEU A CA 1
ATOM 2525 C C . LEU A 1 358 ? 17.026 0.951 -12.359 1.00 95.94 358 LEU A C 1
ATOM 2527 O O . LEU A 1 358 ? 18.238 1.105 -12.479 1.00 95.94 358 LEU A O 1
ATOM 2531 N N . GLU A 1 359 ? 16.240 0.673 -13.405 1.00 95.00 359 GLU A N 1
ATOM 2532 C CA . GLU A 1 359 ? 16.772 0.540 -14.775 1.00 95.00 359 GLU A CA 1
ATOM 2533 C C . GLU A 1 359 ? 17.306 1.880 -15.314 1.00 95.00 359 GLU A C 1
ATOM 2535 O O . GLU A 1 359 ? 18.268 1.902 -16.077 1.00 95.00 359 GLU A O 1
ATOM 2540 N N . ARG A 1 360 ? 16.750 3.023 -14.879 1.00 93.56 360 ARG A N 1
ATOM 2541 C CA . ARG A 1 360 ? 17.331 4.347 -15.170 1.00 93.56 360 ARG A CA 1
ATOM 2542 C C . ARG A 1 360 ? 18.689 4.555 -14.506 1.00 93.56 360 ARG A C 1
ATOM 2544 O O . ARG A 1 360 ? 19.583 5.097 -15.152 1.00 93.56 360 ARG A O 1
ATOM 2551 N N . ALA A 1 361 ? 18.839 4.145 -13.248 1.00 93.31 361 ALA A N 1
ATOM 2552 C CA . ALA A 1 361 ? 20.112 4.225 -12.539 1.00 93.31 361 ALA A CA 1
ATOM 2553 C C . ALA A 1 361 ? 21.175 3.320 -13.186 1.00 93.31 361 ALA A C 1
ATOM 2555 O O . ALA A 1 361 ? 22.287 3.782 -13.424 1.00 93.31 361 ALA A O 1
ATOM 2556 N N . ASP A 1 362 ? 20.815 2.078 -13.536 1.00 94.25 362 ASP A N 1
ATOM 2557 C CA . ASP A 1 362 ? 21.676 1.144 -14.286 1.00 94.25 362 ASP A CA 1
ATOM 2558 C C . ASP A 1 362 ? 22.083 1.738 -15.647 1.00 94.25 362 ASP A C 1
ATOM 2560 O O . ASP A 1 362 ? 23.263 1.752 -15.980 1.00 94.25 362 ASP A O 1
ATOM 2564 N N . ALA A 1 363 ? 21.152 2.331 -16.403 1.00 92.25 363 ALA A N 1
ATOM 2565 C CA . ALA A 1 363 ? 21.465 2.973 -17.683 1.00 92.25 363 ALA A CA 1
ATOM 2566 C C . ALA A 1 363 ? 22.439 4.153 -17.543 1.00 92.25 363 ALA A C 1
ATOM 2568 O O . ALA A 1 363 ? 23.389 4.269 -18.314 1.00 92.25 363 ALA A O 1
ATOM 2569 N N . ALA A 1 364 ? 22.213 5.031 -16.562 1.00 91.75 364 ALA A N 1
ATOM 2570 C CA . ALA A 1 364 ? 23.085 6.175 -16.311 1.00 91.75 364 ALA A CA 1
ATOM 2571 C C . ALA A 1 364 ? 24.481 5.737 -15.837 1.00 91.75 364 ALA A C 1
ATOM 2573 O O . ALA A 1 364 ? 25.479 6.319 -16.255 1.00 91.75 364 ALA A O 1
ATOM 2574 N N . ALA A 1 365 ? 24.570 4.671 -15.036 1.00 92.25 365 ALA A N 1
ATOM 2575 C CA . ALA A 1 365 ? 25.846 4.061 -14.683 1.00 92.25 365 ALA A CA 1
ATOM 2576 C C . ALA A 1 365 ? 26.567 3.518 -15.929 1.00 92.25 365 ALA A C 1
ATOM 2578 O O . ALA A 1 365 ? 27.727 3.847 -16.150 1.00 92.25 365 ALA A O 1
ATOM 2579 N N . ARG A 1 366 ? 25.871 2.803 -16.819 1.00 91.56 366 ARG A N 1
ATOM 2580 C CA . ARG A 1 366 ? 26.470 2.287 -18.064 1.00 91.56 366 ARG A CA 1
ATOM 2581 C C . ARG A 1 366 ? 26.955 3.379 -19.017 1.00 91.56 366 ARG A C 1
ATOM 2583 O O . ARG A 1 366 ? 27.944 3.173 -19.711 1.00 91.56 366 ARG A O 1
ATOM 2590 N N . LEU A 1 367 ? 26.317 4.552 -19.033 1.00 90.94 367 LEU A N 1
ATOM 2591 C CA . LEU A 1 367 ? 26.825 5.717 -19.772 1.00 90.94 367 LEU A CA 1
ATOM 2592 C C . LEU A 1 367 ? 28.173 6.213 -19.225 1.00 90.94 367 LEU A C 1
ATOM 2594 O O . LEU A 1 367 ? 29.032 6.618 -20.006 1.00 90.94 367 LEU A O 1
ATOM 2598 N N . LEU A 1 368 ? 28.366 6.180 -17.902 1.00 89.31 368 LEU A N 1
ATOM 2599 C CA . LEU A 1 368 ? 29.649 6.512 -17.269 1.00 89.31 368 LEU A CA 1
ATOM 2600 C C . LEU A 1 368 ? 30.701 5.437 -17.556 1.00 89.31 368 LEU A C 1
ATOM 2602 O O . LEU A 1 368 ? 31.835 5.769 -17.891 1.00 89.31 368 LEU A O 1
ATOM 2606 N N . GLU A 1 369 ? 30.316 4.163 -17.474 1.00 89.31 369 GLU A N 1
ATOM 2607 C CA . GLU A 1 369 ? 31.190 3.016 -17.737 1.00 89.31 369 GLU A CA 1
ATOM 2608 C C . GLU A 1 369 ? 31.730 3.025 -19.178 1.00 89.31 369 GLU A C 1
ATOM 2610 O O . GLU A 1 369 ? 32.942 2.940 -19.396 1.00 89.31 369 GLU A O 1
ATOM 2615 N N . ALA A 1 370 ? 30.842 3.255 -20.152 1.00 88.75 370 ALA A N 1
ATOM 2616 C CA . ALA A 1 370 ? 31.176 3.372 -21.571 1.00 88.75 370 ALA A CA 1
ATOM 2617 C C . ALA A 1 370 ? 31.898 4.686 -21.938 1.00 88.75 370 ALA A C 1
ATOM 2619 O O . ALA A 1 370 ? 32.311 4.857 -23.081 1.00 88.75 370 ALA A O 1
ATOM 2620 N N . GLY A 1 371 ? 32.040 5.638 -21.006 1.00 87.31 371 GLY A N 1
ATOM 2621 C CA . GLY A 1 371 ? 32.640 6.949 -21.284 1.00 87.31 371 GLY A CA 1
ATOM 2622 C C . GLY A 1 371 ? 31.787 7.859 -22.179 1.00 87.31 371 GLY A C 1
ATOM 2623 O O . GLY A 1 371 ? 32.300 8.817 -22.747 1.00 87.31 371 GLY A O 1
ATOM 2624 N N . LEU A 1 372 ? 30.484 7.590 -22.294 1.00 87.69 372 LEU A N 1
ATOM 2625 C CA . LEU A 1 372 ? 29.548 8.319 -23.161 1.00 87.69 372 LEU A CA 1
ATOM 2626 C C . LEU A 1 372 ? 28.911 9.542 -22.482 1.00 87.69 372 LEU A C 1
ATOM 2628 O O . LEU A 1 372 ? 28.188 10.302 -23.127 1.00 87.69 372 LEU A O 1
ATOM 2632 N N . ALA A 1 373 ? 29.172 9.761 -21.191 1.00 85.44 373 ALA A N 1
ATOM 2633 C CA . ALA A 1 373 ? 28.610 10.882 -20.439 1.00 85.44 373 ALA A CA 1
ATOM 2634 C C . ALA A 1 373 ? 28.864 12.271 -21.066 1.00 85.44 373 ALA A C 1
ATOM 2636 O O . ALA A 1 373 ? 27.899 13.030 -21.176 1.00 85.44 373 ALA A O 1
ATOM 2637 N N . PRO A 1 374 ? 30.071 12.604 -21.574 1.00 82.69 374 PRO A N 1
ATOM 2638 C CA . PRO A 1 374 ? 30.313 13.901 -22.209 1.00 82.69 374 PRO A CA 1
ATOM 2639 C C . PRO A 1 374 ? 29.449 14.143 -23.453 1.00 82.69 374 PRO A C 1
ATOM 2641 O O . PRO A 1 374 ? 29.052 15.273 -23.712 1.00 82.69 374 PRO A O 1
ATOM 2644 N N . ALA A 1 375 ? 29.126 13.096 -24.222 1.00 80.25 375 ALA A N 1
ATOM 2645 C CA . ALA A 1 375 ? 28.275 13.224 -25.405 1.00 80.25 375 ALA A CA 1
ATOM 2646 C C . ALA A 1 375 ? 26.818 13.549 -25.041 1.00 80.25 375 ALA A C 1
ATOM 2648 O O . ALA A 1 375 ? 26.149 14.260 -25.786 1.00 80.25 375 ALA A O 1
ATOM 2649 N N . VAL A 1 376 ? 26.345 13.057 -23.892 1.00 81.50 376 VAL A N 1
ATOM 2650 C CA . VAL A 1 376 ? 25.019 13.382 -23.347 1.00 81.50 376 VAL A CA 1
ATOM 2651 C C . VAL A 1 376 ? 25.000 14.798 -22.770 1.00 81.50 376 VAL A C 1
ATOM 2653 O O . VAL A 1 376 ? 24.050 15.536 -23.000 1.00 81.50 376 VAL A O 1
ATOM 2656 N N . GLU A 1 377 ? 26.051 15.186 -22.047 1.00 80.69 377 GLU A N 1
ATOM 2657 C CA . GLU A 1 377 ? 26.159 16.495 -21.386 1.00 80.69 377 GLU A CA 1
ATOM 2658 C C . GLU A 1 377 ? 26.412 17.649 -22.368 1.00 80.69 377 GLU A C 1
ATOM 2660 O O . GLU A 1 377 ? 26.004 18.775 -22.102 1.00 80.69 377 GLU A O 1
ATOM 2665 N N . ALA A 1 378 ? 27.034 17.377 -23.519 1.00 71.81 378 ALA A N 1
ATOM 2666 C CA . ALA A 1 378 ? 27.260 18.358 -24.582 1.00 71.81 378 ALA A CA 1
ATOM 2667 C C . ALA A 1 378 ? 26.004 18.678 -25.422 1.00 71.81 378 ALA A C 1
ATOM 2669 O O . ALA A 1 378 ? 26.055 19.563 -26.274 1.00 71.81 378 ALA A O 1
ATOM 2670 N N . GLY A 1 379 ? 24.893 17.956 -25.231 1.00 62.12 379 GLY A N 1
ATOM 2671 C CA . GLY A 1 379 ? 23.618 18.247 -25.889 1.00 62.12 379 GLY A CA 1
ATOM 2672 C C . GLY A 1 379 ? 22.741 19.193 -25.059 1.00 62.12 379 GLY A C 1
ATOM 2673 O O . GLY A 1 379 ? 22.203 18.786 -24.034 1.00 62.12 379 GLY A O 1
ATOM 2674 N N . GLU A 1 380 ? 22.538 20.431 -25.521 1.00 36.75 380 GLU A N 1
ATOM 2675 C CA . GLU A 1 380 ? 21.486 21.351 -25.035 1.00 36.75 380 GLU A CA 1
ATOM 2676 C C . GLU A 1 380 ? 20.064 20.737 -25.228 1.00 36.75 380 GLU A C 1
ATOM 2678 O O . GLU A 1 380 ? 19.879 19.820 -26.035 1.00 36.75 380 GLU A O 1
ATOM 2683 N N . PRO A 1 381 ? 19.033 21.180 -24.476 1.00 36.91 381 PRO A N 1
ATOM 2684 C CA . PRO A 1 381 ? 18.097 20.350 -23.694 1.00 36.91 381 PRO A CA 1
ATOM 2685 C C . PRO A 1 381 ? 16.966 19.627 -24.464 1.00 36.91 381 PRO A C 1
ATOM 2687 O O . PRO A 1 381 ? 15.866 19.431 -23.945 1.00 36.91 381 PRO A O 1
ATOM 2690 N N . GLY A 1 382 ? 17.214 19.160 -25.687 1.00 34.78 382 GLY A N 1
ATOM 2691 C CA . GLY A 1 382 ? 16.291 18.296 -26.439 1.00 34.78 382 GLY A CA 1
ATOM 2692 C C . GLY A 1 382 ? 16.357 16.816 -26.035 1.00 34.78 382 GLY A C 1
ATOM 2693 O O . GLY A 1 382 ? 15.370 16.093 -26.158 1.00 34.78 382 GLY A O 1
ATOM 2694 N N . ALA A 1 383 ? 17.492 16.367 -25.485 1.00 35.84 383 ALA A N 1
ATOM 2695 C CA . ALA A 1 383 ? 17.670 15.013 -24.943 1.00 35.84 383 ALA A CA 1
ATOM 2696 C C . ALA A 1 383 ? 17.214 14.886 -23.473 1.00 35.84 383 ALA A C 1
ATOM 2698 O O . ALA A 1 383 ? 17.020 13.776 -22.973 1.00 35.84 383 ALA A O 1
ATOM 2699 N N . SER A 1 384 ? 16.976 16.019 -22.798 1.00 38.22 384 SER A N 1
ATOM 2700 C CA . SER A 1 384 ? 16.362 16.098 -21.465 1.00 38.22 384 SER A CA 1
ATOM 2701 C C . SER A 1 384 ? 14.828 16.159 -21.482 1.00 38.22 384 SER A C 1
ATOM 2703 O O . SER A 1 384 ? 14.210 16.166 -20.421 1.00 38.22 384 SER A O 1
ATOM 2705 N N . ALA A 1 385 ? 14.176 16.137 -22.647 1.00 34.16 385 ALA A N 1
ATOM 2706 C CA . ALA A 1 385 ? 12.715 16.150 -22.755 1.00 34.16 385 ALA A CA 1
ATOM 2707 C C . ALA A 1 385 ? 12.107 14.733 -22.808 1.00 34.16 385 ALA A C 1
ATOM 2709 O O . ALA A 1 385 ? 11.253 14.415 -23.629 1.00 34.16 385 ALA A O 1
ATOM 2710 N N . GLY A 1 386 ? 12.532 13.863 -21.896 1.00 31.89 386 GLY A N 1
ATOM 2711 C CA . GLY A 1 386 ? 11.648 12.838 -21.356 1.00 31.89 386 GLY A CA 1
ATOM 2712 C C . GLY A 1 386 ? 11.169 13.386 -20.030 1.00 31.89 386 GLY A C 1
ATOM 2713 O O . GLY A 1 386 ? 11.860 13.188 -19.033 1.00 31.89 386 GLY A O 1
ATOM 2714 N N . GLY A 1 387 ? 10.067 14.143 -20.064 1.00 31.50 387 GLY A N 1
ATOM 2715 C CA . GLY A 1 387 ? 9.504 14.823 -18.906 1.00 31.50 387 GLY A CA 1
ATOM 2716 C C . GLY A 1 387 ? 9.516 13.942 -17.666 1.00 31.50 387 GLY A C 1
ATOM 2717 O O . GLY A 1 387 ? 9.463 12.713 -17.746 1.00 31.50 387 GLY A O 1
ATOM 2718 N N . SER A 1 388 ? 9.593 14.593 -16.517 1.00 37.53 388 SER A N 1
ATOM 2719 C CA . SER A 1 388 ? 9.239 14.041 -15.221 1.00 37.53 388 SER A CA 1
ATOM 2720 C C . SER A 1 388 ? 7.906 13.281 -15.294 1.00 37.53 388 SER A C 1
ATOM 2722 O O . SER A 1 388 ? 6.848 13.792 -14.938 1.00 37.53 388 SER A O 1
ATOM 2724 N N . VAL A 1 389 ? 7.928 12.022 -15.731 1.00 36.22 389 VAL A N 1
ATOM 2725 C CA . VAL A 1 389 ? 6.803 11.108 -15.570 1.00 36.22 389 VAL A CA 1
ATOM 2726 C C . VAL A 1 389 ? 6.779 10.781 -14.079 1.00 36.22 389 VAL A C 1
ATOM 2728 O O . VAL A 1 389 ? 7.427 9.839 -13.627 1.00 36.22 389 VAL A O 1
ATOM 2731 N N . GLY A 1 390 ? 6.111 11.646 -13.308 1.00 32.66 390 GLY A N 1
ATOM 2732 C CA . GLY A 1 390 ? 5.866 11.474 -11.876 1.00 32.66 390 GLY A CA 1
ATOM 2733 C C . GLY A 1 390 ? 6.128 12.669 -10.951 1.00 32.66 390 GLY A C 1
ATOM 2734 O O . GLY A 1 390 ? 6.041 12.478 -9.742 1.00 32.66 390 GLY A O 1
ATOM 2735 N N . ALA A 1 391 ? 6.416 13.885 -11.434 1.00 33.53 391 ALA A N 1
ATOM 2736 C CA . ALA A 1 391 ? 6.493 15.053 -10.544 1.00 33.53 391 ALA A CA 1
ATOM 2737 C C . ALA A 1 391 ? 5.105 15.680 -10.299 1.00 33.53 391 ALA A C 1
ATOM 2739 O O . ALA A 1 391 ? 4.827 16.792 -10.734 1.00 33.53 391 ALA A O 1
ATOM 2740 N N . SER A 1 392 ? 4.236 14.986 -9.562 1.00 29.58 392 SER A N 1
ATOM 2741 C CA . SER A 1 392 ? 3.207 15.656 -8.760 1.00 29.58 392 SER A CA 1
ATOM 2742 C C . SER A 1 392 ? 2.943 14.880 -7.466 1.00 29.58 392 SER A C 1
ATOM 2744 O O . SER A 1 392 ? 2.289 13.844 -7.442 1.00 29.58 392 SER A O 1
ATOM 2746 N N . ALA A 1 393 ? 3.554 15.363 -6.380 1.00 29.16 393 ALA A N 1
ATOM 2747 C CA . ALA A 1 393 ? 2.953 15.503 -5.047 1.00 29.16 393 ALA A CA 1
ATOM 2748 C C . ALA A 1 393 ? 4.036 15.910 -4.028 1.00 29.16 393 ALA A C 1
ATOM 2750 O O . ALA A 1 393 ? 4.643 15.069 -3.366 1.00 29.16 393 ALA A O 1
ATOM 2751 N N . GLY A 1 394 ? 4.240 17.226 -3.898 1.00 26.38 394 GLY A N 1
ATOM 2752 C CA . GLY A 1 394 ? 4.701 17.894 -2.675 1.00 26.38 394 GLY A CA 1
ATOM 2753 C C . GLY A 1 394 ? 6.122 17.603 -2.184 1.00 26.38 394 GLY A C 1
ATOM 2754 O O . GLY A 1 394 ? 6.313 16.780 -1.291 1.00 26.38 394 GLY A O 1
ATOM 2755 N N . GLY A 1 395 ? 7.080 18.400 -2.660 1.00 23.73 395 GLY A N 1
ATOM 2756 C CA . GLY A 1 395 ? 8.415 18.531 -2.079 1.00 23.73 395 GLY A CA 1
ATOM 2757 C C . GLY A 1 395 ? 9.241 19.568 -2.835 1.00 23.73 395 GLY A C 1
ATOM 2758 O O . GLY A 1 395 ? 9.693 19.306 -3.939 1.00 23.73 395 GLY A O 1
ATOM 2759 N N . SER A 1 396 ? 9.379 20.751 -2.240 1.00 24.98 396 SER A N 1
ATOM 2760 C CA . SER A 1 396 ? 10.232 21.860 -2.676 1.00 24.98 396 SER A CA 1
ATOM 2761 C C . SER A 1 396 ? 11.660 21.416 -3.022 1.00 24.98 396 SER A C 1
ATOM 2763 O O . SER A 1 396 ? 12.357 20.885 -2.159 1.00 24.98 396 SER A O 1
ATOM 2765 N N . ALA A 1 397 ? 12.086 21.685 -4.256 1.00 24.86 397 ALA A N 1
ATOM 2766 C CA . ALA A 1 397 ? 13.317 22.419 -4.556 1.00 24.86 397 ALA A CA 1
ATOM 2767 C C . ALA A 1 397 ? 13.325 22.767 -6.051 1.00 24.86 397 ALA A C 1
ATOM 2769 O O . ALA A 1 397 ? 13.333 21.885 -6.909 1.00 24.86 397 ALA A O 1
ATOM 2770 N N . GLY A 1 398 ? 13.309 24.065 -6.359 1.00 26.89 398 GLY A N 1
ATOM 2771 C CA . GLY A 1 398 ? 13.656 24.553 -7.687 1.00 26.89 398 GLY A CA 1
ATOM 2772 C C . GLY A 1 398 ? 15.066 24.090 -8.062 1.00 26.89 398 GLY A C 1
ATOM 2773 O O . GLY A 1 398 ? 15.990 24.156 -7.255 1.00 26.89 398 GLY A O 1
ATOM 2774 N N . GLY A 1 399 ? 15.206 23.600 -9.288 1.00 25.42 399 GLY A N 1
ATOM 2775 C CA . GLY A 1 399 ? 16.465 23.133 -9.850 1.00 25.42 399 GLY A CA 1
ATOM 2776 C C . GLY A 1 399 ? 16.277 22.824 -11.326 1.00 25.42 399 GLY A C 1
ATOM 2777 O O . GLY A 1 399 ? 16.114 21.672 -11.715 1.00 25.42 399 GLY A O 1
ATOM 2778 N N . SER A 1 400 ? 16.230 23.872 -12.140 1.00 29.67 400 SER A N 1
ATOM 2779 C CA . SER A 1 400 ? 16.326 23.775 -13.591 1.00 29.67 400 SER A CA 1
ATOM 2780 C C . SER A 1 400 ? 17.697 23.215 -14.001 1.00 29.67 400 SER A C 1
ATOM 2782 O O . SER A 1 400 ? 18.701 23.646 -13.446 1.00 29.67 400 SER A O 1
ATOM 2784 N N . VAL A 1 401 ? 17.710 22.360 -15.031 1.00 36.53 401 VAL A N 1
ATOM 2785 C CA . VAL A 1 401 ? 18.614 22.462 -16.199 1.00 36.53 401 VAL A CA 1
ATOM 2786 C C . VAL A 1 401 ? 20.130 22.278 -15.940 1.00 36.53 401 VAL A C 1
ATOM 2788 O O . VAL A 1 401 ? 20.775 23.094 -15.295 1.00 36.53 401 VAL A O 1
ATOM 2791 N N . GLY A 1 402 ? 20.719 21.213 -16.515 1.00 39.78 402 GLY A N 1
ATOM 2792 C CA . GLY A 1 402 ? 22.182 21.024 -16.622 1.00 39.78 402 GLY A CA 1
ATOM 2793 C C . GLY A 1 402 ? 22.845 20.124 -15.564 1.00 39.78 402 GLY A C 1
ATOM 2794 O O . GLY A 1 402 ? 23.819 20.523 -14.927 1.00 39.78 402 GLY A O 1
ATOM 2795 N N . GLY A 1 403 ? 22.332 18.910 -15.333 1.00 55.41 403 GLY A N 1
ATOM 2796 C CA . GLY A 1 403 ? 22.937 17.942 -14.403 1.00 55.41 403 GLY A CA 1
ATOM 2797 C C . GLY A 1 403 ? 23.864 16.936 -15.096 1.00 55.41 403 GLY A C 1
ATOM 2798 O O . GLY A 1 403 ? 23.537 16.451 -16.174 1.00 55.41 403 GLY A O 1
ATOM 2799 N N . SER A 1 404 ? 24.986 16.574 -14.461 1.00 80.06 404 SER A N 1
ATOM 2800 C CA . SER A 1 404 ? 25.873 15.519 -14.975 1.00 80.06 404 SER A CA 1
ATOM 2801 C C . SER A 1 404 ? 25.206 14.136 -14.955 1.00 80.06 404 SER A C 1
ATOM 2803 O O . SER A 1 404 ? 24.298 13.875 -14.156 1.00 80.06 404 SER A O 1
ATOM 2805 N N . VAL A 1 405 ? 25.689 13.196 -15.771 1.00 83.88 405 VAL A N 1
ATOM 2806 C CA . VAL A 1 405 ? 25.205 11.799 -15.772 1.00 83.88 405 VAL A CA 1
ATOM 2807 C C . VAL A 1 405 ? 25.349 11.161 -14.384 1.00 83.88 405 VAL A C 1
ATOM 2809 O O . VAL A 1 405 ? 24.466 10.434 -13.927 1.00 83.88 405 VAL A O 1
ATOM 2812 N N . ALA A 1 406 ? 26.405 11.516 -13.652 1.00 84.25 406 ALA A N 1
ATOM 2813 C CA . ALA A 1 406 ? 26.598 11.101 -12.266 1.00 84.25 406 ALA A CA 1
ATOM 2814 C C . ALA A 1 406 ? 25.479 11.612 -11.330 1.00 84.25 406 ALA A C 1
ATOM 2816 O O . ALA A 1 406 ? 24.951 10.854 -10.515 1.00 84.25 406 ALA A O 1
ATOM 2817 N N . ALA A 1 407 ? 25.034 12.864 -11.480 1.00 84.00 407 ALA A N 1
ATOM 2818 C CA . ALA A 1 407 ? 23.892 13.371 -10.716 1.00 84.00 407 ALA A CA 1
ATOM 2819 C C . ALA A 1 407 ? 22.593 12.610 -11.050 1.00 84.00 407 ALA A C 1
ATOM 2821 O O . ALA A 1 407 ? 21.785 12.345 -10.158 1.00 84.00 407 ALA A O 1
ATOM 2822 N N . SER A 1 408 ? 22.427 12.190 -12.309 1.00 85.31 408 SER A N 1
ATOM 2823 C CA . SER A 1 408 ? 21.270 11.398 -12.749 1.00 85.31 408 SER A CA 1
ATOM 2824 C C . SER A 1 408 ? 21.204 10.014 -12.091 1.00 85.31 408 SER A C 1
ATOM 2826 O O . SER A 1 408 ? 20.108 9.553 -11.773 1.00 85.31 408 SER A O 1
ATOM 2828 N N . VAL A 1 409 ? 22.349 9.373 -11.816 1.00 89.50 409 VAL A N 1
ATOM 2829 C CA . VAL A 1 409 ? 22.405 8.108 -11.053 1.00 89.50 409 VAL A CA 1
ATOM 2830 C C . VAL A 1 409 ? 21.844 8.297 -9.642 1.00 89.50 409 VAL A C 1
ATOM 2832 O O . VAL A 1 409 ? 20.969 7.543 -9.211 1.00 89.50 409 VAL A O 1
ATOM 2835 N N . VAL A 1 410 ? 22.314 9.326 -8.930 1.00 89.06 410 VAL A N 1
ATOM 2836 C CA . VAL A 1 410 ? 21.885 9.613 -7.551 1.00 89.06 410 VAL A CA 1
ATOM 2837 C C . VAL A 1 410 ? 20.399 9.966 -7.498 1.00 89.06 410 VAL A C 1
ATOM 2839 O O . VAL A 1 410 ? 19.682 9.464 -6.628 1.00 89.06 410 VAL A O 1
ATOM 2842 N N . ALA A 1 411 ? 19.921 10.783 -8.440 1.00 86.62 411 ALA A N 1
ATOM 2843 C CA . ALA A 1 411 ? 18.509 11.137 -8.549 1.00 86.62 411 ALA A CA 1
ATOM 2844 C C . ALA A 1 411 ? 17.641 9.892 -8.791 1.00 86.62 411 ALA A C 1
ATOM 2846 O O . ALA A 1 411 ? 16.713 9.631 -8.028 1.00 86.62 411 ALA A O 1
ATOM 2847 N N . ALA A 1 412 ? 18.001 9.056 -9.771 1.00 90.00 412 ALA A N 1
ATOM 2848 C CA . ALA A 1 412 ? 17.248 7.847 -10.093 1.00 90.00 412 ALA A CA 1
ATOM 2849 C C . ALA A 1 412 ? 17.189 6.856 -8.917 1.00 90.00 412 ALA A C 1
ATOM 2851 O O . ALA A 1 412 ? 16.121 6.316 -8.636 1.00 90.00 412 ALA A O 1
ATOM 2852 N N . LEU A 1 413 ? 18.288 6.647 -8.184 1.00 92.69 413 LEU A N 1
ATOM 2853 C CA . LEU A 1 413 ? 18.292 5.791 -6.989 1.00 92.69 413 LEU A CA 1
ATOM 2854 C C . LEU A 1 413 ? 17.480 6.392 -5.836 1.00 92.69 413 LEU A C 1
ATOM 2856 O O . LEU A 1 413 ? 16.797 5.666 -5.112 1.00 92.69 413 LEU A O 1
ATOM 2860 N N . THR A 1 414 ? 17.519 7.714 -5.673 1.00 89.06 414 THR A N 1
ATOM 2861 C CA . THR A 1 414 ? 16.731 8.417 -4.651 1.00 89.06 414 THR A CA 1
ATOM 2862 C C . THR A 1 414 ? 15.235 8.295 -4.921 1.00 89.06 414 THR A C 1
ATOM 2864 O O . THR A 1 414 ? 14.464 7.999 -4.002 1.00 89.06 414 THR A O 1
ATOM 2867 N N . ASP A 1 415 ? 14.831 8.453 -6.177 1.00 86.50 415 ASP A N 1
ATOM 2868 C CA . ASP A 1 415 ? 13.452 8.258 -6.602 1.00 86.50 415 ASP A CA 1
ATOM 2869 C C . ASP A 1 415 ? 13.031 6.790 -6.457 1.00 86.50 415 ASP A C 1
ATOM 2871 O O . ASP A 1 415 ? 11.973 6.508 -5.894 1.00 86.50 415 ASP A O 1
ATOM 2875 N N . ALA A 1 416 ? 13.888 5.843 -6.870 1.00 91.62 416 ALA A N 1
ATOM 2876 C CA . ALA A 1 416 ? 13.643 4.412 -6.694 1.00 91.62 416 ALA A CA 1
ATOM 2877 C C . ALA A 1 416 ? 13.386 4.075 -5.223 1.00 91.62 416 ALA A C 1
ATOM 2879 O O . ALA A 1 416 ? 12.424 3.380 -4.910 1.00 91.62 416 ALA A O 1
ATOM 2880 N N . ARG A 1 417 ? 14.210 4.604 -4.309 1.00 92.31 417 ARG A N 1
ATOM 2881 C CA . ARG A 1 417 ? 14.046 4.424 -2.861 1.00 92.31 417 ARG A CA 1
ATOM 2882 C C . ARG A 1 417 ? 12.739 5.027 -2.358 1.00 92.31 417 ARG A C 1
ATOM 2884 O O . ARG A 1 417 ? 12.074 4.427 -1.518 1.00 92.31 417 ARG A O 1
ATOM 2891 N N . THR A 1 418 ? 12.371 6.206 -2.848 1.00 86.88 418 THR A N 1
ATOM 2892 C CA . THR A 1 418 ? 11.134 6.890 -2.446 1.00 86.88 418 THR A CA 1
ATOM 2893 C C . THR A 1 418 ? 9.906 6.081 -2.853 1.00 86.88 418 THR A C 1
ATOM 2895 O O . THR A 1 418 ? 9.032 5.829 -2.023 1.00 86.88 418 THR A O 1
ATOM 2898 N N . GLU A 1 419 ? 9.866 5.604 -4.095 1.00 87.12 419 GLU A N 1
ATOM 2899 C CA . GLU A 1 419 ? 8.775 4.766 -4.591 1.00 87.12 419 GLU A CA 1
ATOM 2900 C C . GLU A 1 419 ? 8.780 3.373 -3.939 1.00 87.12 419 GLU A C 1
ATOM 2902 O O . GLU A 1 419 ? 7.732 2.887 -3.526 1.00 87.12 419 GLU A O 1
ATOM 2907 N N . ALA A 1 420 ? 9.944 2.761 -3.717 1.00 89.12 420 ALA A N 1
ATOM 2908 C CA . ALA A 1 420 ? 10.056 1.487 -3.004 1.00 89.12 420 ALA A CA 1
ATOM 2909 C C . ALA A 1 420 ? 9.499 1.570 -1.571 1.00 89.12 420 ALA A C 1
ATOM 2911 O O . ALA A 1 420 ? 8.781 0.675 -1.129 1.00 89.12 420 ALA A O 1
ATOM 2912 N N . ARG A 1 421 ? 9.749 2.680 -0.863 1.00 83.44 421 ARG A N 1
ATOM 2913 C CA . ARG A 1 421 ? 9.151 2.939 0.457 1.00 83.44 421 ARG A CA 1
ATOM 2914 C C . ARG A 1 421 ? 7.632 3.095 0.389 1.00 83.44 421 ARG A C 1
ATOM 2916 O O . ARG A 1 421 ? 6.944 2.623 1.286 1.00 83.44 421 ARG A O 1
ATOM 2923 N N . ARG A 1 422 ? 7.103 3.723 -0.669 1.00 80.38 422 ARG A N 1
ATOM 2924 C CA . ARG A 1 422 ? 5.650 3.854 -0.898 1.00 80.38 422 ARG A CA 1
ATOM 2925 C C . ARG A 1 422 ? 4.981 2.514 -1.204 1.00 80.38 422 ARG A C 1
ATOM 2927 O O . ARG A 1 422 ? 3.838 2.310 -0.800 1.00 80.38 422 ARG A O 1
ATOM 2934 N N . ALA A 1 423 ? 5.680 1.612 -1.896 1.00 83.38 423 ALA A N 1
ATOM 2935 C CA . ALA A 1 423 ? 5.204 0.252 -2.142 1.00 83.38 423 ALA A CA 1
ATOM 2936 C C . ALA A 1 423 ? 5.074 -0.569 -0.843 1.00 83.38 423 ALA A C 1
ATOM 2938 O O . ALA A 1 423 ? 4.256 -1.490 -0.771 1.00 83.38 423 ALA A O 1
ATOM 2939 N N . GLY A 1 424 ? 5.846 -0.205 0.188 1.00 78.94 424 GLY A N 1
ATOM 2940 C CA . GLY A 1 424 ? 5.770 -0.787 1.523 1.00 78.94 424 GLY A CA 1
ATOM 2941 C C . GLY A 1 424 ? 6.021 -2.292 1.502 1.00 78.94 424 GLY A C 1
ATOM 2942 O O . GLY A 1 424 ? 6.934 -2.779 0.840 1.00 78.94 424 GLY A O 1
ATOM 2943 N N . GLU A 1 425 ? 5.173 -3.040 2.204 1.00 76.00 425 GLU A N 1
ATOM 2944 C CA . GLU A 1 425 ? 5.366 -4.474 2.457 1.00 76.00 425 GLU A CA 1
ATOM 2945 C C . GLU A 1 425 ? 5.263 -5.376 1.218 1.00 76.00 425 GLU A C 1
ATOM 2947 O O . GLU A 1 425 ? 5.607 -6.555 1.285 1.00 76.00 425 GLU A O 1
ATOM 2952 N N . ARG A 1 426 ? 4.803 -4.851 0.074 1.00 85.00 426 ARG A N 1
ATOM 2953 C CA . ARG A 1 426 ? 4.777 -5.618 -1.183 1.00 85.00 426 ARG A CA 1
ATOM 2954 C C . ARG A 1 426 ? 6.159 -5.789 -1.801 1.00 85.00 426 ARG A C 1
ATOM 2956 O O . ARG A 1 426 ? 6.350 -6.716 -2.586 1.00 85.00 426 ARG A O 1
ATOM 2963 N N . LEU A 1 427 ? 7.117 -4.931 -1.447 1.00 87.94 427 LEU A N 1
ATOM 2964 C CA . LEU A 1 427 ? 8.517 -5.138 -1.786 1.00 87.94 427 LEU A CA 1
ATOM 2965 C C . LEU A 1 427 ? 9.200 -5.910 -0.640 1.00 87.94 427 LEU A C 1
ATOM 2967 O O . LEU A 1 427 ? 9.077 -5.504 0.516 1.00 87.94 427 LEU A O 1
ATOM 2971 N N . PRO A 1 428 ? 9.947 -6.997 -0.916 1.00 89.38 428 PRO A N 1
ATOM 2972 C CA . PRO A 1 428 ? 10.644 -7.738 0.128 1.00 89.38 428 PRO A CA 1
ATOM 2973 C C . PRO A 1 428 ? 11.592 -6.837 0.925 1.00 89.38 428 PRO A C 1
ATOM 2975 O O . PRO A 1 428 ? 12.375 -6.094 0.331 1.00 89.38 428 PRO A O 1
ATOM 2978 N N . ALA A 1 429 ? 11.581 -6.962 2.257 1.00 86.56 429 ALA A N 1
ATOM 2979 C CA . ALA A 1 429 ? 12.414 -6.148 3.150 1.00 86.56 429 ALA A CA 1
ATOM 2980 C C . ALA A 1 429 ? 13.897 -6.160 2.740 1.00 86.56 429 ALA A C 1
ATOM 2982 O O . ALA A 1 429 ? 14.506 -5.107 2.617 1.00 86.56 429 ALA A O 1
ATOM 2983 N N . ALA A 1 430 ? 14.437 -7.330 2.382 1.00 87.75 430 ALA A N 1
ATOM 2984 C CA . ALA A 1 430 ? 15.816 -7.463 1.912 1.00 87.75 430 ALA A CA 1
ATOM 2985 C C . ALA A 1 430 ? 16.120 -6.653 0.631 1.00 87.75 430 ALA A C 1
ATOM 2987 O O . ALA A 1 430 ? 17.233 -6.160 0.466 1.00 87.75 430 ALA A O 1
ATOM 2988 N N . ALA A 1 431 ? 15.154 -6.502 -0.285 1.00 92.69 431 ALA A N 1
ATOM 2989 C CA . ALA A 1 431 ? 15.337 -5.688 -1.490 1.00 92.69 431 ALA A CA 1
ATOM 2990 C C . ALA A 1 431 ? 15.330 -4.190 -1.149 1.00 92.69 431 ALA A C 1
ATOM 2992 O O . ALA A 1 431 ? 16.151 -3.437 -1.675 1.00 92.69 431 ALA A O 1
ATOM 2993 N N . LEU A 1 432 ? 14.440 -3.770 -0.240 1.00 91.81 432 LEU A N 1
ATOM 2994 C CA . LEU A 1 432 ? 14.402 -2.397 0.257 1.00 91.81 432 LEU A CA 1
ATOM 2995 C C . LEU A 1 432 ? 15.682 -2.051 1.032 1.00 91.81 432 LEU A C 1
ATOM 2997 O O . LEU A 1 432 ? 16.298 -1.036 0.736 1.00 91.81 432 LEU A O 1
ATOM 3001 N N . GLU A 1 433 ? 16.131 -2.912 1.944 1.00 91.56 433 GLU A N 1
ATOM 3002 C CA . GLU A 1 433 ? 17.383 -2.752 2.697 1.00 91.56 433 GLU A CA 1
ATOM 3003 C C . GLU A 1 433 ? 18.597 -2.660 1.763 1.00 91.56 433 GLU A C 1
ATOM 3005 O O . GLU A 1 433 ? 19.445 -1.782 1.924 1.00 91.56 433 GLU A O 1
ATOM 3010 N N . ALA A 1 434 ? 18.668 -3.514 0.735 1.00 92.44 434 ALA A N 1
ATOM 3011 C CA . ALA A 1 434 ? 19.730 -3.450 -0.264 1.00 92.44 434 ALA A CA 1
ATOM 3012 C C . ALA A 1 434 ? 19.726 -2.112 -1.024 1.00 92.44 434 ALA A C 1
ATOM 3014 O O . ALA A 1 434 ? 20.797 -1.541 -1.266 1.00 92.44 434 ALA A O 1
ATOM 3015 N N . LEU A 1 435 ? 18.546 -1.589 -1.371 1.00 94.31 435 LEU A N 1
ATOM 3016 C CA . LEU A 1 435 ? 18.392 -0.286 -2.019 1.00 94.31 435 LEU A CA 1
ATOM 3017 C C . LEU A 1 435 ? 18.758 0.864 -1.073 1.00 94.31 435 LEU A C 1
ATOM 3019 O O . LEU A 1 435 ? 19.490 1.770 -1.463 1.00 94.31 435 LEU A O 1
ATOM 302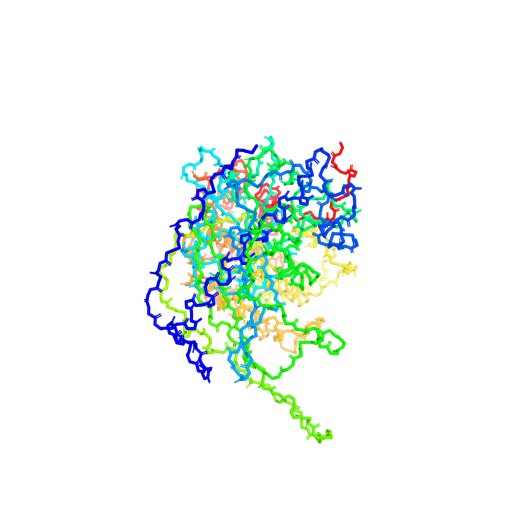3 N N . GLU A 1 436 ? 18.322 0.811 0.183 1.00 92.12 436 GLU A N 1
ATOM 3024 C CA . GLU A 1 436 ? 18.651 1.809 1.199 1.00 92.12 436 GLU A CA 1
ATOM 3025 C C . GLU A 1 436 ? 20.150 1.866 1.481 1.00 92.12 436 GLU A C 1
ATOM 3027 O O . GLU A 1 436 ? 20.718 2.957 1.472 1.00 92.12 436 GLU A O 1
ATOM 3032 N N . ALA A 1 437 ? 20.801 0.710 1.631 1.00 91.62 437 ALA A N 1
ATOM 3033 C CA . ALA A 1 437 ? 22.249 0.614 1.772 1.00 91.62 437 ALA A CA 1
ATOM 3034 C C . ALA A 1 437 ? 22.979 1.176 0.540 1.00 91.62 437 ALA A C 1
ATOM 3036 O O . ALA A 1 437 ? 23.994 1.854 0.675 1.00 91.62 437 ALA A O 1
ATOM 3037 N N . THR A 1 438 ? 22.439 0.947 -0.662 1.00 93.12 438 THR A N 1
ATOM 3038 C CA . THR A 1 438 ? 22.999 1.500 -1.907 1.00 93.12 438 THR A CA 1
ATOM 3039 C C . THR A 1 438 ? 22.900 3.024 -1.931 1.00 93.12 438 THR A C 1
ATOM 3041 O O . THR A 1 438 ? 23.886 3.696 -2.215 1.00 93.12 438 THR A O 1
ATOM 3044 N N . CYS A 1 439 ? 21.740 3.587 -1.584 1.00 90.62 439 CYS A N 1
ATOM 3045 C CA . CYS A 1 439 ? 21.569 5.036 -1.496 1.00 90.62 439 CYS A CA 1
ATOM 3046 C C . CYS A 1 439 ? 22.407 5.663 -0.377 1.00 90.62 439 CYS A C 1
ATOM 3048 O O . CYS A 1 439 ? 22.862 6.786 -0.538 1.00 90.62 439 CYS A O 1
ATOM 3050 N N . ALA A 1 440 ? 22.593 4.977 0.754 1.00 89.25 440 ALA A N 1
ATOM 3051 C CA . ALA A 1 440 ? 23.387 5.477 1.877 1.00 89.25 440 ALA A CA 1
ATOM 3052 C C . ALA A 1 440 ? 24.889 5.536 1.558 1.00 89.25 440 ALA A C 1
ATOM 3054 O O . ALA A 1 440 ? 25.586 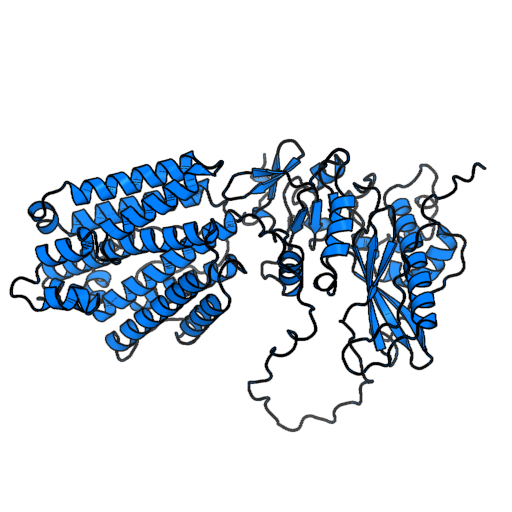6.416 2.055 1.00 89.25 440 ALA A O 1
ATOM 3055 N N . ALA A 1 441 ? 25.377 4.628 0.710 1.00 87.94 441 ALA A N 1
ATOM 3056 C CA . ALA A 1 441 ? 26.757 4.628 0.235 1.00 87.94 441 ALA A CA 1
ATOM 3057 C C . ALA A 1 441 ? 27.043 5.717 -0.821 1.00 87.94 441 ALA A C 1
ATOM 3059 O O . ALA A 1 441 ? 28.205 5.958 -1.147 1.00 87.94 441 ALA A O 1
ATOM 3060 N N . LEU A 1 442 ? 26.012 6.389 -1.346 1.00 83.62 442 LEU A N 1
ATOM 3061 C CA . LEU A 1 442 ? 26.158 7.492 -2.293 1.00 83.62 442 LEU A CA 1
ATOM 3062 C C . LEU A 1 442 ? 25.953 8.838 -1.578 1.00 83.62 442 LEU A C 1
ATOM 3064 O O . LEU A 1 442 ? 24.905 9.053 -0.965 1.00 83.62 442 LEU A O 1
ATOM 3068 N N . PRO A 1 443 ? 26.917 9.772 -1.650 1.00 71.12 443 PRO A N 1
ATOM 3069 C CA . PRO A 1 443 ? 26.783 11.065 -0.994 1.00 71.12 443 PRO A CA 1
ATOM 3070 C C . PRO A 1 443 ? 25.616 11.873 -1.599 1.00 71.12 443 PRO A C 1
ATOM 3072 O O . PRO A 1 443 ? 25.515 11.961 -2.826 1.00 71.12 443 PRO A O 1
ATOM 3075 N N . PRO A 1 444 ? 24.739 12.490 -0.781 1.00 59.28 444 PRO A N 1
ATOM 3076 C CA . PRO A 1 444 ? 23.712 13.400 -1.282 1.00 59.28 444 PRO A CA 1
ATOM 3077 C C . PRO A 1 444 ? 24.371 14.676 -1.834 1.00 59.28 444 PRO A C 1
ATOM 3079 O O . PRO A 1 444 ? 25.127 15.341 -1.131 1.00 59.28 444 PRO A O 1
ATOM 3082 N N . GLY A 1 445 ? 24.096 15.023 -3.095 1.00 62.44 445 GLY A N 1
ATOM 3083 C CA . GLY A 1 445 ? 24.774 16.117 -3.809 1.00 62.44 445 GLY A CA 1
ATOM 3084 C C . GLY A 1 445 ? 25.747 15.607 -4.876 1.00 62.44 445 GLY A C 1
ATOM 3085 O O . GLY A 1 445 ? 25.706 14.432 -5.218 1.00 62.44 445 GLY A O 1
ATOM 3086 N N . ARG A 1 446 ? 26.569 16.495 -5.466 1.00 62.19 446 ARG A N 1
ATOM 3087 C CA . ARG A 1 446 ? 27.411 16.247 -6.663 1.00 62.19 446 ARG A CA 1
ATOM 3088 C C . ARG A 1 446 ? 28.337 15.020 -6.510 1.00 62.19 446 ARG A C 1
ATOM 3090 O O . ARG A 1 446 ? 29.518 15.170 -6.211 1.00 62.19 446 ARG A O 1
ATOM 3097 N N . TRP A 1 447 ? 27.819 13.817 -6.764 1.00 73.12 447 TRP A N 1
ATOM 3098 C CA . TRP A 1 447 ? 28.596 12.582 -6.853 1.00 73.12 447 TRP A CA 1
ATOM 3099 C C . TRP A 1 447 ? 29.577 12.709 -8.019 1.00 73.12 447 TRP A C 1
ATOM 3101 O O . TRP A 1 447 ? 29.179 12.804 -9.179 1.00 73.12 447 TRP A O 1
ATOM 3111 N N . ARG A 1 448 ? 30.868 12.793 -7.692 1.00 76.00 448 ARG A N 1
ATOM 3112 C CA . ARG A 1 448 ? 31.985 12.842 -8.642 1.00 76.00 448 ARG A CA 1
ATOM 3113 C C . ARG A 1 448 ? 32.989 11.762 -8.241 1.00 76.00 448 ARG A C 1
ATOM 3115 O O . ARG A 1 448 ? 33.914 12.054 -7.481 1.00 76.00 448 ARG A O 1
ATOM 3122 N N . PRO A 1 449 ? 32.757 10.500 -8.637 1.00 77.00 449 PRO A N 1
ATOM 3123 C CA . PRO A 1 449 ? 33.669 9.417 -8.298 1.00 77.00 449 PRO A CA 1
ATOM 3124 C C . PRO A 1 449 ? 35.054 9.682 -8.900 1.00 77.00 449 PRO A C 1
ATOM 3126 O O . PRO A 1 449 ? 35.157 10.151 -10.031 1.00 77.00 449 PRO A O 1
ATOM 3129 N N . ARG A 1 450 ? 36.116 9.374 -8.140 1.00 81.00 450 ARG A N 1
ATOM 3130 C CA . ARG A 1 450 ? 37.502 9.451 -8.639 1.00 81.00 450 ARG A CA 1
ATOM 3131 C C . ARG A 1 450 ? 37.741 8.477 -9.793 1.00 81.00 450 ARG A C 1
ATOM 3133 O O . ARG A 1 450 ? 38.438 8.826 -10.734 1.00 81.00 450 ARG A O 1
ATOM 3140 N N . ASP A 1 451 ? 37.123 7.299 -9.715 1.00 86.62 451 ASP A N 1
ATOM 3141 C CA . ASP A 1 451 ? 37.061 6.308 -10.789 1.00 86.62 451 ASP A CA 1
ATOM 3142 C C . ASP A 1 451 ? 35.594 6.115 -11.223 1.00 86.62 451 ASP A C 1
ATOM 3144 O O . ASP A 1 451 ? 34.844 5.377 -10.572 1.00 86.62 451 ASP A O 1
ATOM 3148 N N . PRO A 1 452 ? 35.147 6.804 -12.290 1.00 84.06 452 PRO A N 1
ATOM 3149 C CA . PRO A 1 452 ? 33.779 6.699 -12.787 1.00 84.06 452 PRO A CA 1
ATOM 3150 C C . PRO A 1 452 ? 33.393 5.302 -13.268 1.00 84.06 452 PRO A C 1
ATOM 3152 O O . PRO A 1 452 ? 32.230 4.929 -13.116 1.00 84.06 452 PRO A O 1
ATOM 3155 N N . ARG A 1 453 ? 34.335 4.522 -13.815 1.00 84.50 453 ARG A N 1
ATOM 3156 C CA . ARG A 1 453 ? 34.051 3.183 -14.345 1.00 84.50 453 ARG A CA 1
ATOM 3157 C C . ARG A 1 453 ? 33.830 2.187 -13.218 1.00 84.50 453 ARG A C 1
ATOM 3159 O O . ARG A 1 453 ? 32.797 1.522 -13.201 1.00 84.50 453 ARG A O 1
ATOM 3166 N N . ALA A 1 454 ? 34.729 2.137 -12.233 1.00 87.31 454 ALA A N 1
ATOM 3167 C CA . ALA A 1 454 ? 34.547 1.260 -11.075 1.00 87.31 454 ALA A CA 1
ATOM 3168 C C . ALA A 1 454 ? 33.287 1.627 -10.276 1.00 87.31 454 ALA A C 1
ATOM 3170 O O . ALA A 1 454 ? 32.531 0.756 -9.840 1.00 87.31 454 ALA A O 1
ATOM 3171 N N . ALA A 1 455 ? 33.019 2.926 -10.125 1.00 88.50 455 ALA A N 1
ATOM 3172 C CA . ALA A 1 455 ? 31.827 3.401 -9.440 1.00 88.50 455 ALA A CA 1
ATOM 3173 C C . ALA A 1 455 ? 30.535 3.051 -10.204 1.00 88.50 455 ALA A C 1
ATOM 3175 O O . ALA A 1 455 ? 29.544 2.661 -9.585 1.00 88.50 455 ALA A O 1
ATOM 3176 N N . ALA A 1 456 ? 30.545 3.133 -11.538 1.00 89.00 456 ALA A N 1
ATOM 3177 C CA . ALA A 1 456 ? 29.442 2.691 -12.386 1.00 89.00 456 ALA A CA 1
ATOM 3178 C C . ALA A 1 456 ? 29.197 1.178 -12.293 1.00 89.00 456 ALA A C 1
ATOM 3180 O O . ALA A 1 456 ? 28.063 0.767 -12.043 1.00 89.00 456 ALA A O 1
ATOM 3181 N N . ALA A 1 457 ? 30.250 0.362 -12.400 1.00 89.31 457 ALA A N 1
ATOM 3182 C CA . ALA A 1 457 ? 30.158 -1.090 -12.270 1.00 89.31 457 ALA A CA 1
ATOM 3183 C C . ALA A 1 457 ? 29.566 -1.499 -10.909 1.00 89.31 457 ALA A C 1
ATOM 3185 O O . ALA A 1 457 ? 28.680 -2.355 -10.837 1.00 89.31 457 ALA A O 1
ATOM 3186 N N . TRP A 1 458 ? 29.975 -0.820 -9.830 1.00 92.56 458 TRP A N 1
ATOM 3187 C CA . TRP A 1 458 ? 29.381 -1.004 -8.507 1.00 92.56 458 TRP A CA 1
ATOM 3188 C C . TRP A 1 458 ? 27.878 -0.681 -8.505 1.00 92.56 458 TRP A C 1
ATOM 3190 O O . TRP A 1 458 ? 27.084 -1.496 -8.039 1.00 92.56 458 TRP A O 1
ATOM 3200 N N . VAL A 1 459 ? 27.440 0.446 -9.082 1.00 93.25 459 VAL A N 1
ATOM 3201 C CA . VAL A 1 459 ? 26.002 0.784 -9.178 1.00 93.25 459 VAL A CA 1
ATOM 3202 C C . VAL A 1 459 ? 25.219 -0.272 -9.972 1.00 93.25 459 VAL A C 1
ATOM 3204 O O . VAL A 1 459 ? 24.143 -0.695 -9.533 1.00 93.25 459 VAL A O 1
ATOM 3207 N N . CYS A 1 460 ? 25.754 -0.741 -11.101 1.00 92.31 460 CYS A N 1
ATOM 3208 C CA . CYS A 1 460 ? 25.168 -1.825 -11.897 1.00 92.31 460 CYS A CA 1
ATOM 3209 C C . CYS A 1 460 ? 25.013 -3.110 -11.062 1.00 92.31 460 CYS A C 1
ATOM 3211 O O . CYS A 1 460 ? 23.941 -3.718 -11.039 1.00 92.31 460 CYS A O 1
ATOM 3213 N N . GLN A 1 461 ? 26.038 -3.490 -10.293 1.00 93.75 461 GLN A N 1
ATOM 3214 C CA . GLN A 1 461 ? 25.983 -4.651 -9.401 1.00 93.75 461 GLN A CA 1
ATOM 3215 C C . GLN A 1 461 ? 24.922 -4.483 -8.300 1.00 93.75 461 GLN A C 1
ATOM 3217 O O . GLN A 1 461 ? 24.156 -5.407 -8.016 1.00 93.75 461 GLN A O 1
ATOM 3222 N N . ARG A 1 462 ? 24.837 -3.300 -7.682 1.00 96.06 462 ARG A N 1
ATOM 3223 C CA . ARG A 1 462 ? 23.872 -3.015 -6.609 1.00 96.06 462 ARG A CA 1
ATOM 3224 C C . ARG A 1 462 ? 22.427 -3.025 -7.105 1.00 96.06 462 ARG A C 1
ATOM 3226 O O . ARG A 1 462 ? 21.565 -3.616 -6.456 1.00 96.06 462 ARG A O 1
ATOM 3233 N N . THR A 1 463 ? 22.151 -2.418 -8.257 1.00 95.06 463 THR A N 1
ATOM 3234 C CA . THR A 1 463 ? 20.809 -2.430 -8.869 1.00 95.06 463 THR A CA 1
ATOM 3235 C C . THR A 1 463 ? 20.399 -3.840 -9.311 1.00 95.06 463 THR A C 1
ATOM 3237 O O . THR A 1 463 ? 19.254 -4.246 -9.082 1.00 95.06 463 THR A O 1
ATOM 3240 N N . ALA A 1 464 ? 21.333 -4.642 -9.834 1.00 92.81 464 ALA A N 1
ATOM 3241 C CA . ALA A 1 464 ? 21.112 -6.062 -10.112 1.00 92.81 464 ALA A CA 1
ATOM 3242 C C . ALA A 1 464 ? 20.797 -6.866 -8.835 1.00 92.81 464 ALA A C 1
ATOM 3244 O O . ALA A 1 464 ? 19.859 -7.661 -8.823 1.00 92.81 464 ALA A O 1
ATOM 3245 N N . ALA A 1 465 ? 21.503 -6.616 -7.727 1.00 93.94 465 ALA A N 1
ATOM 3246 C CA . ALA A 1 465 ? 21.236 -7.281 -6.450 1.00 93.94 465 ALA A CA 1
ATOM 3247 C C . ALA A 1 465 ? 19.834 -6.960 -5.894 1.00 93.94 465 ALA A C 1
ATOM 3249 O O . ALA A 1 465 ? 19.138 -7.858 -5.414 1.00 93.94 465 ALA A O 1
ATOM 3250 N N . VAL A 1 466 ? 19.386 -5.701 -5.994 1.00 95.25 466 VAL A N 1
ATOM 3251 C CA . VAL A 1 466 ? 18.031 -5.286 -5.579 1.00 95.25 466 VAL A CA 1
ATOM 3252 C C . VAL A 1 466 ? 16.966 -5.999 -6.416 1.00 95.25 466 VAL A C 1
ATOM 3254 O O . VAL A 1 466 ? 16.045 -6.608 -5.866 1.00 95.25 466 VAL A O 1
ATOM 3257 N N . THR A 1 467 ? 17.100 -5.965 -7.743 1.00 95.19 467 THR A N 1
ATOM 3258 C CA . THR A 1 467 ? 16.123 -6.573 -8.662 1.00 95.19 467 THR A CA 1
ATOM 3259 C C . THR A 1 467 ? 16.101 -8.099 -8.578 1.00 95.19 467 THR A C 1
ATOM 3261 O O . THR A 1 467 ? 15.018 -8.684 -8.569 1.00 95.19 467 THR A O 1
ATOM 3264 N N . GLY A 1 468 ? 17.261 -8.745 -8.426 1.00 93.12 468 GLY A N 1
ATOM 3265 C CA . GLY A 1 468 ? 17.374 -10.188 -8.199 1.00 93.12 468 GLY A CA 1
ATOM 3266 C C . GLY A 1 468 ? 16.765 -10.621 -6.864 1.00 93.12 468 GLY A C 1
ATOM 3267 O O . GLY A 1 468 ? 16.029 -11.605 -6.805 1.00 93.12 468 GLY A O 1
ATOM 3268 N N . THR A 1 469 ? 16.973 -9.835 -5.802 1.00 93.38 469 THR A N 1
ATOM 3269 C CA . THR A 1 469 ? 16.349 -10.090 -4.494 1.00 93.38 469 THR A CA 1
ATOM 3270 C C . THR A 1 469 ? 14.827 -9.991 -4.564 1.00 93.38 469 THR A C 1
ATOM 3272 O O . THR A 1 469 ? 14.129 -10.844 -4.011 1.00 93.38 469 THR A O 1
ATOM 3275 N N . ALA A 1 470 ? 14.303 -8.978 -5.260 1.00 92.88 470 ALA A N 1
ATOM 3276 C CA . ALA A 1 470 ? 12.872 -8.852 -5.511 1.00 92.88 470 ALA A CA 1
ATOM 3277 C C . ALA A 1 470 ? 12.345 -10.059 -6.312 1.00 92.88 470 ALA A C 1
ATOM 3279 O O . ALA A 1 470 ? 11.366 -10.680 -5.908 1.00 92.88 470 ALA A O 1
ATOM 3280 N N . ALA A 1 471 ? 13.043 -10.470 -7.375 1.00 91.06 471 ALA A N 1
ATOM 3281 C CA . ALA A 1 471 ? 12.664 -11.616 -8.205 1.00 91.06 471 ALA A CA 1
ATOM 3282 C C . ALA A 1 471 ? 12.588 -12.957 -7.469 1.00 91.06 471 ALA A C 1
ATOM 3284 O O . ALA A 1 471 ? 11.713 -13.776 -7.771 1.00 91.06 471 ALA A O 1
ATOM 3285 N N . ALA A 1 472 ? 13.475 -13.162 -6.498 1.00 90.19 472 ALA A N 1
ATOM 3286 C CA . ALA A 1 472 ? 13.518 -14.380 -5.703 1.00 90.19 472 ALA A CA 1
ATOM 3287 C C . ALA A 1 472 ? 12.441 -14.436 -4.607 1.00 90.19 472 ALA A C 1
ATOM 3289 O O . ALA A 1 472 ? 12.058 -15.526 -4.193 1.00 90.19 472 ALA A O 1
ATOM 3290 N N . ARG A 1 473 ? 11.978 -13.283 -4.099 1.00 89.38 473 ARG A N 1
ATOM 3291 C CA . ARG A 1 473 ? 11.158 -13.220 -2.872 1.00 89.38 473 ARG A CA 1
ATOM 3292 C C . ARG A 1 473 ? 9.759 -12.641 -3.050 1.00 89.38 473 ARG A C 1
ATOM 3294 O O . ARG A 1 473 ? 8.928 -12.819 -2.164 1.00 89.38 473 ARG A O 1
ATOM 3301 N N . MET A 1 474 ? 9.486 -11.937 -4.145 1.00 89.75 474 MET A N 1
ATOM 3302 C CA . MET A 1 474 ? 8.139 -11.446 -4.425 1.00 89.75 474 MET A CA 1
ATOM 3303 C C . MET A 1 474 ? 7.191 -12.606 -4.731 1.00 89.75 474 MET A C 1
ATOM 3305 O O . MET A 1 474 ? 7.532 -13.539 -5.463 1.00 89.75 474 MET A O 1
ATOM 3309 N N . ARG A 1 475 ? 5.969 -12.512 -4.201 1.00 86.19 475 ARG A N 1
ATOM 3310 C CA . ARG A 1 475 ? 4.868 -13.400 -4.584 1.00 86.19 475 ARG A CA 1
ATOM 3311 C C . ARG A 1 475 ? 4.498 -13.135 -6.040 1.00 86.19 475 ARG A C 1
ATOM 3313 O O . ARG A 1 475 ? 4.580 -12.001 -6.493 1.00 86.19 475 ARG A O 1
ATOM 3320 N N . ARG A 1 476 ? 4.099 -14.174 -6.773 1.00 88.44 476 ARG A N 1
ATOM 3321 C CA . ARG A 1 476 ? 3.725 -14.079 -8.193 1.00 88.44 476 ARG A CA 1
ATOM 3322 C C . ARG A 1 476 ? 2.258 -13.664 -8.343 1.00 88.44 476 ARG A C 1
ATOM 3324 O O . ARG A 1 476 ? 1.448 -14.433 -8.831 1.00 88.44 476 ARG A O 1
ATOM 3331 N N . ASP A 1 477 ? 1.949 -12.472 -7.843 1.00 86.56 477 ASP A N 1
ATOM 3332 C CA . ASP A 1 477 ? 0.648 -11.799 -7.941 1.00 86.56 477 ASP A CA 1
ATOM 3333 C C . ASP A 1 477 ? 0.773 -10.492 -8.757 1.00 86.56 477 ASP A C 1
ATOM 3335 O O . ASP A 1 477 ? 1.838 -10.191 -9.305 1.00 86.56 477 ASP A O 1
ATOM 3339 N N . ASP A 1 478 ? -0.287 -9.684 -8.829 1.00 87.06 478 ASP A N 1
ATOM 3340 C CA . ASP A 1 478 ? -0.288 -8.387 -9.526 1.00 87.06 478 ASP A CA 1
ATOM 3341 C C . ASP A 1 478 ? 0.914 -7.498 -9.176 1.00 87.06 478 ASP A C 1
ATOM 3343 O O . ASP A 1 478 ? 1.461 -6.811 -10.042 1.00 87.06 478 ASP A O 1
ATOM 3347 N N . ALA A 1 479 ? 1.377 -7.513 -7.921 1.00 89.44 479 ALA A N 1
ATOM 3348 C CA . ALA A 1 479 ? 2.515 -6.701 -7.497 1.00 89.44 479 ALA A CA 1
ATOM 3349 C C . ALA A 1 479 ? 3.795 -7.104 -8.248 1.00 89.44 479 ALA A C 1
ATOM 3351 O O . ALA A 1 479 ? 4.583 -6.244 -8.655 1.00 89.44 479 ALA A O 1
ATOM 3352 N N . TRP A 1 480 ? 3.986 -8.405 -8.477 1.00 92.69 480 TRP A N 1
ATOM 3353 C CA . TRP A 1 480 ? 5.070 -8.925 -9.304 1.00 92.69 480 TRP A CA 1
ATOM 3354 C C . TRP A 1 480 ? 4.936 -8.505 -10.763 1.00 92.69 480 TRP A C 1
ATOM 3356 O O . TRP A 1 480 ? 5.932 -8.093 -11.361 1.00 92.69 480 TRP A O 1
ATOM 3366 N N . LEU A 1 481 ? 3.728 -8.555 -11.324 1.00 92.50 481 LEU A N 1
ATOM 3367 C CA . LEU A 1 481 ? 3.482 -8.144 -12.705 1.00 92.50 481 LEU A CA 1
ATOM 3368 C C . LEU A 1 481 ? 3.785 -6.658 -12.916 1.00 92.50 481 LEU A C 1
ATOM 3370 O O . LEU A 1 481 ? 4.500 -6.320 -13.856 1.00 92.50 481 LEU A O 1
ATOM 3374 N N . PHE A 1 482 ? 3.357 -5.771 -12.013 1.00 92.25 482 PHE A N 1
ATOM 3375 C CA . PHE A 1 482 ? 3.690 -4.342 -12.092 1.00 92.25 482 PHE A CA 1
ATOM 3376 C C . PHE A 1 482 ? 5.186 -4.062 -11.915 1.00 92.25 482 PHE A C 1
ATOM 3378 O O . PHE A 1 482 ? 5.741 -3.220 -12.625 1.00 92.25 482 PHE A O 1
ATOM 3385 N N . TRP A 1 483 ? 5.863 -4.779 -11.015 1.00 95.25 483 TRP A N 1
ATOM 3386 C CA . TRP A 1 483 ? 7.318 -4.689 -10.868 1.00 95.25 483 TRP A CA 1
ATOM 3387 C C . TRP A 1 483 ? 8.045 -5.128 -12.147 1.00 95.25 483 TRP A C 1
ATOM 3389 O O . TRP A 1 483 ? 8.907 -4.412 -12.657 1.00 95.25 483 TRP A O 1
ATOM 3399 N N . GLN A 1 484 ? 7.667 -6.278 -12.711 1.00 95.94 484 GLN A N 1
ATOM 3400 C CA . GLN A 1 484 ? 8.235 -6.799 -13.956 1.00 95.94 484 GLN A CA 1
ATOM 3401 C C . GLN A 1 484 ? 7.941 -5.902 -15.155 1.00 95.94 484 GLN A C 1
ATOM 3403 O O . GLN A 1 484 ? 8.823 -5.690 -15.988 1.00 95.94 484 GLN A O 1
ATOM 3408 N N . LEU A 1 485 ? 6.740 -5.335 -15.227 1.00 94.69 485 LEU A N 1
ATOM 3409 C CA . LEU A 1 485 ? 6.354 -4.365 -16.241 1.00 94.69 485 LEU A CA 1
ATOM 3410 C C . LEU A 1 485 ? 7.212 -3.096 -16.141 1.00 94.69 485 LEU A C 1
ATOM 3412 O O . LEU A 1 485 ? 7.701 -2.607 -17.161 1.00 94.69 485 LEU A O 1
ATOM 3416 N N . GLY A 1 486 ? 7.463 -2.601 -14.925 1.00 94.38 486 GLY A N 1
ATOM 3417 C CA . GLY A 1 486 ? 8.351 -1.464 -14.671 1.00 94.38 486 GLY A CA 1
ATOM 3418 C C . GLY A 1 486 ? 9.799 -1.737 -15.080 1.00 94.38 486 GLY A C 1
ATOM 3419 O O . GLY A 1 486 ? 10.406 -0.912 -15.761 1.00 94.38 486 GLY A O 1
ATOM 3420 N N . LEU A 1 487 ? 10.336 -2.918 -14.748 1.00 96.00 487 LEU A N 1
ATOM 3421 C CA . LEU A 1 487 ? 11.674 -3.330 -15.192 1.00 96.00 487 LEU A CA 1
ATOM 3422 C C . LEU A 1 487 ? 11.743 -3.420 -16.717 1.00 96.00 487 LEU A C 1
ATOM 3424 O O . LEU A 1 487 ? 12.652 -2.881 -17.333 1.00 96.00 487 LEU A O 1
ATOM 3428 N N . SER A 1 488 ? 10.766 -4.072 -17.338 1.00 96.25 488 SER A N 1
ATOM 3429 C CA . SER A 1 488 ? 10.770 -4.344 -18.777 1.00 96.25 488 SER A CA 1
ATOM 3430 C C . SER A 1 488 ? 10.618 -3.061 -19.606 1.00 96.25 488 SER A C 1
ATOM 3432 O O . SER A 1 488 ? 11.402 -2.802 -20.517 1.00 96.25 488 SER A O 1
ATOM 3434 N N . THR A 1 489 ? 9.675 -2.188 -19.244 1.00 94.06 489 THR A N 1
ATOM 3435 C CA . THR A 1 489 ? 9.508 -0.875 -19.896 1.00 94.06 489 THR A CA 1
ATOM 3436 C C . THR A 1 489 ? 10.682 0.065 -19.612 1.00 94.06 489 THR A C 1
ATOM 3438 O O . THR A 1 489 ? 11.167 0.739 -20.523 1.00 94.06 489 THR A O 1
ATOM 3441 N N . GLY A 1 490 ? 11.187 0.081 -18.372 1.00 93.69 490 GLY A N 1
ATOM 3442 C CA . GLY A 1 490 ? 12.364 0.854 -17.977 1.00 93.69 490 GLY A CA 1
ATOM 3443 C C . GLY A 1 490 ? 13.618 0.435 -18.739 1.00 93.69 490 GLY A C 1
ATOM 3444 O O . GLY A 1 490 ? 14.376 1.293 -19.184 1.00 93.69 490 GLY A O 1
ATOM 3445 N N . ARG A 1 491 ? 13.792 -0.869 -18.959 1.00 94.81 491 ARG A N 1
ATOM 3446 C CA . ARG A 1 491 ? 14.900 -1.459 -19.710 1.00 94.81 491 ARG A CA 1
ATOM 3447 C C . ARG A 1 491 ? 14.853 -1.132 -21.196 1.00 94.81 491 ARG A C 1
ATOM 3449 O O . ARG A 1 491 ? 15.872 -0.731 -21.743 1.00 94.81 491 ARG A O 1
ATOM 3456 N N . ALA A 1 492 ? 13.688 -1.227 -21.839 1.00 95.25 492 ALA A N 1
ATOM 3457 C CA . ALA A 1 492 ? 13.534 -0.806 -23.233 1.00 95.25 492 ALA A CA 1
ATOM 3458 C C . ALA A 1 492 ? 13.878 0.689 -23.412 1.00 95.25 492 ALA A C 1
ATOM 3460 O O . ALA A 1 492 ? 14.639 1.054 -24.310 1.00 95.25 492 ALA A O 1
ATOM 3461 N N . ALA A 1 493 ? 13.412 1.547 -22.497 1.00 92.25 493 ALA A N 1
ATOM 3462 C CA . ALA A 1 493 ? 13.778 2.964 -22.477 1.00 92.25 493 ALA A CA 1
ATOM 3463 C C . ALA A 1 493 ? 15.275 3.191 -22.177 1.00 92.25 493 ALA A C 1
ATOM 3465 O O . ALA A 1 493 ? 15.916 4.045 -22.783 1.00 92.25 493 ALA A O 1
ATOM 3466 N N . ALA A 1 494 ? 15.866 2.431 -21.254 1.00 90.38 494 ALA A N 1
ATOM 3467 C CA . ALA A 1 494 ? 17.298 2.480 -20.958 1.00 90.38 494 ALA A CA 1
ATOM 3468 C C . ALA A 1 494 ? 18.144 2.154 -22.195 1.00 90.38 494 ALA A C 1
ATOM 3470 O O . ALA A 1 494 ? 19.057 2.907 -22.529 1.00 90.38 494 ALA A O 1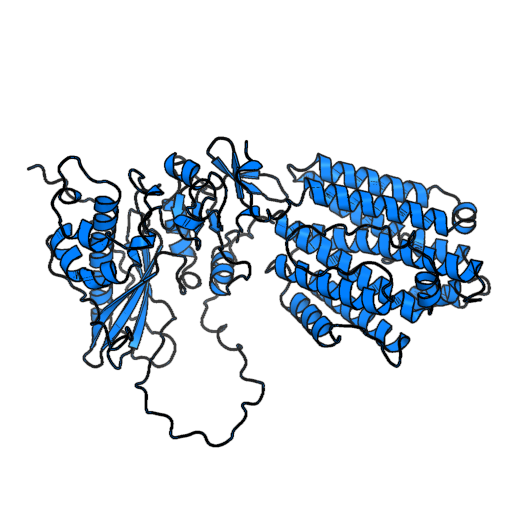
ATOM 3471 N N . THR A 1 495 ? 17.796 1.081 -22.903 1.00 93.25 495 THR A N 1
ATOM 3472 C CA . THR A 1 495 ? 18.436 0.674 -24.155 1.00 93.25 495 THR A CA 1
ATOM 3473 C C . THR A 1 495 ? 18.352 1.777 -25.213 1.00 93.25 495 THR A C 1
ATOM 3475 O O . THR A 1 495 ? 19.365 2.104 -25.828 1.00 93.25 495 THR A O 1
ATOM 3478 N N . ALA A 1 496 ? 17.186 2.412 -25.377 1.00 92.00 496 ALA A N 1
ATOM 3479 C CA . ALA A 1 496 ? 17.030 3.553 -26.279 1.00 92.00 496 ALA A CA 1
ATOM 3480 C C . ALA A 1 496 ? 17.983 4.711 -25.928 1.00 92.00 496 ALA A C 1
ATOM 3482 O O . ALA A 1 496 ? 18.679 5.224 -26.802 1.00 92.00 496 ALA A O 1
ATOM 3483 N N . ARG A 1 497 ? 18.071 5.104 -24.649 1.00 91.06 497 ARG A N 1
ATOM 3484 C CA . ARG A 1 497 ? 18.977 6.188 -24.217 1.00 91.06 497 ARG A CA 1
ATOM 3485 C C . ARG A 1 497 ? 20.446 5.869 -24.480 1.00 91.06 497 ARG A C 1
ATOM 3487 O O . ARG A 1 497 ? 21.183 6.742 -24.925 1.00 91.06 497 ARG A O 1
ATOM 3494 N N . LEU A 1 498 ? 20.860 4.632 -24.213 1.00 91.44 498 LEU A N 1
ATOM 3495 C CA . LEU A 1 498 ? 22.230 4.180 -24.447 1.00 91.44 498 LEU A CA 1
ATOM 3496 C C . LEU A 1 498 ? 22.603 4.235 -25.937 1.00 91.44 498 LEU A C 1
ATOM 3498 O O . LEU A 1 498 ? 23.657 4.762 -26.284 1.00 91.44 498 LEU A O 1
ATOM 3502 N N . LEU A 1 499 ? 21.713 3.763 -26.815 1.00 92.06 499 LEU A N 1
ATOM 3503 C CA . LEU A 1 499 ? 21.906 3.824 -28.268 1.00 92.06 499 LEU A CA 1
ATOM 3504 C C . LEU A 1 499 ? 21.956 5.262 -28.790 1.00 92.06 499 LEU A C 1
ATOM 3506 O O . LEU A 1 499 ? 22.819 5.583 -29.602 1.00 92.06 499 LEU A O 1
ATOM 3510 N N . ALA A 1 500 ? 21.072 6.138 -28.304 1.00 90.75 500 ALA A N 1
ATOM 3511 C CA . ALA A 1 500 ? 21.080 7.550 -28.680 1.00 90.75 500 ALA A CA 1
ATOM 3512 C C . ALA A 1 500 ? 22.387 8.249 -28.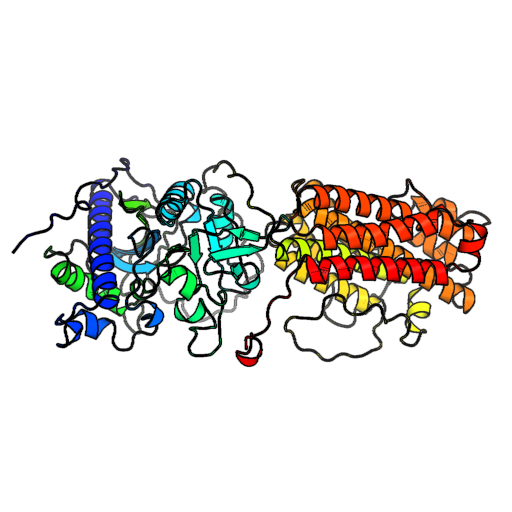262 1.00 90.75 500 ALA A C 1
ATOM 3514 O O . ALA A 1 500 ? 22.942 9.029 -29.035 1.00 90.75 500 ALA A O 1
ATOM 3515 N N . ALA A 1 501 ? 22.909 7.939 -27.071 1.00 90.19 501 ALA A N 1
ATOM 3516 C CA . ALA A 1 501 ? 24.178 8.482 -26.593 1.00 90.19 501 ALA A CA 1
ATOM 3517 C C . ALA A 1 501 ? 25.372 7.999 -27.431 1.00 90.19 501 ALA A C 1
ATOM 3519 O O . ALA A 1 501 ? 26.218 8.810 -27.807 1.00 90.19 501 ALA A O 1
ATOM 3520 N N . ALA A 1 502 ? 25.426 6.706 -27.768 1.00 90.81 502 ALA A N 1
ATOM 3521 C CA . ALA A 1 502 ? 26.474 6.163 -28.632 1.00 90.81 502 ALA A CA 1
ATOM 3522 C C . ALA A 1 502 ? 26.415 6.758 -30.049 1.00 90.81 502 ALA A C 1
ATOM 3524 O O . ALA A 1 502 ? 27.451 7.148 -30.587 1.00 90.81 502 ALA A O 1
ATOM 3525 N N . ALA A 1 503 ? 25.214 6.928 -30.614 1.00 89.81 503 ALA A N 1
ATOM 3526 C CA . ALA A 1 503 ? 25.026 7.587 -31.905 1.00 89.81 503 ALA A CA 1
ATOM 3527 C C . ALA A 1 503 ? 25.547 9.036 -31.892 1.00 89.81 503 ALA A C 1
ATOM 3529 O O . ALA A 1 503 ? 26.315 9.419 -32.771 1.00 89.81 503 ALA A O 1
ATOM 3530 N N . ALA A 1 504 ? 25.201 9.816 -30.861 1.00 87.81 504 ALA A N 1
ATOM 3531 C CA . ALA A 1 504 ? 25.649 11.203 -30.709 1.00 87.81 504 ALA A CA 1
ATOM 3532 C C . ALA A 1 504 ? 27.159 11.339 -30.422 1.00 87.81 504 ALA A C 1
ATOM 3534 O O . ALA A 1 504 ? 27.774 12.360 -30.750 1.00 87.81 504 ALA A O 1
ATOM 3535 N N . ALA A 1 505 ? 27.768 10.345 -29.772 1.00 87.62 505 ALA A N 1
ATOM 3536 C CA . ALA A 1 505 ? 29.211 10.295 -29.545 1.00 87.62 505 ALA A CA 1
ATOM 3537 C C . ALA A 1 505 ? 29.975 9.957 -30.833 1.00 87.62 505 ALA A C 1
ATOM 3539 O O . ALA A 1 505 ? 30.990 10.594 -31.121 1.00 87.62 505 ALA A O 1
ATOM 3540 N N . SER A 1 506 ? 29.447 9.006 -31.612 1.00 86.44 506 SER A N 1
ATOM 3541 C CA . SER A 1 506 ? 30.000 8.562 -32.893 1.00 86.44 506 SER A CA 1
ATOM 3542 C C . SER A 1 506 ? 29.923 9.661 -33.957 1.00 86.44 506 SER A C 1
ATOM 3544 O O . SER A 1 506 ? 30.931 9.961 -34.590 1.00 86.44 506 SER A O 1
ATOM 3546 N N . SER A 1 507 ? 28.778 10.340 -34.098 1.00 82.25 507 SER A N 1
ATOM 3547 C CA . SER A 1 507 ? 28.607 11.423 -35.080 1.00 82.25 507 SER A CA 1
ATOM 3548 C C . SER A 1 507 ? 29.429 12.674 -34.756 1.00 82.25 507 SER A C 1
ATOM 3550 O O . SER A 1 507 ? 29.827 13.407 -35.655 1.00 82.25 507 SER A O 1
ATOM 3552 N N . GLY A 1 508 ? 29.676 12.934 -33.469 1.00 74.19 508 GLY A N 1
ATOM 3553 C CA . GLY A 1 508 ? 30.444 14.088 -33.002 1.00 74.19 508 GLY A CA 1
ATOM 3554 C C . GLY A 1 508 ? 31.957 13.868 -32.937 1.00 74.19 508 GLY A C 1
ATOM 3555 O O . GLY A 1 508 ? 32.647 14.746 -32.430 1.00 74.19 508 GLY A O 1
ATOM 3556 N N . GLY A 1 509 ? 32.469 12.697 -33.344 1.00 69.19 509 GLY A N 1
ATOM 3557 C CA . GLY A 1 509 ? 33.900 12.358 -33.269 1.00 69.19 509 GLY A CA 1
ATOM 3558 C C . GLY A 1 509 ? 34.480 12.325 -31.847 1.00 69.19 509 GLY A C 1
ATOM 3559 O O . GLY A 1 509 ? 35.694 12.311 -31.675 1.00 69.19 509 GLY A O 1
ATOM 3560 N N . ARG A 1 510 ? 33.626 12.329 -30.812 1.00 68.31 510 ARG A N 1
ATOM 3561 C CA . ARG A 1 510 ? 34.031 12.419 -29.396 1.00 68.31 510 ARG A CA 1
ATOM 3562 C C . ARG A 1 510 ? 34.568 11.101 -28.851 1.00 68.31 510 ARG A C 1
ATOM 3564 O O . ARG A 1 510 ? 35.350 11.097 -27.904 1.00 68.31 510 ARG A O 1
ATOM 3571 N N . THR A 1 511 ? 34.112 9.983 -29.409 1.00 69.94 511 THR A N 1
ATOM 3572 C CA . THR A 1 511 ? 34.504 8.638 -28.981 1.00 69.94 511 THR A CA 1
ATOM 3573 C C . THR A 1 511 ? 34.558 7.745 -30.224 1.00 69.94 511 THR A C 1
ATOM 3575 O O . THR A 1 511 ? 33.502 7.299 -30.675 1.00 69.94 511 THR A O 1
ATOM 3578 N N . PRO A 1 512 ? 35.751 7.518 -30.810 1.00 64.69 512 PRO A N 1
ATOM 3579 C CA . PRO A 1 512 ? 35.913 6.759 -32.057 1.00 64.69 512 PRO A CA 1
ATOM 3580 C C . PRO A 1 512 ? 35.269 5.365 -32.006 1.00 64.69 512 PRO A C 1
ATOM 3582 O O . PRO A 1 512 ? 34.627 4.954 -32.967 1.00 64.69 512 PRO A O 1
ATOM 3585 N N . ASP A 1 513 ? 35.308 4.722 -30.833 1.00 81.25 513 ASP A N 1
ATOM 3586 C CA . ASP A 1 513 ? 34.771 3.377 -30.590 1.00 81.25 513 ASP A CA 1
ATOM 3587 C C . ASP A 1 513 ? 33.491 3.382 -29.731 1.00 81.25 513 ASP A C 1
ATOM 3589 O O . ASP A 1 513 ? 33.258 2.477 -28.929 1.00 81.25 513 ASP A O 1
ATOM 3593 N N . ALA A 1 514 ? 32.643 4.413 -29.858 1.00 87.75 514 ALA A N 1
ATOM 3594 C CA . ALA A 1 514 ? 31.429 4.574 -29.040 1.00 87.75 514 ALA A CA 1
ATOM 3595 C C . ALA A 1 514 ? 30.528 3.321 -29.010 1.00 87.75 514 ALA A C 1
ATOM 3597 O O . ALA A 1 514 ? 29.945 2.994 -27.974 1.00 87.75 514 ALA A O 1
ATOM 3598 N N . TRP A 1 515 ? 30.416 2.617 -30.140 1.00 90.25 515 TRP A N 1
ATOM 3599 C CA . TRP A 1 515 ? 29.607 1.404 -30.276 1.00 90.25 515 TRP A CA 1
ATOM 3600 C C . TRP A 1 515 ? 30.223 0.201 -29.552 1.00 90.25 515 TRP A C 1
ATOM 3602 O O . TRP A 1 515 ? 29.514 -0.480 -28.809 1.00 90.25 515 TRP A O 1
ATOM 3612 N N . ALA A 1 516 ? 31.533 -0.021 -29.693 1.00 87.12 516 ALA A N 1
ATOM 3613 C CA . ALA A 1 516 ? 32.252 -1.077 -28.980 1.00 87.12 516 ALA A CA 1
ATOM 3614 C C . ALA A 1 516 ? 32.268 -0.821 -27.464 1.00 87.12 516 ALA A C 1
ATOM 3616 O O . ALA A 1 516 ? 31.980 -1.722 -26.678 1.00 87.12 516 ALA A O 1
ATOM 3617 N N . ALA A 1 517 ? 32.496 0.430 -27.044 1.00 87.12 517 ALA A N 1
ATOM 3618 C CA . ALA A 1 517 ? 32.444 0.831 -25.639 1.00 87.12 517 ALA A CA 1
ATOM 3619 C C . ALA A 1 517 ? 31.055 0.596 -25.021 1.00 87.12 517 ALA A C 1
ATOM 3621 O O . ALA A 1 517 ? 30.948 0.114 -23.891 1.00 87.12 517 ALA A O 1
ATOM 3622 N N . LEU A 1 518 ? 29.982 0.887 -25.770 1.00 89.81 518 LEU A N 1
ATOM 3623 C CA . LEU A 1 518 ? 28.619 0.587 -25.340 1.00 89.81 518 LEU A CA 1
ATOM 3624 C C . LEU A 1 518 ? 28.387 -0.925 -25.192 1.00 89.81 518 LEU A C 1
ATOM 3626 O O . LEU A 1 518 ? 27.804 -1.351 -24.194 1.00 89.81 518 LEU A O 1
ATOM 3630 N N . LEU A 1 519 ? 28.818 -1.732 -26.165 1.00 88.12 519 LEU A N 1
ATOM 3631 C CA . LEU A 1 519 ? 28.649 -3.188 -26.129 1.00 88.12 519 LEU A CA 1
ATOM 3632 C C . LEU A 1 519 ? 29.440 -3.831 -24.982 1.00 88.12 519 LEU A C 1
ATOM 3634 O O . LEU A 1 519 ? 28.891 -4.675 -24.274 1.00 88.12 519 LEU A O 1
ATOM 3638 N N . GLY A 1 520 ? 30.667 -3.372 -24.725 1.00 84.31 520 GLY A N 1
ATOM 3639 C CA . GLY A 1 520 ? 31.467 -3.813 -23.580 1.00 84.31 520 GLY A CA 1
ATOM 3640 C C . GLY A 1 520 ? 30.817 -3.463 -22.236 1.00 84.31 520 GLY A C 1
ATOM 3641 O O . GLY A 1 520 ? 30.709 -4.314 -21.355 1.00 84.31 520 GLY A O 1
ATOM 3642 N N . ALA A 1 521 ? 30.265 -2.252 -22.101 1.00 84.38 521 ALA A N 1
ATOM 3643 C CA . ALA A 1 521 ? 29.575 -1.815 -20.883 1.00 84.38 521 ALA A CA 1
ATOM 3644 C C . ALA A 1 521 ? 28.234 -2.533 -20.624 1.00 84.38 521 ALA A C 1
ATOM 3646 O O . ALA A 1 521 ? 27.592 -2.299 -19.596 1.00 84.38 521 ALA A O 1
ATOM 3647 N N . ARG A 1 522 ? 27.745 -3.384 -21.540 1.00 82.94 522 ARG A N 1
ATOM 3648 C CA . ARG A 1 522 ? 26.516 -4.178 -21.346 1.00 82.94 522 ARG A CA 1
ATOM 3649 C C . ARG A 1 522 ? 26.761 -5.537 -20.695 1.00 82.94 522 ARG A C 1
ATOM 3651 O O . ARG A 1 522 ? 25.815 -6.086 -20.125 1.00 82.94 522 ARG A O 1
ATOM 3658 N N . GLY A 1 523 ? 28.018 -5.965 -20.612 1.00 72.69 523 GLY A N 1
ATOM 3659 C CA . GLY A 1 523 ? 28.445 -7.175 -19.919 1.00 72.69 523 GLY A CA 1
ATOM 3660 C C . GLY A 1 523 ? 29.102 -8.194 -20.855 1.00 72.69 523 GLY A C 1
ATOM 3661 O O . GLY A 1 523 ? 29.258 -7.933 -22.047 1.00 72.69 523 GLY A O 1
ATOM 3662 N N . PRO A 1 524 ? 29.486 -9.366 -20.322 1.00 67.00 524 PRO A N 1
ATOM 3663 C CA . PRO A 1 524 ? 30.266 -10.360 -21.061 1.00 67.00 524 PRO A CA 1
ATOM 3664 C C . PRO A 1 524 ? 29.527 -10.916 -22.287 1.00 67.00 524 PRO A C 1
ATOM 3666 O O . PRO A 1 524 ? 30.148 -11.122 -23.325 1.00 67.00 524 PRO A O 1
ATOM 3669 N N . ASP A 1 525 ? 28.203 -11.077 -22.208 1.00 64.62 525 ASP A N 1
ATOM 3670 C CA . ASP A 1 525 ? 27.387 -11.646 -23.293 1.00 64.62 525 ASP A CA 1
ATOM 3671 C C . ASP A 1 525 ? 27.411 -10.796 -24.575 1.00 64.62 525 ASP A C 1
ATOM 3673 O O . ASP A 1 525 ? 27.296 -11.321 -25.679 1.00 64.62 525 ASP A O 1
ATOM 3677 N N . THR A 1 526 ? 27.580 -9.479 -24.441 1.00 65.81 526 THR A N 1
ATOM 3678 C CA . THR A 1 526 ? 27.687 -8.539 -25.566 1.00 65.81 526 THR A CA 1
ATOM 3679 C C . THR A 1 526 ? 29.133 -8.144 -25.869 1.00 65.81 526 THR A C 1
ATOM 3681 O O . THR A 1 526 ? 29.385 -7.553 -26.918 1.00 65.81 526 THR A O 1
ATOM 3684 N N . ALA A 1 527 ? 30.087 -8.489 -24.995 1.00 62.81 527 ALA A N 1
ATOM 3685 C CA . ALA A 1 527 ? 31.510 -8.200 -25.175 1.00 62.81 527 ALA A CA 1
ATOM 3686 C C . ALA A 1 527 ? 32.107 -8.975 -26.359 1.00 62.81 527 ALA A C 1
ATOM 3688 O O . ALA A 1 527 ? 32.857 -8.404 -27.141 1.00 62.81 527 ALA A O 1
ATOM 3689 N N . ALA A 1 528 ? 31.665 -10.215 -26.596 1.00 65.31 528 ALA A N 1
ATOM 3690 C CA . ALA A 1 528 ? 32.079 -10.983 -27.775 1.00 65.31 528 ALA A CA 1
ATOM 3691 C C . ALA A 1 528 ? 31.710 -10.291 -29.107 1.00 65.31 528 ALA A C 1
ATOM 3693 O O . ALA A 1 528 ? 32.419 -10.428 -30.101 1.00 65.31 528 ALA A O 1
ATOM 3694 N N . ALA A 1 529 ? 30.620 -9.514 -29.130 1.00 63.31 529 ALA A N 1
ATOM 3695 C CA . ALA A 1 529 ? 30.236 -8.697 -30.283 1.00 63.31 529 ALA A CA 1
ATOM 3696 C C . ALA A 1 529 ? 31.006 -7.361 -30.363 1.00 63.31 529 ALA A C 1
ATOM 3698 O O . ALA A 1 529 ? 31.016 -6.735 -31.422 1.00 63.31 529 ALA A O 1
ATOM 3699 N N . ALA A 1 530 ? 31.634 -6.926 -29.265 1.00 61.34 530 ALA A N 1
ATOM 3700 C CA . ALA A 1 530 ? 32.501 -5.749 -29.210 1.00 61.34 530 ALA A CA 1
ATOM 3701 C C . ALA A 1 530 ? 33.922 -6.039 -29.732 1.00 61.34 530 ALA A C 1
ATOM 3703 O O . ALA A 1 530 ? 34.548 -5.142 -30.287 1.00 61.34 530 ALA A O 1
ATOM 3704 N N . ASP A 1 531 ? 34.396 -7.283 -29.602 1.00 60.22 531 ASP A N 1
ATOM 3705 C CA . ASP A 1 531 ? 35.754 -7.704 -29.990 1.00 60.22 531 ASP A CA 1
ATOM 3706 C C . ASP A 1 531 ? 35.893 -8.077 -31.484 1.00 60.22 531 ASP A C 1
ATOM 3708 O O . ASP A 1 531 ? 36.995 -8.306 -31.985 1.00 60.22 531 ASP A O 1
ATOM 3712 N N . GLY A 1 532 ? 34.783 -8.152 -32.226 1.00 60.19 532 GLY A N 1
ATOM 3713 C CA . GLY A 1 532 ? 34.790 -8.447 -33.662 1.00 60.19 532 GLY A CA 1
ATOM 3714 C C . GLY A 1 532 ? 35.119 -7.225 -34.529 1.00 60.19 532 GLY A C 1
ATOM 3715 O O . GLY A 1 532 ? 34.759 -6.099 -34.192 1.00 60.19 532 GLY A O 1
ATOM 3716 N N . ALA A 1 533 ? 35.687 -7.446 -35.724 1.00 46.97 533 ALA A N 1
ATOM 3717 C CA . ALA A 1 533 ? 36.022 -6.415 -36.729 1.00 46.97 533 ALA A CA 1
ATOM 3718 C C . ALA A 1 533 ? 34.815 -5.606 -37.289 1.00 46.97 533 ALA A C 1
ATOM 3720 O O . ALA A 1 533 ? 34.941 -4.902 -38.288 1.00 46.97 533 ALA A O 1
ATOM 3721 N N . GLY A 1 534 ? 33.639 -5.706 -36.659 1.00 57.03 534 GLY A N 1
ATOM 3722 C CA . GLY A 1 534 ? 32.372 -5.083 -37.043 1.00 57.03 534 GLY A CA 1
ATOM 3723 C C . GLY A 1 534 ? 31.578 -4.503 -35.866 1.00 57.03 534 GLY A C 1
ATOM 3724 O O . GLY A 1 534 ? 30.353 -4.419 -35.963 1.00 57.03 534 GLY A O 1
ATOM 3725 N N . ALA A 1 535 ? 32.240 -4.109 -34.769 1.00 67.06 535 ALA A N 1
ATOM 3726 C CA . ALA A 1 535 ? 31.647 -3.456 -33.592 1.00 67.06 535 ALA A CA 1
ATOM 3727 C C . ALA A 1 535 ? 31.126 -2.025 -33.879 1.00 67.06 535 ALA A C 1
ATOM 3729 O O . ALA A 1 535 ? 31.496 -1.047 -33.231 1.00 67.06 535 ALA A O 1
ATOM 3730 N N . GLY A 1 536 ? 30.267 -1.894 -34.891 1.00 85.06 536 GLY A N 1
ATOM 3731 C CA . GLY A 1 536 ? 29.620 -0.658 -35.316 1.00 85.06 536 GLY A CA 1
ATOM 3732 C C . GLY A 1 536 ? 28.128 -0.623 -34.983 1.00 85.06 536 GLY A C 1
ATOM 3733 O O . GLY A 1 536 ? 27.590 -1.484 -34.281 1.00 85.06 536 GLY A O 1
ATOM 3734 N N . ALA A 1 537 ? 27.429 0.368 -35.539 1.00 87.38 537 ALA A N 1
ATOM 3735 C CA . ALA A 1 537 ? 26.005 0.597 -35.287 1.00 87.38 537 ALA A CA 1
ATOM 3736 C C . ALA A 1 537 ? 25.125 -0.636 -35.569 1.00 87.38 537 ALA A C 1
ATOM 3738 O O . ALA A 1 537 ? 24.211 -0.920 -34.800 1.00 87.38 537 ALA A O 1
ATOM 3739 N N . ALA A 1 538 ? 25.421 -1.408 -36.622 1.00 89.75 538 ALA A N 1
ATOM 3740 C CA . ALA A 1 538 ? 24.655 -2.606 -36.974 1.00 89.75 538 ALA A CA 1
ATOM 3741 C C . ALA A 1 538 ? 24.741 -3.708 -35.903 1.00 89.75 538 ALA A C 1
ATOM 3743 O O . ALA A 1 538 ? 23.713 -4.265 -35.520 1.00 89.75 538 ALA A O 1
ATOM 3744 N N . ALA A 1 539 ? 25.935 -3.980 -35.365 1.00 88.56 539 ALA A N 1
ATOM 3745 C CA . ALA A 1 539 ? 26.114 -4.946 -34.280 1.00 88.56 539 ALA A CA 1
ATOM 3746 C C . ALA A 1 539 ? 25.398 -4.481 -33.002 1.00 88.56 539 ALA A C 1
ATOM 3748 O O . ALA A 1 539 ? 24.688 -5.261 -32.366 1.00 88.56 539 ALA A O 1
ATOM 3749 N N . ALA A 1 540 ? 25.509 -3.191 -32.670 1.00 89.94 540 ALA A N 1
ATOM 3750 C CA . ALA A 1 540 ? 24.820 -2.616 -31.521 1.00 89.94 540 ALA A CA 1
ATOM 3751 C C . ALA A 1 540 ? 23.292 -2.684 -31.656 1.00 89.94 540 ALA A C 1
ATOM 3753 O O . ALA A 1 540 ? 22.615 -3.077 -30.709 1.00 89.94 540 ALA A O 1
ATOM 3754 N N . VAL A 1 541 ? 22.734 -2.365 -32.826 1.00 92.25 541 VAL A N 1
ATOM 3755 C CA . VAL A 1 541 ? 21.295 -2.494 -33.102 1.00 92.25 541 VAL A CA 1
ATOM 3756 C C . VAL A 1 541 ? 20.845 -3.951 -33.010 1.00 92.25 541 VAL A C 1
ATOM 3758 O O . VAL A 1 541 ? 19.851 -4.232 -32.342 1.00 92.25 541 VAL A O 1
ATOM 3761 N N . GLN A 1 542 ? 21.581 -4.883 -33.615 1.00 91.38 542 GLN A N 1
ATOM 3762 C CA . GLN A 1 542 ? 21.239 -6.305 -33.585 1.00 91.38 542 GLN A CA 1
ATOM 3763 C C . GLN A 1 542 ? 21.158 -6.830 -32.143 1.00 91.38 542 GLN A C 1
ATOM 3765 O O . GLN A 1 542 ? 20.149 -7.416 -31.754 1.00 91.38 542 GLN A O 1
ATOM 3770 N N . GLN A 1 543 ? 22.189 -6.569 -31.337 1.00 90.06 543 GLN A N 1
ATOM 3771 C CA . GLN A 1 543 ? 22.299 -7.087 -29.969 1.00 90.06 543 GLN A CA 1
ATOM 3772 C C . GLN A 1 543 ? 21.382 -6.352 -28.982 1.00 90.06 543 GLN A C 1
ATOM 3774 O O . GLN A 1 543 ? 20.741 -6.960 -28.125 1.00 90.06 543 GLN A O 1
ATOM 3779 N N . LEU A 1 544 ? 21.301 -5.023 -29.086 1.00 92.19 544 LEU A N 1
ATOM 3780 C CA . LEU A 1 544 ? 20.603 -4.206 -28.096 1.00 92.19 544 LEU A CA 1
ATOM 3781 C C . LEU A 1 544 ? 19.134 -3.979 -28.446 1.00 92.19 544 LEU A C 1
ATOM 3783 O O . LEU A 1 544 ? 18.323 -3.884 -27.530 1.00 92.19 544 LEU A O 1
ATOM 3787 N N . LEU A 1 545 ? 18.753 -3.908 -29.724 1.00 94.06 545 LEU A N 1
ATOM 3788 C CA . LEU A 1 545 ? 17.345 -3.761 -30.106 1.00 94.06 545 LEU A CA 1
ATOM 3789 C C . LEU A 1 545 ? 16.683 -5.098 -30.419 1.00 94.06 545 LEU A C 1
ATOM 3791 O O . LEU A 1 545 ? 15.614 -5.356 -29.868 1.00 94.06 545 LEU A O 1
ATOM 3795 N N . LEU A 1 546 ? 17.287 -5.918 -31.281 1.00 94.94 546 LEU A N 1
ATOM 3796 C CA . LEU A 1 546 ? 16.565 -6.977 -31.997 1.00 94.94 546 LEU A CA 1
ATOM 3797 C C . LEU A 1 546 ? 16.673 -8.377 -31.382 1.00 94.94 546 LEU A C 1
ATOM 3799 O O . LEU A 1 546 ? 15.797 -9.205 -31.632 1.00 94.94 546 LEU A O 1
ATOM 3803 N N . ASP A 1 547 ? 17.704 -8.657 -30.583 1.00 92.38 547 ASP A N 1
ATOM 3804 C CA . ASP A 1 547 ? 17.911 -9.986 -30.000 1.00 92.38 547 ASP A CA 1
ATOM 3805 C C . ASP A 1 547 ? 16.706 -10.425 -29.146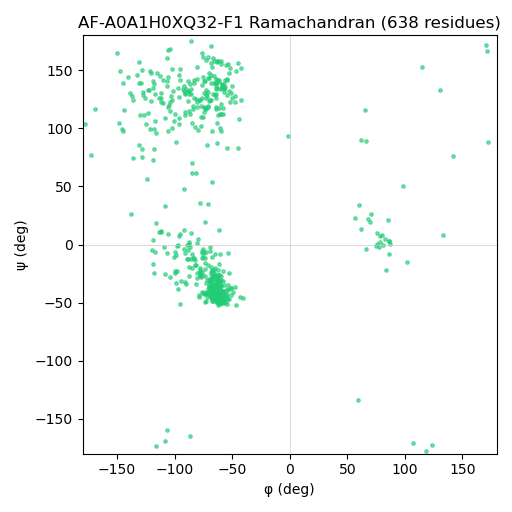 1.00 92.38 547 ASP A C 1
ATOM 3807 O O . ASP A 1 547 ? 16.370 -9.810 -28.140 1.00 92.38 547 ASP A O 1
ATOM 3811 N N . ARG A 1 548 ? 16.029 -11.510 -29.520 1.00 93.00 548 ARG A N 1
ATOM 3812 C CA . ARG A 1 548 ? 14.833 -11.997 -28.808 1.00 93.00 548 ARG A CA 1
ATOM 3813 C C . ARG A 1 548 ? 15.157 -12.759 -27.523 1.00 93.00 548 ARG A C 1
ATOM 3815 O O . ARG A 1 548 ? 14.302 -12.876 -26.639 1.00 93.00 548 ARG A O 1
ATOM 3822 N N . LEU A 1 549 ? 16.361 -13.304 -27.429 1.00 87.88 549 LEU A N 1
ATOM 3823 C CA . LEU A 1 549 ? 16.796 -14.173 -26.343 1.00 87.88 549 LEU A CA 1
ATOM 3824 C C . LEU A 1 549 ? 17.511 -13.379 -25.256 1.00 87.88 549 LEU A C 1
ATOM 3826 O O . LEU A 1 549 ? 17.385 -13.717 -24.080 1.00 87.88 549 LEU A O 1
ATOM 3830 N N . HIS A 1 550 ? 18.200 -12.301 -25.627 1.00 87.50 550 HIS A N 1
ATOM 3831 C CA . HIS A 1 550 ? 18.965 -11.512 -24.678 1.00 87.50 550 HIS A CA 1
ATOM 3832 C C . HIS A 1 550 ? 18.052 -10.686 -23.747 1.00 87.50 550 HIS A C 1
ATOM 3834 O O . HIS A 1 550 ? 17.381 -9.756 -24.204 1.00 87.50 550 HIS A O 1
ATOM 3840 N N . PRO A 1 551 ? 18.047 -10.928 -22.417 1.00 86.25 551 PRO A N 1
ATOM 3841 C CA . PRO A 1 551 ? 17.102 -10.288 -21.495 1.00 86.25 551 PRO A CA 1
ATOM 3842 C C . PRO A 1 551 ? 17.203 -8.763 -21.418 1.00 86.25 551 PRO A C 1
ATOM 3844 O O . PRO A 1 551 ? 16.305 -8.108 -20.884 1.00 86.25 551 PRO A O 1
ATOM 3847 N N . ARG A 1 552 ? 18.321 -8.204 -21.890 1.00 87.00 552 ARG A N 1
ATOM 3848 C CA . ARG A 1 552 ? 18.646 -6.776 -21.899 1.00 87.00 552 ARG A CA 1
ATOM 3849 C C . ARG A 1 552 ? 18.368 -6.092 -23.247 1.00 87.00 552 ARG A C 1
ATOM 3851 O O . ARG A 1 552 ? 18.540 -4.873 -23.326 1.00 87.00 552 ARG A O 1
ATOM 3858 N N . SER A 1 553 ? 17.898 -6.813 -24.266 1.00 93.81 553 SER A N 1
ATOM 3859 C CA . SER A 1 553 ? 17.489 -6.209 -25.537 1.00 93.81 553 SER A CA 1
ATOM 3860 C C . SER A 1 553 ? 16.131 -5.494 -25.436 1.00 93.81 553 SER A C 1
ATOM 3862 O O . SER A 1 553 ? 15.332 -5.749 -24.526 1.00 93.81 553 SER A O 1
ATOM 3864 N N . ALA A 1 554 ? 15.843 -4.600 -26.385 1.00 95.81 554 ALA A N 1
ATOM 3865 C CA . ALA A 1 554 ? 14.558 -3.914 -26.454 1.00 95.81 554 ALA A CA 1
ATOM 3866 C C . ALA A 1 554 ? 13.408 -4.867 -26.808 1.00 95.81 554 ALA A C 1
ATOM 3868 O O . ALA A 1 554 ? 12.396 -4.856 -26.112 1.00 95.81 554 ALA A O 1
ATOM 3869 N N . VAL A 1 555 ? 13.549 -5.708 -27.839 1.00 97.00 555 VAL A N 1
ATOM 3870 C CA . VAL A 1 555 ? 12.488 -6.639 -28.266 1.00 97.00 555 VAL A CA 1
ATOM 3871 C C . VAL A 1 555 ? 12.134 -7.630 -27.158 1.00 97.00 555 VAL A C 1
ATOM 3873 O O . VAL A 1 555 ? 10.948 -7.815 -26.874 1.00 97.00 555 VAL A O 1
ATOM 3876 N N . HIS A 1 556 ? 13.123 -8.208 -26.466 1.00 96.19 556 HIS A N 1
ATOM 3877 C CA . HIS A 1 556 ? 12.856 -9.105 -25.339 1.00 96.19 556 HIS A CA 1
ATOM 3878 C C . HIS A 1 556 ? 12.096 -8.385 -24.218 1.00 96.19 556 HIS A C 1
ATOM 3880 O O . HIS A 1 556 ? 11.110 -8.903 -23.684 1.00 96.19 556 HIS A O 1
ATOM 3886 N N . ALA A 1 557 ? 12.540 -7.176 -23.864 1.00 96.75 557 ALA A N 1
ATOM 3887 C CA . ALA A 1 557 ? 11.916 -6.382 -22.817 1.00 96.75 557 ALA A CA 1
ATOM 3888 C C . ALA A 1 557 ? 10.478 -5.970 -23.186 1.00 96.75 557 ALA A C 1
ATOM 3890 O O . ALA A 1 557 ? 9.575 -6.106 -22.363 1.00 96.75 557 ALA A O 1
ATOM 3891 N N . LEU A 1 558 ? 10.224 -5.545 -24.426 1.00 97.56 558 LEU A N 1
ATOM 3892 C CA . LEU A 1 558 ? 8.874 -5.227 -24.903 1.00 97.56 558 LEU A CA 1
ATOM 3893 C C . LEU A 1 558 ? 7.962 -6.461 -24.883 1.00 97.56 558 LEU A C 1
ATOM 3895 O O . LEU A 1 558 ? 6.863 -6.390 -24.339 1.00 97.56 558 LEU A O 1
ATOM 3899 N N . ALA A 1 559 ? 8.447 -7.615 -25.347 1.00 96.62 559 ALA A N 1
ATOM 3900 C CA . ALA A 1 559 ? 7.686 -8.862 -25.300 1.00 96.62 559 ALA A CA 1
ATOM 3901 C C . ALA A 1 559 ? 7.357 -9.286 -23.856 1.00 96.62 559 ALA A C 1
ATOM 3903 O O . ALA A 1 559 ? 6.263 -9.780 -23.576 1.00 96.62 559 ALA A O 1
ATOM 3904 N N . ARG A 1 560 ? 8.283 -9.086 -22.907 1.00 96.38 560 ARG A N 1
ATOM 3905 C CA . ARG A 1 560 ? 8.022 -9.331 -21.481 1.00 96.38 560 ARG A CA 1
ATOM 3906 C C . ARG A 1 560 ? 6.984 -8.360 -20.919 1.00 96.38 560 ARG A C 1
ATOM 3908 O O . ARG A 1 560 ? 6.131 -8.798 -20.147 1.00 96.38 560 ARG A O 1
ATOM 3915 N N . ALA A 1 561 ? 7.042 -7.085 -21.302 1.00 95.38 561 ALA A N 1
ATOM 3916 C CA . ALA A 1 561 ? 6.066 -6.077 -20.902 1.00 95.38 561 ALA A CA 1
ATOM 3917 C C . ALA A 1 561 ? 4.658 -6.403 -21.432 1.00 95.38 561 ALA A C 1
ATOM 3919 O O . ALA A 1 561 ? 3.708 -6.368 -20.657 1.00 95.38 561 ALA A O 1
ATOM 3920 N N . GLU A 1 562 ? 4.530 -6.796 -22.703 1.00 94.06 562 GLU A N 1
ATOM 3921 C CA . GLU A 1 562 ? 3.261 -7.238 -23.303 1.00 94.06 562 GLU A CA 1
ATOM 3922 C C . GLU A 1 562 ? 2.670 -8.451 -22.576 1.00 94.06 562 GLU A C 1
ATOM 3924 O O . GLU A 1 562 ? 1.482 -8.444 -22.272 1.00 94.06 562 GLU A O 1
ATOM 3929 N N . ARG A 1 563 ? 3.485 -9.454 -22.210 1.00 93.69 563 ARG A N 1
ATOM 3930 C CA . ARG A 1 563 ? 3.006 -10.592 -21.399 1.00 93.69 563 ARG A CA 1
ATOM 3931 C C . ARG A 1 563 ? 2.456 -10.147 -20.045 1.00 93.69 563 ARG A C 1
ATOM 3933 O O . ARG A 1 563 ? 1.375 -10.573 -19.664 1.00 93.69 563 ARG A O 1
ATOM 3940 N N . CYS A 1 564 ? 3.164 -9.252 -19.351 1.00 92.50 564 CYS A N 1
ATOM 3941 C CA . CYS A 1 564 ? 2.677 -8.718 -18.076 1.00 92.50 564 CYS A CA 1
ATOM 3942 C C . CYS A 1 564 ? 1.349 -7.970 -18.262 1.00 92.50 564 CYS A C 1
ATOM 3944 O O . CYS A 1 564 ? 0.446 -8.138 -17.456 1.00 92.50 564 CYS A O 1
ATOM 3946 N N . LEU A 1 565 ? 1.214 -7.164 -19.321 1.00 90.50 565 LEU A N 1
ATOM 3947 C CA . LEU A 1 565 ? -0.027 -6.443 -19.615 1.00 90.50 565 LEU A CA 1
ATOM 3948 C C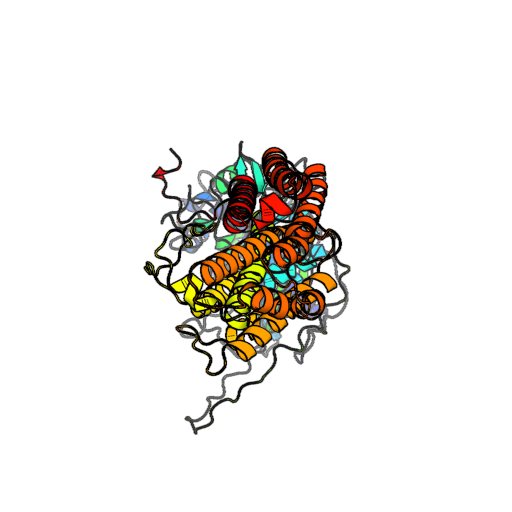 . LEU A 1 565 ? -1.179 -7.378 -19.996 1.00 90.50 565 LEU A C 1
ATOM 3950 O O . LEU A 1 565 ? -2.307 -7.098 -19.615 1.00 90.50 565 LEU A O 1
ATOM 3954 N N . ALA A 1 566 ? -0.916 -8.476 -20.705 1.00 88.25 566 ALA A N 1
ATOM 3955 C CA . ALA A 1 566 ? -1.930 -9.477 -21.027 1.00 88.25 566 ALA A CA 1
ATOM 3956 C C . ALA A 1 566 ? -2.446 -10.188 -19.766 1.00 88.25 566 ALA A C 1
ATOM 3958 O O . ALA A 1 566 ? -3.655 -10.314 -19.591 1.00 88.25 566 ALA A O 1
ATOM 3959 N N . GLU A 1 567 ? -1.539 -10.587 -18.867 1.00 86.81 567 GLU A N 1
ATOM 3960 C CA . GLU A 1 567 ? -1.889 -11.193 -17.574 1.00 86.81 567 GLU A CA 1
ATOM 3961 C C . GLU A 1 567 ? -2.676 -10.209 -16.690 1.00 86.81 567 GLU A C 1
ATOM 3963 O O . GLU A 1 567 ? -3.701 -10.570 -16.126 1.00 86.81 567 GLU A O 1
ATOM 3968 N N . LEU A 1 568 ? -2.259 -8.938 -16.641 1.00 83.81 568 LEU A N 1
ATOM 3969 C CA . LEU A 1 568 ? -2.980 -7.880 -15.927 1.00 83.81 568 LEU A CA 1
ATOM 3970 C C . LEU A 1 568 ? -4.365 -7.610 -16.559 1.00 83.81 568 LEU A C 1
ATOM 3972 O O . LEU A 1 568 ? -5.368 -7.516 -15.860 1.00 83.81 568 LEU A O 1
ATOM 3976 N N . GLY A 1 569 ? -4.449 -7.505 -17.886 1.00 70.44 569 GLY A N 1
ATOM 3977 C CA . GLY A 1 569 ? -5.666 -7.120 -18.607 1.00 70.44 569 GLY A CA 1
ATOM 3978 C C . GLY A 1 569 ? -6.811 -8.131 -18.522 1.00 70.44 569 GLY A C 1
ATOM 3979 O O . GLY A 1 569 ? -7.965 -7.732 -18.661 1.00 70.44 569 GLY A O 1
ATOM 3980 N N . ALA A 1 570 ? -6.515 -9.406 -18.257 1.00 59.88 570 ALA A N 1
ATOM 3981 C CA . ALA A 1 570 ? -7.525 -10.449 -18.097 1.00 59.88 570 ALA A CA 1
ATOM 3982 C C . ALA A 1 570 ? -8.386 -10.281 -16.828 1.00 59.88 570 ALA A C 1
ATOM 3984 O O . ALA A 1 570 ? -9.518 -10.759 -16.796 1.00 59.88 570 ALA A O 1
ATOM 3985 N N . GLU A 1 571 ? -7.885 -9.585 -15.801 1.00 55.72 571 GLU A N 1
ATOM 3986 C CA . GLU A 1 571 ? -8.493 -9.578 -14.460 1.00 55.72 571 GLU A CA 1
ATOM 3987 C C . GLU A 1 571 ? -8.970 -8.187 -13.979 1.00 55.72 571 GLU A C 1
ATOM 3989 O O . GLU A 1 571 ? -9.422 -8.049 -12.842 1.00 55.72 571 GLU A O 1
ATOM 3994 N N . GLN A 1 572 ? -8.882 -7.127 -14.803 1.00 59.50 572 GLN A N 1
ATOM 3995 C CA . GLN A 1 572 ? -8.912 -5.739 -14.301 1.00 59.50 572 GLN A CA 1
ATOM 3996 C C . GLN A 1 572 ? -10.001 -4.815 -14.864 1.00 59.50 572 GLN A C 1
ATOM 3998 O O . GLN A 1 572 ? -10.101 -4.597 -16.070 1.00 59.50 572 GLN A O 1
ATOM 4003 N N . ALA A 1 573 ? -10.699 -4.081 -13.981 1.00 47.84 573 ALA A N 1
ATOM 4004 C CA . ALA A 1 573 ? -11.634 -2.996 -14.330 1.00 47.84 573 ALA A CA 1
ATOM 4005 C C . ALA A 1 573 ? -10.957 -1.684 -14.811 1.00 47.84 573 ALA A C 1
ATOM 4007 O O . ALA A 1 573 ? -11.565 -0.614 -14.802 1.00 47.84 573 ALA A O 1
ATOM 4008 N N . GLY A 1 574 ? -9.696 -1.763 -15.249 1.00 55.44 574 GLY A N 1
ATOM 4009 C CA . GLY A 1 574 ? -8.918 -0.698 -15.895 1.00 55.44 574 GLY A CA 1
ATOM 4010 C C . GLY A 1 574 ? -8.526 -1.028 -17.340 1.00 55.44 574 GLY A C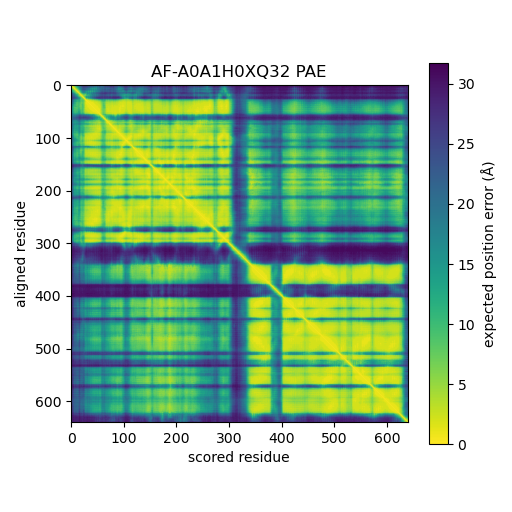 1
ATOM 4011 O O . GLY A 1 574 ? -7.594 -0.410 -17.865 1.00 55.44 574 GLY A O 1
ATOM 4012 N N . ALA A 1 575 ? -9.216 -1.993 -17.964 1.00 61.97 575 ALA A N 1
ATOM 4013 C CA . ALA A 1 575 ? -8.899 -2.584 -19.266 1.00 61.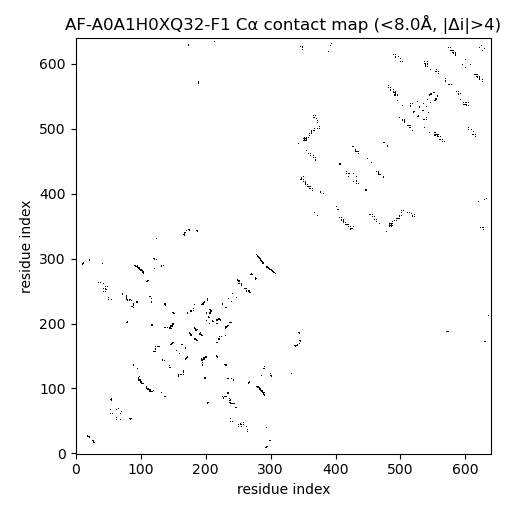97 575 ALA A CA 1
ATOM 4014 C C . ALA A 1 575 ? -8.419 -1.565 -20.312 1.00 61.97 575 ALA A C 1
ATOM 4016 O O . ALA A 1 575 ? -7.368 -1.759 -20.906 1.00 61.97 575 ALA A O 1
ATOM 4017 N N . GLY A 1 576 ? -9.086 -0.415 -20.460 1.00 71.69 576 GLY A N 1
ATOM 4018 C CA . GLY A 1 576 ? -8.711 0.575 -21.478 1.00 71.69 576 GLY A CA 1
ATOM 4019 C C . GLY A 1 576 ? -7.310 1.191 -21.317 1.00 71.69 576 GLY A C 1
ATOM 4020 O O . GLY A 1 576 ? -6.703 1.598 -22.305 1.00 71.69 576 GLY A O 1
ATOM 4021 N N . ALA A 1 577 ? -6.769 1.280 -20.097 1.00 72.94 577 ALA A N 1
ATOM 4022 C CA . ALA A 1 577 ? -5.413 1.788 -19.864 1.00 72.94 577 ALA A CA 1
ATOM 4023 C C . ALA A 1 577 ? -4.342 0.736 -20.173 1.00 72.94 577 ALA A C 1
ATOM 4025 O O . ALA A 1 577 ? -3.331 1.042 -20.809 1.00 72.94 577 ALA A O 1
ATOM 4026 N N . VAL A 1 578 ? -4.593 -0.500 -19.739 1.00 80.12 578 VAL A N 1
ATOM 4027 C CA . VAL A 1 578 ? -3.745 -1.667 -20.008 1.00 80.12 578 VAL A CA 1
ATOM 4028 C C . VAL A 1 578 ? -3.731 -1.976 -21.504 1.00 80.12 578 VAL A C 1
ATOM 4030 O O . VAL A 1 578 ? -2.672 -2.228 -22.074 1.00 80.12 578 VAL A O 1
ATOM 4033 N N . GLU A 1 579 ? -4.878 -1.866 -22.165 1.00 83.56 579 GLU A N 1
ATOM 4034 C CA . GLU A 1 579 ? -5.032 -2.060 -23.602 1.00 83.56 579 GLU A CA 1
ATOM 4035 C C . GLU A 1 579 ? -4.304 -0.967 -24.398 1.00 83.56 579 GLU A C 1
ATOM 4037 O O . GLU A 1 579 ? -3.565 -1.272 -25.330 1.00 83.56 579 GLU A O 1
ATOM 4042 N N . GLU A 1 580 ? -4.414 0.307 -23.999 1.00 85.94 580 GLU A N 1
ATOM 4043 C CA . GLU A 1 580 ? -3.663 1.394 -24.639 1.00 85.94 580 GLU A CA 1
ATOM 4044 C C . GLU A 1 580 ? -2.146 1.225 -24.472 1.00 85.94 580 GLU A C 1
ATOM 4046 O O . GLU A 1 580 ? -1.390 1.415 -25.427 1.00 85.94 580 GLU A O 1
ATOM 4051 N N . ALA A 1 581 ? -1.684 0.834 -23.280 1.00 88.19 581 ALA A N 1
ATOM 4052 C CA . ALA A 1 581 ? -0.277 0.514 -23.060 1.00 88.19 581 ALA A CA 1
ATOM 4053 C C . ALA A 1 581 ? 0.168 -0.677 -23.929 1.00 88.19 581 ALA A C 1
ATOM 4055 O O . ALA A 1 581 ? 1.228 -0.609 -24.553 1.00 88.19 581 ALA A O 1
ATOM 4056 N N . SER A 1 582 ? -0.665 -1.716 -24.034 1.00 91.00 582 SER A N 1
ATOM 4057 C CA . SER A 1 582 ? -0.404 -2.899 -24.864 1.00 91.00 582 SER A CA 1
ATOM 4058 C C . SER A 1 582 ? -0.289 -2.532 -26.339 1.00 91.00 582 SER A C 1
ATOM 4060 O O . SER A 1 582 ? 0.690 -2.903 -26.982 1.00 91.00 582 SER A O 1
ATOM 4062 N N . ARG A 1 583 ? -1.216 -1.717 -26.866 1.00 91.81 583 ARG A N 1
ATOM 4063 C CA . ARG A 1 583 ? -1.167 -1.216 -28.249 1.00 91.81 583 ARG A CA 1
ATOM 4064 C C . ARG A 1 583 ? 0.119 -0.440 -28.530 1.00 91.81 583 ARG A C 1
ATOM 4066 O O . ARG A 1 583 ? 0.764 -0.670 -29.551 1.00 91.81 583 ARG A O 1
ATOM 4073 N N . ARG A 1 584 ? 0.516 0.465 -27.627 1.00 93.31 584 ARG A N 1
ATOM 4074 C CA . ARG A 1 584 ? 1.733 1.286 -27.780 1.00 93.31 584 ARG A CA 1
ATOM 4075 C C . ARG A 1 584 ? 3.004 0.439 -27.792 1.00 93.31 584 ARG A C 1
ATOM 4077 O O . ARG A 1 584 ? 3.854 0.641 -28.658 1.00 93.31 584 ARG A O 1
ATOM 4084 N N . LEU A 1 585 ? 3.137 -0.495 -26.849 1.00 94.56 585 LEU A N 1
ATOM 4085 C CA . LEU A 1 585 ? 4.322 -1.352 -26.750 1.00 94.56 585 LEU A CA 1
ATOM 4086 C C . LEU A 1 585 ? 4.374 -2.389 -27.878 1.00 94.56 585 LEU A C 1
ATOM 4088 O O . LEU A 1 585 ? 5.430 -2.546 -28.488 1.00 94.56 585 LEU A O 1
ATOM 4092 N N . GLY A 1 586 ? 3.241 -3.009 -28.218 1.00 94.50 586 GLY A N 1
ATOM 4093 C CA . GLY A 1 586 ? 3.141 -3.959 -29.326 1.00 94.50 586 GLY A CA 1
ATOM 4094 C C . GLY A 1 586 ? 3.465 -3.318 -30.675 1.00 94.50 586 GLY A C 1
ATOM 4095 O O . GLY A 1 586 ? 4.225 -3.886 -31.458 1.00 94.50 586 GLY A O 1
ATOM 4096 N N . ARG A 1 587 ? 2.995 -2.084 -30.920 1.00 96.00 587 ARG A N 1
ATOM 4097 C CA . ARG A 1 587 ? 3.388 -1.310 -32.107 1.00 96.00 587 ARG A CA 1
ATOM 4098 C C . ARG A 1 587 ? 4.894 -1.059 -32.145 1.00 96.00 587 ARG A C 1
ATOM 4100 O O . ARG A 1 587 ? 5.510 -1.272 -33.183 1.00 96.00 587 ARG A O 1
ATOM 4107 N N . ALA A 1 588 ? 5.493 -0.630 -31.034 1.00 95.81 588 ALA A N 1
ATOM 4108 C CA . ALA A 1 588 ? 6.933 -0.382 -30.976 1.00 95.81 588 ALA A CA 1
ATOM 4109 C C . ALA A 1 588 ? 7.753 -1.657 -31.219 1.00 95.81 588 ALA A C 1
ATOM 4111 O O . ALA A 1 588 ? 8.747 -1.608 -31.940 1.00 95.81 588 ALA A O 1
ATOM 4112 N N . ARG A 1 589 ? 7.326 -2.801 -30.666 1.00 96.75 589 ARG A N 1
ATOM 4113 C CA . ARG A 1 589 ? 7.974 -4.092 -30.924 1.00 96.75 589 ARG A CA 1
ATOM 4114 C C . ARG A 1 589 ? 7.861 -4.476 -32.397 1.00 96.75 589 ARG A C 1
ATOM 4116 O O . ARG A 1 589 ? 8.878 -4.784 -33.005 1.00 96.75 589 ARG A O 1
ATOM 4123 N N . ALA A 1 590 ? 6.666 -4.391 -32.981 1.00 95.50 590 ALA A N 1
ATOM 4124 C CA . ALA A 1 590 ? 6.453 -4.690 -34.395 1.00 95.50 590 ALA A CA 1
ATOM 4125 C C . ALA A 1 590 ? 7.306 -3.788 -35.307 1.00 95.50 590 ALA A C 1
ATOM 4127 O O . ALA A 1 590 ? 7.950 -4.275 -36.230 1.00 95.50 590 ALA A O 1
ATOM 4128 N N . GLU A 1 591 ? 7.382 -2.485 -35.023 1.00 94.25 591 GLU A N 1
ATOM 4129 C CA . GLU A 1 591 ? 8.223 -1.554 -35.787 1.00 94.25 591 GLU A CA 1
ATOM 4130 C C . GLU A 1 591 ? 9.721 -1.896 -35.729 1.00 94.25 591 GLU A C 1
ATOM 4132 O O . GLU A 1 591 ? 10.437 -1.588 -36.682 1.00 94.25 591 GLU A O 1
ATOM 4137 N N . LEU A 1 592 ? 10.201 -2.504 -34.638 1.00 94.94 592 LEU A N 1
ATOM 4138 C CA . LEU A 1 592 ? 11.579 -2.990 -34.526 1.00 94.94 592 LEU A CA 1
ATOM 4139 C C . LEU A 1 592 ? 11.774 -4.321 -35.260 1.00 94.94 592 LEU A C 1
ATOM 4141 O O . LEU A 1 592 ? 12.751 -4.471 -35.981 1.00 94.94 592 LEU A O 1
ATOM 4145 N N . GLU A 1 593 ? 10.859 -5.277 -35.090 1.00 93.19 593 GLU A N 1
ATOM 4146 C CA . GLU A 1 593 ? 11.002 -6.634 -35.636 1.00 93.19 593 GLU A CA 1
ATOM 4147 C C . GLU A 1 593 ? 10.815 -6.708 -37.155 1.00 93.19 593 GLU A C 1
ATOM 4149 O O . GLU A 1 593 ? 11.452 -7.534 -37.805 1.00 93.19 593 GLU A O 1
ATOM 4154 N N . TYR A 1 594 ? 9.949 -5.865 -37.722 1.00 94.06 594 TYR A N 1
ATOM 4155 C CA . TYR A 1 594 ? 9.632 -5.883 -39.154 1.00 94.06 594 TYR A CA 1
ATOM 4156 C C . TYR A 1 594 ? 10.422 -4.855 -39.973 1.00 94.06 594 TYR A C 1
ATOM 4158 O O . TYR A 1 594 ? 10.244 -4.783 -41.189 1.00 94.06 594 TYR A O 1
ATOM 4166 N N . ARG A 1 595 ? 11.292 -4.055 -39.344 1.00 94.25 595 ARG A N 1
ATOM 4167 C CA . ARG A 1 595 ? 12.164 -3.122 -40.066 1.00 94.25 595 ARG A CA 1
ATOM 4168 C C . ARG A 1 595 ? 13.512 -3.782 -40.378 1.00 94.25 595 ARG A C 1
ATOM 4170 O O . ARG A 1 595 ? 14.105 -4.365 -39.471 1.00 94.25 595 ARG A O 1
ATOM 4177 N N . PRO A 1 596 ? 14.031 -3.668 -41.615 1.00 95.00 596 PRO A N 1
ATOM 4178 C CA . PRO A 1 596 ? 15.347 -4.193 -41.960 1.00 95.00 596 PRO A CA 1
ATOM 4179 C C . PRO A 1 596 ? 16.452 -3.672 -41.031 1.00 95.00 596 PRO A C 1
ATOM 4181 O O . PRO A 1 596 ? 16.472 -2.494 -40.664 1.00 95.00 596 PRO A O 1
ATOM 4184 N N . LEU A 1 597 ? 17.415 -4.540 -40.694 1.00 93.44 597 LEU A N 1
ATOM 4185 C CA . LEU A 1 597 ? 18.565 -4.179 -39.856 1.00 93.44 597 LEU A CA 1
ATOM 4186 C C . LEU A 1 597 ? 19.349 -2.998 -40.444 1.00 93.44 597 LEU A C 1
ATOM 4188 O O . LEU A 1 597 ? 19.755 -2.114 -39.696 1.00 93.44 597 LEU A O 1
ATOM 4192 N N . ALA A 1 598 ? 19.529 -2.967 -41.768 1.00 93.06 598 ALA A N 1
ATOM 4193 C CA . ALA A 1 598 ? 20.239 -1.891 -42.458 1.00 93.06 598 ALA A CA 1
ATOM 4194 C C . ALA A 1 598 ? 19.592 -0.518 -42.205 1.00 93.06 598 ALA A C 1
ATOM 4196 O O . ALA A 1 598 ? 20.295 0.432 -41.871 1.00 93.06 598 ALA A O 1
ATOM 4197 N N . ASP A 1 599 ? 18.261 -0.432 -42.254 1.00 93.75 599 ASP A N 1
ATOM 4198 C CA . ASP A 1 599 ? 17.523 0.819 -42.037 1.00 93.75 599 ASP A CA 1
ATOM 4199 C C . ASP A 1 599 ? 17.608 1.289 -40.580 1.00 93.75 599 ASP A C 1
ATOM 4201 O O . ASP A 1 599 ? 17.703 2.483 -40.297 1.00 93.75 599 ASP A O 1
ATOM 4205 N N . LEU A 1 600 ? 17.565 0.349 -39.631 1.00 92.81 600 LEU A N 1
ATOM 4206 C CA . LEU A 1 600 ? 17.732 0.653 -38.209 1.00 92.81 600 LEU A CA 1
ATOM 4207 C C . LEU A 1 600 ? 19.172 1.064 -37.876 1.00 92.81 600 LEU A C 1
ATOM 4209 O O . LEU A 1 600 ? 19.372 1.930 -37.027 1.00 92.81 600 LEU A O 1
ATOM 4213 N N . ALA A 1 601 ? 20.159 0.454 -38.532 1.00 92.06 601 ALA A N 1
ATOM 4214 C CA . ALA A 1 601 ? 21.576 0.753 -38.357 1.00 92.06 601 ALA A CA 1
ATOM 4215 C C . ALA A 1 601 ? 22.005 2.058 -39.043 1.00 92.06 601 ALA A C 1
ATOM 4217 O O . ALA A 1 601 ? 22.961 2.682 -38.588 1.00 92.06 601 ALA A O 1
ATOM 4218 N N . ALA A 1 602 ? 21.302 2.476 -40.101 1.00 92.44 602 ALA A N 1
ATOM 4219 C CA . ALA A 1 602 ? 21.533 3.746 -40.785 1.00 92.44 602 ALA A CA 1
ATOM 4220 C C . ALA A 1 602 ? 21.145 4.955 -39.917 1.00 92.44 602 ALA A C 1
ATOM 4222 O O . ALA A 1 602 ? 21.843 5.966 -39.931 1.00 92.44 602 ALA A O 1
ATOM 4223 N N . ASP A 1 603 ? 20.067 4.844 -39.131 1.00 91.62 603 ASP A N 1
ATOM 4224 C CA . ASP A 1 603 ? 19.642 5.883 -38.183 1.00 91.62 603 ASP A CA 1
ATOM 4225 C C . ASP A 1 603 ? 19.227 5.291 -36.816 1.00 91.62 603 ASP A C 1
ATOM 4227 O O . ASP A 1 603 ? 18.035 5.214 -36.462 1.00 91.62 603 ASP A O 1
ATOM 4231 N N . PRO A 1 604 ? 20.218 4.870 -36.005 1.00 89.94 604 PRO A N 1
ATOM 4232 C CA . PRO A 1 604 ? 19.968 4.283 -34.694 1.00 89.94 604 PRO A CA 1
ATOM 4233 C C . PRO A 1 604 ? 19.410 5.312 -33.701 1.00 89.94 604 PRO A C 1
ATOM 4235 O O . PRO A 1 604 ? 18.684 4.943 -32.774 1.00 89.94 604 PRO A O 1
ATOM 4238 N N . ALA A 1 605 ? 19.688 6.606 -33.902 1.00 89.31 605 ALA A N 1
ATOM 4239 C CA . ALA A 1 605 ? 19.169 7.684 -33.067 1.00 89.31 605 ALA A CA 1
ATOM 4240 C C . ALA A 1 605 ? 17.650 7.842 -33.238 1.00 89.31 605 ALA A C 1
ATOM 4242 O O . ALA A 1 605 ? 16.920 7.908 -32.244 1.00 89.31 605 ALA A O 1
ATOM 4243 N N . ALA A 1 606 ? 17.139 7.820 -34.473 1.00 90.69 606 ALA A N 1
ATOM 4244 C CA . ALA A 1 606 ? 15.699 7.876 -34.709 1.00 90.69 606 ALA A CA 1
ATOM 4245 C C . ALA A 1 606 ? 14.980 6.606 -34.230 1.00 90.69 606 ALA A C 1
ATOM 4247 O O . ALA A 1 606 ? 13.859 6.692 -33.713 1.00 90.69 606 ALA A O 1
ATOM 4248 N N . ALA A 1 607 ? 15.608 5.430 -34.359 1.00 90.31 607 ALA A N 1
ATOM 4249 C CA . ALA A 1 607 ? 15.085 4.187 -33.787 1.00 90.31 607 ALA A CA 1
ATOM 4250 C C . ALA A 1 607 ? 14.958 4.277 -32.259 1.00 90.31 607 ALA A C 1
ATOM 4252 O O . ALA A 1 607 ? 13.882 4.018 -31.710 1.00 90.31 607 ALA A O 1
ATOM 4253 N N . ALA A 1 608 ? 16.008 4.749 -31.585 1.00 90.06 608 ALA A N 1
ATOM 4254 C CA . ALA A 1 608 ? 15.996 5.014 -30.154 1.00 90.06 608 ALA A CA 1
ATOM 4255 C C . ALA A 1 608 ? 14.910 6.029 -29.755 1.00 90.06 608 ALA A C 1
ATOM 4257 O O . ALA A 1 608 ? 14.154 5.790 -28.814 1.00 90.06 608 ALA A O 1
ATOM 4258 N N . GLN A 1 609 ? 14.763 7.138 -30.485 1.00 91.12 609 GLN A N 1
ATOM 4259 C CA . GLN A 1 609 ? 13.766 8.164 -30.171 1.00 91.12 609 GLN A CA 1
ATOM 4260 C C . GLN A 1 609 ? 12.323 7.649 -30.309 1.00 91.12 609 GLN A C 1
ATOM 4262 O O . GLN A 1 609 ? 11.456 8.014 -29.510 1.00 91.12 609 GLN A O 1
ATOM 4267 N N . ARG A 1 610 ? 12.030 6.809 -31.313 1.00 92.25 610 ARG A N 1
ATOM 4268 C CA . ARG A 1 610 ? 10.711 6.161 -31.454 1.00 92.25 610 ARG A CA 1
ATOM 4269 C C . ARG A 1 610 ? 10.425 5.229 -30.278 1.00 92.25 610 ARG A C 1
ATOM 4271 O O . ARG A 1 610 ? 9.373 5.356 -29.654 1.00 92.25 610 ARG A O 1
ATOM 4278 N N . LEU A 1 611 ? 11.384 4.371 -29.926 1.00 93.56 611 LEU A N 1
ATOM 4279 C CA . LEU A 1 611 ? 11.262 3.456 -28.790 1.00 93.56 611 LEU A CA 1
ATOM 4280 C C . LEU A 1 611 ? 11.057 4.213 -27.468 1.00 93.56 611 LEU A C 1
ATOM 4282 O O . LEU A 1 611 ? 10.134 3.912 -26.712 1.00 93.56 611 LEU A O 1
ATOM 4286 N N . GLN A 1 612 ? 11.857 5.252 -27.218 1.00 91.44 612 GLN A N 1
ATOM 4287 C CA . GLN A 1 612 ? 11.751 6.088 -26.022 1.00 91.44 612 GLN A CA 1
ATOM 4288 C C . GLN A 1 612 ? 10.371 6.753 -25.909 1.00 91.44 612 GLN A C 1
ATOM 4290 O O . GLN A 1 612 ? 9.785 6.759 -24.823 1.00 91.44 612 GLN A O 1
ATOM 4295 N N . ARG A 1 613 ? 9.833 7.282 -27.020 1.00 91.19 613 ARG A N 1
ATOM 4296 C CA . ARG A 1 613 ? 8.485 7.871 -27.072 1.00 91.19 613 ARG A CA 1
ATOM 4297 C C . ARG A 1 613 ? 7.400 6.837 -26.785 1.00 91.19 613 ARG A C 1
ATOM 4299 O O . ARG A 1 613 ? 6.505 7.122 -25.994 1.00 91.19 613 ARG A O 1
ATOM 4306 N N . ALA A 1 614 ? 7.494 5.642 -27.363 1.00 91.50 614 ALA A N 1
ATOM 4307 C CA . ALA A 1 614 ? 6.529 4.574 -27.120 1.00 91.50 614 ALA A CA 1
ATOM 4308 C C . ALA A 1 614 ? 6.522 4.119 -25.652 1.00 91.50 614 ALA A C 1
ATOM 4310 O O . ALA A 1 614 ? 5.455 4.032 -25.043 1.00 91.50 614 ALA A O 1
ATOM 4311 N N . CYS A 1 615 ? 7.699 3.906 -25.049 1.00 91.31 615 CYS A N 1
ATOM 4312 C CA . CYS A 1 615 ? 7.810 3.551 -23.633 1.00 91.31 615 CYS A CA 1
ATOM 4313 C C . CYS A 1 615 ? 7.274 4.660 -22.715 1.00 91.31 615 CYS A C 1
ATOM 4315 O O . CYS A 1 615 ? 6.556 4.365 -21.761 1.00 91.31 615 CYS A O 1
ATOM 4317 N N . ALA A 1 616 ? 7.586 5.929 -23.006 1.00 86.62 616 ALA A N 1
ATOM 4318 C CA . ALA A 1 616 ? 7.075 7.066 -22.241 1.00 86.62 616 ALA A CA 1
ATOM 4319 C C . ALA A 1 616 ? 5.546 7.162 -22.331 1.00 86.62 616 ALA A C 1
ATOM 4321 O O . ALA A 1 616 ? 4.875 7.272 -21.307 1.00 86.62 616 ALA A O 1
ATOM 4322 N N . ALA A 1 617 ? 4.991 7.033 -23.536 1.00 86.62 617 ALA A N 1
ATOM 4323 C CA . ALA A 1 617 ? 3.554 7.047 -23.754 1.00 86.62 617 ALA A CA 1
ATOM 4324 C C . ALA A 1 617 ? 2.865 5.867 -23.043 1.00 86.62 617 ALA A C 1
ATOM 4326 O O . ALA A 1 617 ? 1.826 6.056 -22.413 1.00 86.62 617 ALA A O 1
ATOM 4327 N N . ALA A 1 618 ? 3.420 4.655 -23.091 1.00 87.81 618 ALA A N 1
ATOM 4328 C CA . ALA A 1 618 ? 2.866 3.510 -22.365 1.00 87.81 618 ALA A CA 1
ATOM 4329 C C . ALA A 1 618 ? 2.886 3.731 -20.840 1.00 87.81 618 ALA A C 1
ATOM 4331 O O . ALA A 1 618 ? 1.869 3.539 -20.174 1.00 87.81 618 ALA A O 1
ATOM 4332 N N . ALA A 1 619 ? 4.006 4.214 -20.290 1.00 84.94 619 ALA A N 1
ATOM 4333 C CA . ALA A 1 619 ? 4.122 4.539 -18.868 1.00 84.94 619 ALA A CA 1
ATOM 4334 C C . ALA A 1 619 ? 3.137 5.640 -18.434 1.00 84.94 619 ALA A C 1
ATOM 4336 O O . ALA A 1 619 ? 2.566 5.573 -17.346 1.00 84.94 619 ALA A O 1
ATOM 4337 N N . GLU A 1 620 ? 2.901 6.639 -19.284 1.00 82.50 620 GLU A N 1
ATOM 4338 C CA . GLU A 1 620 ? 1.944 7.717 -19.036 1.00 82.50 620 GLU A CA 1
ATOM 4339 C C . GLU A 1 620 ? 0.487 7.223 -19.076 1.00 82.50 620 GLU A C 1
ATOM 4341 O O . GLU A 1 620 ? -0.330 7.652 -18.258 1.00 82.50 620 GLU A O 1
ATOM 4346 N N . ALA A 1 621 ? 0.155 6.299 -19.987 1.00 80.75 621 ALA A N 1
ATOM 4347 C CA . ALA A 1 621 ? -1.162 5.658 -20.044 1.00 80.75 621 ALA A CA 1
ATOM 4348 C C . ALA A 1 621 ? -1.457 4.876 -18.756 1.00 80.75 621 ALA A C 1
ATOM 4350 O O . ALA A 1 621 ? -2.517 5.064 -18.157 1.00 80.75 621 ALA A O 1
ATOM 4351 N N . LEU A 1 622 ? -0.486 4.084 -18.291 1.00 79.44 622 LEU A N 1
ATOM 4352 C CA . LEU A 1 622 ? -0.565 3.367 -17.017 1.00 79.44 622 LEU A CA 1
ATOM 4353 C C . LEU A 1 622 ? -0.662 4.344 -15.838 1.00 79.44 622 LEU A C 1
ATOM 4355 O O . LEU A 1 622 ? -1.502 4.183 -14.961 1.00 79.44 622 LEU A O 1
ATOM 4359 N N . THR A 1 623 ? 0.141 5.411 -15.837 1.00 73.12 623 THR A N 1
ATOM 4360 C CA . THR A 1 623 ? 0.169 6.361 -14.718 1.00 73.12 623 THR A CA 1
ATOM 4361 C C . THR A 1 623 ? -1.127 7.140 -14.575 1.00 73.12 623 THR A C 1
ATOM 4363 O O . THR A 1 623 ? -1.675 7.179 -13.483 1.00 73.12 623 THR A O 1
ATOM 4366 N N . ARG A 1 624 ? -1.663 7.720 -15.653 1.00 67.06 624 ARG A N 1
ATOM 4367 C CA . ARG A 1 624 ? -2.872 8.555 -15.562 1.00 67.06 624 ARG A CA 1
ATOM 4368 C C . ARG A 1 624 ? -4.134 7.781 -15.193 1.00 67.06 624 ARG A C 1
ATOM 4370 O O . ARG A 1 624 ? -5.064 8.378 -14.665 1.00 67.06 624 ARG A O 1
ATOM 4377 N N . ARG A 1 625 ? -4.200 6.492 -15.531 1.00 61.91 625 ARG A N 1
ATOM 4378 C CA . ARG A 1 625 ? -5.455 5.726 -15.487 1.00 61.91 625 ARG A CA 1
ATOM 4379 C C . ARG A 1 625 ? -5.432 4.550 -14.516 1.00 61.91 625 ARG A C 1
ATOM 4381 O O . ARG A 1 625 ? -6.493 4.181 -14.029 1.00 61.91 625 ARG A O 1
ATOM 4388 N N . CYS A 1 626 ? -4.258 4.005 -14.195 1.00 57.06 626 CYS A N 1
ATOM 4389 C CA . CYS A 1 626 ? -4.114 2.943 -13.197 1.00 57.06 626 CYS A CA 1
ATOM 4390 C C . CYS A 1 626 ? -3.642 3.473 -11.836 1.00 57.06 626 CYS A C 1
ATOM 4392 O O . CYS A 1 626 ? -3.885 2.808 -10.835 1.00 57.06 626 CYS A O 1
ATOM 4394 N N . PHE A 1 627 ? -2.981 4.640 -11.764 1.00 64.06 627 PHE A N 1
ATOM 4395 C CA . PHE A 1 627 ? -2.399 5.167 -10.521 1.00 64.06 627 PHE A CA 1
ATOM 4396 C C . PHE A 1 627 ? -2.990 6.548 -10.194 1.00 64.06 627 PHE A C 1
ATOM 4398 O O . PHE A 1 627 ? -2.554 7.545 -10.767 1.00 64.06 627 PHE A O 1
ATOM 4405 N N . PRO A 1 628 ? -3.977 6.658 -9.286 1.00 53.81 628 PRO A N 1
ATOM 4406 C CA . PRO A 1 628 ? -4.497 7.965 -8.906 1.00 53.81 628 PRO A CA 1
ATOM 4407 C C . PRO A 1 628 ? -3.366 8.833 -8.340 1.00 53.81 628 PRO A C 1
ATOM 4409 O O . PRO A 1 628 ? -2.538 8.360 -7.556 1.00 53.81 628 PRO A O 1
ATOM 4412 N N . ALA A 1 629 ? -3.329 10.106 -8.737 1.00 47.00 629 ALA A N 1
ATOM 4413 C CA . ALA A 1 629 ? -2.460 11.080 -8.094 1.00 47.00 629 ALA A CA 1
ATOM 4414 C C . ALA A 1 629 ? -2.814 11.141 -6.602 1.00 47.00 629 ALA A C 1
ATOM 4416 O O . ALA A 1 629 ? -3.993 11.166 -6.243 1.00 47.00 629 ALA A O 1
ATOM 4417 N N . VAL A 1 630 ? -1.802 11.157 -5.730 1.00 40.72 630 VAL A N 1
ATOM 4418 C CA . VAL A 1 630 ? -2.009 11.490 -4.316 1.00 40.72 630 VAL A CA 1
ATOM 4419 C C . VAL A 1 630 ? -2.538 12.923 -4.305 1.00 40.72 630 VAL A C 1
ATOM 4421 O O . VAL A 1 630 ? -1.801 13.803 -4.759 1.00 40.72 630 VAL A O 1
ATOM 4424 N N . PRO A 1 631 ? -3.767 13.197 -3.831 1.00 37.94 631 PRO A N 1
ATOM 4425 C CA . PRO A 1 631 ? -4.226 14.569 -3.741 1.00 37.94 631 PRO A CA 1
ATOM 4426 C C . PRO A 1 631 ? -3.277 15.318 -2.800 1.00 37.94 631 PRO A C 1
ATOM 4428 O O . PRO A 1 631 ? -3.193 15.031 -1.604 1.00 37.94 631 PRO A O 1
ATOM 4431 N N . GLY A 1 632 ? -2.505 16.259 -3.341 1.00 35.88 632 GLY A N 1
ATOM 4432 C CA . GLY A 1 632 ? -2.039 17.376 -2.530 1.00 35.88 632 GLY A CA 1
ATOM 4433 C C . GLY A 1 632 ? -3.277 18.156 -2.105 1.00 35.88 632 GLY A C 1
ATOM 4434 O O . GLY A 1 632 ? -4.185 18.255 -2.918 1.00 35.88 632 GLY A O 1
ATOM 4435 N N . ARG A 1 633 ? -3.320 18.617 -0.839 1.00 33.69 633 ARG A N 1
ATOM 4436 C CA . ARG A 1 633 ? -4.388 19.437 -0.220 1.00 33.69 633 ARG A CA 1
ATOM 4437 C C . ARG A 1 633 ? -5.514 19.776 -1.205 1.00 33.69 633 ARG A C 1
ATOM 4439 O O . ARG A 1 633 ? -5.384 20.761 -1.928 1.00 33.69 633 ARG A O 1
ATOM 4446 N N . LEU A 1 634 ? -6.570 18.961 -1.234 1.00 32.88 634 LEU A N 1
ATOM 4447 C CA . LEU A 1 634 ? -7.773 19.306 -1.985 1.00 32.88 634 LEU A CA 1
ATOM 4448 C C . LEU A 1 634 ? -8.264 20.642 -1.429 1.00 32.88 634 LEU A C 1
ATOM 4450 O O . LEU A 1 634 ? -8.624 20.730 -0.253 1.00 32.88 634 LEU A O 1
ATOM 4454 N N . ARG A 1 635 ? -8.189 21.696 -2.241 1.00 27.52 635 ARG A N 1
ATOM 4455 C CA . ARG A 1 635 ? -8.887 22.943 -1.945 1.00 27.52 635 ARG A CA 1
ATOM 4456 C C . ARG A 1 635 ? -10.354 22.701 -2.269 1.00 27.52 635 ARG A C 1
ATOM 4458 O O . ARG A 1 635 ? -10.667 22.086 -3.283 1.00 27.52 635 ARG A O 1
ATOM 4465 N N . VAL A 1 636 ? -11.237 23.183 -1.399 1.00 32.31 636 VAL A N 1
ATOM 4466 C CA . VAL A 1 636 ? -12.701 23.060 -1.531 1.00 32.31 636 VAL A CA 1
ATOM 4467 C C . VAL A 1 636 ? -13.200 23.569 -2.898 1.00 32.31 636 VAL A C 1
ATOM 4469 O O . VAL A 1 636 ? -14.210 23.097 -3.399 1.00 32.31 636 VAL A O 1
ATOM 4472 N N . GLU A 1 637 ? -12.438 24.456 -3.539 1.00 29.16 637 GLU A N 1
ATOM 4473 C CA . GLU A 1 637 ? -12.689 25.035 -4.864 1.00 29.16 637 GLU A CA 1
ATOM 4474 C C . GLU A 1 637 ? -12.633 24.025 -6.033 1.00 29.16 637 GLU A C 1
ATOM 4476 O O . GLU A 1 637 ? -13.233 24.284 -7.068 1.00 29.16 637 GLU A O 1
ATOM 4481 N N . GLU A 1 638 ? -11.963 22.871 -5.894 1.00 25.75 638 GLU A N 1
ATOM 4482 C CA . GLU A 1 638 ? -11.857 21.853 -6.966 1.00 25.75 638 GLU A CA 1
ATOM 4483 C C . GLU A 1 638 ? -13.002 20.814 -6.956 1.00 25.75 638 GLU A C 1
ATOM 4485 O O . GLU A 1 638 ? -13.022 19.905 -7.786 1.00 25.75 638 GLU A O 1
ATOM 4490 N N . LEU A 1 639 ? -13.944 20.921 -6.009 1.00 31.06 639 LEU A N 1
ATOM 4491 C CA . LEU A 1 639 ? -15.076 19.996 -5.827 1.00 31.06 639 LEU A CA 1
ATOM 4492 C C . LEU A 1 639 ? -16.449 20.621 -6.154 1.00 31.06 639 LEU A C 1
ATOM 4494 O O . LEU A 1 639 ? -17.467 20.003 -5.838 1.00 31.06 639 LEU A O 1
ATOM 4498 N N . ALA A 1 640 ? -16.479 21.814 -6.760 1.00 24.67 640 ALA A N 1
ATOM 4499 C CA . ALA A 1 640 ? -17.702 22.506 -7.183 1.00 24.67 640 ALA A CA 1
ATOM 4500 C C . ALA A 1 640 ? -18.085 22.193 -8.635 1.00 24.67 640 ALA A C 1
ATOM 4502 O O . ALA A 1 640 ? -17.188 22.249 -9.509 1.00 24.67 640 ALA A O 1
#

Secondary structure (DSSP, 8-state):
------GGGS-B----S-BPPSSSSPPBPHHHHHHHHHHHHHHHHHHHHHHHHHHSPPTT-TTTTT-HHHHHHTT-TT--GGGTTPPPGGG-S-SEEEEEEEE-TTS-EEEEEEE-SS-TTGGG-HHHHHHHHHHTSPTT-SS--EEEE--SSS--HHHHHHHHHHT--EE-GGGEEEETTEEEEEETTEEEE--EEEE-S-GGGS-TTT-TTS--SS-TTHHHHHHTTSSEEESPTTGGGGG-HHHHHTHHHHHHHHH-S--SSEEPPB-GGGPBPSSEEEEEEEEEE-SS-EEEEE-S--EEE-------S----PPPS---S-STTSSS--PPPPPPPPPBHHHHHHHHHHHHHHHHHHHHHHHHHTT-HHHHHTS-TTTT-S--TT--S-------S---HHHHHHHHHHHHHHHHHHHGGGS-HHHHHHHHHHHHTSPSS----SSHHHHHHHHHHHHHHHHHHHHHHS-SSHHHHHHHHHHHHHHHHHHHHHHHHHHHHHHTTS-TTHHHHHHHTT-HHHHHHHSSTTTTHHHHHIIIII-SS-TTSHHHHHHHHHHHHHHHHTS-TTHHHHHHHHHHHHHHHHHHHSS-HHHHHH-HHHHHHHHHHHHHHHHHHHHHHHSPPP-SS--GGGG-

Foldseek 3Di:
DDPPPDLQPPDADDPDDWDDFPPDDDTQDRVLVVLVVVQVVLLQLLLQLLLCCLQEPDVVDCCVPDDPSVVLQVPDPQFAVLSRPFAFQLRGLQQKKKWKWWQAPVRAIATAFMGQALDQQCLLVLPLQLLLQVLSFFPPDPDAQEAEEDQDPADDPRSVSSCFLNQHHHDWQLQWEADPLFIWGAFLFGTDTHGEYRYPFRLLQAALVNHPPLHHGHYHCPSVSRRVSNHGYRNHRSSSSRGDVSVLQCSQVSSCVRVVDGRSHHHQDQDPPRDGDDQGKMFMWMWGPSPNYIYTHGGNPIDHDGDDPDDDDDDDDDDDDDDDPPPPPPPRPPRDGDDHHGHGLLLLLLLLLLLLLLLQLLLLLLCLQLVLQVLVQVDDCPLVPLDPPDPDDDDDDDDDDRDTSQVSNLVSLVSSLVSLSSNPPQAPPVLSVLSVVVNVVADPPDGDDPRSNVVSVVSNVSSCVSLVSRVVPHDPDLSVLSNLLSNLLSLLLSLLSLLLSLVSCCVVVVDVLSQLSSQVSVDDVSNVLSPDPPSALLSSLCQAAPDCPDCSHNLVSLVSNLVSLVVSCVSHPLNVLSVQLNVLSVVLNCCSHVDDSVVCSVCVNVNSVSSNVSSSRNSSSSCPRSHDRPDDSPDPVVVD

pLDDT: mean 76.46, std 21.44, range [22.09, 97.56]

Radius of gyration: 30.25 Å; Cα contacts (8 Å, |Δi|>4): 1126; chains: 1; bounding box: 79×45×89 Å

Mean predicted aligned error: 13.38 Å

Sequence (640 aa):
MTQLADPRAGAVAAAGGGVELPDGGAALGEQEWAALRAGVVQHKRALERFLAAVHRPRPGSALAGGGLPRRLVAGSSRFSPAAVGVEPVGGVRLPVCAVDLLRTPDGALLLLGVDAAVPAGAEEHPQPVLAALRAAAPSGVEDPFVVVLTGIRRQRPPDALLARSAGLPLVEAADLHCRGGQVQLRTTAGSRPVHVVLRRVADDLLDPLHARDGAALGCPGLVGAARAGAVALVPALGGDLAADPAVTRATADLVRHHLGEEPLLEAAPPGPRGALAGPGQRLRVLVVDDGACMRVLPTGAVRVLLPETRPSAPGDARPGPGARVADRRAAAGRVSPAAPAPVLARTAGALFRAAAHLERADAAARLLEAGLAPAVEAGEPGASAGGSVGASAGGSAGGSVGGSVAASVVAALTDARTEARRAGERLPAAALEALEATCAALPPGRWRPRDPRAAAAWVCQRTAAVTGTAAARMRRDDAWLFWQLGLSTGRAAATARLLAAAAAASSGGRTPDAWAALLGARGPDTAAAADGAGAGAAAAVQQLLLDRLHPRSAVHALARAERCLAELGAEQAGAGAVEEASRRLGRARAELEYRPLADLAADPAAAAQRLQRACAAAAEALTRRCFPAVPGRLRVEELA

Solvent-accessible surface area (backbone atoms only — not comparable to full-atom values): 34250 Å² total; per-residue (Å²): 142,79,84,78,78,68,85,75,81,78,46,71,73,82,82,83,72,66,50,80,52,70,80,93,52,85,57,51,49,58,68,57,47,50,51,52,47,52,22,53,54,50,51,51,56,18,48,54,51,49,52,46,50,69,29,46,69,54,92,92,38,54,72,82,74,73,34,73,68,41,65,56,48,63,88,43,88,45,60,43,76,88,16,50,76,50,71,39,36,46,78,41,43,61,27,42,29,24,42,35,31,36,33,36,88,89,67,50,62,23,41,70,38,40,39,35,38,82,35,87,50,47,46,81,42,26,66,64,49,51,52,14,51,50,44,25,23,33,88,93,57,89,82,55,39,55,34,35,37,48,54,56,102,63,84,53,71,60,65,56,45,26,23,56,53,49,26,34,37,76,35,45,29,72,39,43,47,53,57,94,57,33,40,26,36,42,32,57,53,24,79,41,75,35,23,25,38,41,30,61,48,53,74,57,24,29,14,42,84,72,18,88,80,59,58,49,43,35,26,57,51,47,60,57,14,32,68,71,44,46,23,13,49,38,33,12,72,44,30,60,34,59,46,33,70,62,48,36,63,38,41,39,58,36,23,38,73,66,66,70,44,84,60,76,41,46,41,53,64,84,21,80,96,73,40,79,61,72,60,35,42,34,44,36,35,39,36,35,28,42,70,74,42,53,41,77,41,86,33,71,63,57,55,75,49,75,69,86,72,78,79,73,82,94,72,96,73,85,84,78,92,83,84,78,94,70,76,78,70,79,81,63,72,89,71,74,81,42,67,78,46,79,57,37,15,59,33,36,45,17,30,18,47,16,31,24,21,39,29,43,20,36,37,35,20,35,32,40,45,35,65,37,39,64,43,52,66,70,48,73,74,72,84,65,69,69,66,76,88,74,83,67,69,88,78,95,73,94,78,80,87,88,73,53,52,53,42,49,25,55,52,24,45,51,50,16,49,53,24,42,59,64,24,39,86,74,47,40,66,70,22,51,51,50,44,51,54,54,52,68,74,45,69,90,66,90,51,73,63,94,51,46,43,65,51,15,53,51,49,39,52,52,47,48,50,25,52,50,44,35,70,74,63,44,62,95,47,71,58,39,37,30,27,50,29,14,34,19,42,21,35,28,33,25,42,18,52,54,45,32,30,28,44,50,15,46,77,65,68,76,32,91,55,25,42,23,32,46,29,42,49,70,36,72,91,40,28,68,55,30,75,42,104,60,34,36,56,50,47,48,41,45,55,39,38,59,28,68,80,43,79,73,6,26,38,25,12,38,55,53,26,45,51,32,36,53,64,50,44,77,65,26,72,44,40,72,29,39,48,51,22,37,53,36,41,51,50,48,38,48,59,58,74,76,43,58,65,68,64,44,34,73,41,42,42,60,51,17,51,52,45,33,50,29,40,49,52,23,53,49,36,38,41,75,65,56,22,72,70,58,75,61,82,75,54,78,79,80,77,116